Protein AF-A0A428Z2P0-F1 (afdb_monomer_lite)

Radius of gyration: 25.99 Å; chains: 1; bounding box: 55×76×74 Å

Structure (mmCIF, N/CA/C/O backbone):
data_AF-A0A428Z2P0-F1
#
_entry.id   AF-A0A428Z2P0-F1
#
loop_
_atom_site.group_PDB
_atom_site.id
_atom_site.type_symbol
_atom_site.label_atom_id
_atom_site.label_alt_id
_atom_site.label_comp_id
_atom_site.label_asym_id
_atom_site.label_entity_id
_atom_site.label_seq_id
_atom_site.pdbx_PDB_ins_code
_atom_site.Cartn_x
_atom_site.Cartn_y
_atom_site.Cartn_z
_atom_site.occupancy
_atom_site.B_iso_or_equiv
_atom_site.auth_seq_id
_atom_site.auth_comp_id
_atom_site.auth_asym_id
_atom_site.auth_atom_id
_atom_site.pdbx_PDB_model_num
ATOM 1 N N . MET A 1 1 ? 17.651 -48.686 -5.832 1.00 49.22 1 MET A N 1
ATOM 2 C CA . MET A 1 1 ? 16.267 -48.782 -6.351 1.00 49.22 1 MET A CA 1
ATOM 3 C C . MET A 1 1 ? 16.302 -49.566 -7.649 1.00 49.22 1 MET A C 1
ATOM 5 O O . MET A 1 1 ? 17.152 -49.262 -8.476 1.00 49.22 1 MET A O 1
ATOM 9 N N . SER A 1 2 ? 15.450 -50.579 -7.820 1.00 53.44 2 SER A N 1
ATOM 10 C CA . SER A 1 2 ? 15.320 -51.265 -9.113 1.00 53.44 2 SER A CA 1
ATOM 11 C C . SER A 1 2 ? 14.623 -50.343 -10.125 1.00 53.44 2 SER A C 1
ATOM 13 O O . SER A 1 2 ? 13.819 -49.496 -9.733 1.00 53.44 2 SER A O 1
ATOM 15 N N . ARG A 1 3 ? 14.908 -50.505 -11.425 1.00 46.19 3 ARG A N 1
ATOM 16 C CA . ARG A 1 3 ? 14.213 -49.772 -12.505 1.00 46.19 3 ARG A CA 1
ATOM 17 C C . ARG A 1 3 ? 12.692 -49.993 -12.492 1.00 46.19 3 ARG A C 1
ATOM 19 O O . ARG A 1 3 ? 11.964 -49.085 -12.868 1.00 46.19 3 ARG A O 1
ATOM 26 N N . ALA A 1 4 ? 12.226 -51.149 -12.007 1.00 54.62 4 ALA A N 1
ATOM 27 C CA . ALA A 1 4 ? 10.803 -51.474 -11.888 1.00 54.62 4 ALA A CA 1
ATOM 28 C C . ALA A 1 4 ? 10.053 -50.511 -10.943 1.00 54.62 4 ALA A C 1
ATOM 30 O O . ALA A 1 4 ? 9.013 -49.980 -11.308 1.00 54.62 4 ALA A O 1
ATOM 31 N N . ASN A 1 5 ? 10.645 -50.155 -9.795 1.00 65.00 5 ASN A N 1
ATOM 32 C CA . ASN A 1 5 ? 10.001 -49.257 -8.826 1.00 65.00 5 ASN A CA 1
ATOM 33 C C . ASN A 1 5 ? 9.861 -47.802 -9.312 1.00 65.00 5 ASN A C 1
ATOM 35 O O . ASN A 1 5 ? 9.101 -47.045 -8.716 1.00 65.00 5 ASN A O 1
ATOM 39 N N . ALA A 1 6 ? 10.615 -47.381 -10.333 1.00 71.25 6 ALA A N 1
ATOM 40 C CA . ALA A 1 6 ? 10.542 -46.018 -10.862 1.00 71.25 6 ALA A CA 1
ATOM 41 C C . ALA A 1 6 ? 9.361 -45.838 -11.829 1.00 71.25 6 ALA A C 1
ATOM 43 O O . ALA A 1 6 ? 8.670 -44.826 -11.756 1.00 71.25 6 ALA A O 1
ATOM 44 N N . ALA A 1 7 ? 9.097 -46.834 -12.680 1.00 76.25 7 ALA A N 1
ATOM 45 C CA . ALA A 1 7 ? 7.967 -46.812 -13.608 1.00 76.25 7 ALA A CA 1
ATOM 46 C C . ALA A 1 7 ? 6.622 -46.911 -12.866 1.00 76.25 7 ALA A C 1
ATOM 48 O O . ALA A 1 7 ? 5.712 -46.125 -13.124 1.00 76.25 7 ALA A O 1
ATOM 49 N N . ASP A 1 8 ? 6.530 -47.799 -11.870 1.00 83.25 8 ASP A N 1
ATOM 50 C CA . ASP A 1 8 ? 5.319 -47.949 -11.049 1.00 83.25 8 ASP A CA 1
ATOM 51 C C . ASP A 1 8 ? 5.017 -46.685 -10.222 1.00 83.25 8 ASP A C 1
ATOM 53 O O . ASP A 1 8 ? 3.861 -46.354 -9.944 1.00 83.25 8 ASP A O 1
ATOM 57 N N . TRP A 1 9 ? 6.063 -45.948 -9.836 1.00 85.00 9 TRP A N 1
ATOM 58 C CA . TRP A 1 9 ? 5.932 -44.666 -9.149 1.00 85.00 9 TRP A CA 1
ATOM 59 C C . TRP A 1 9 ? 5.406 -43.560 -10.059 1.00 85.00 9 TRP A C 1
ATOM 61 O O . TRP A 1 9 ? 4.548 -42.776 -9.652 1.00 85.00 9 TRP A O 1
ATOM 71 N N . GLU A 1 10 ? 5.911 -43.497 -11.288 1.00 84.25 10 GLU A N 1
ATOM 72 C CA . GLU A 1 10 ? 5.476 -42.516 -12.277 1.00 84.25 10 GLU A CA 1
ATOM 73 C C . GLU A 1 10 ? 3.997 -42.711 -12.640 1.00 84.25 10 GLU A C 1
ATOM 75 O O . GLU A 1 10 ? 3.241 -41.738 -12.703 1.00 84.25 10 GLU A O 1
ATOM 80 N N . GLU A 1 11 ? 3.560 -43.967 -12.778 1.00 87.06 11 GLU A N 1
ATOM 81 C CA . GLU A 1 11 ? 2.153 -44.307 -12.999 1.00 87.06 11 GLU A CA 1
ATOM 82 C C . GLU A 1 11 ? 1.275 -43.890 -11.813 1.00 87.06 11 GLU A C 1
ATOM 84 O O . GLU A 1 11 ? 0.255 -43.218 -11.992 1.00 87.06 11 GLU A O 1
ATOM 89 N N . PHE A 1 12 ? 1.705 -44.195 -10.582 1.00 91.75 12 PHE A N 1
ATOM 90 C CA . PHE A 1 12 ? 1.010 -43.723 -9.386 1.00 91.75 12 PHE A CA 1
ATOM 91 C C . PHE A 1 12 ? 0.873 -42.201 -9.369 1.00 91.75 12 PHE A C 1
ATOM 93 O O . PHE A 1 12 ? -0.216 -41.686 -9.106 1.00 91.75 12 PHE A O 1
ATOM 100 N N . PHE A 1 13 ? 1.960 -41.478 -9.645 1.00 89.19 13 PHE A N 1
ATOM 101 C CA . PHE A 1 13 ? 1.964 -40.023 -9.596 1.00 89.19 13 PHE A CA 1
ATOM 102 C C . PHE A 1 13 ? 0.996 -39.445 -10.634 1.00 89.19 13 PHE A C 1
ATOM 104 O O . PHE A 1 13 ? 0.150 -38.619 -10.291 1.00 89.19 13 PHE A O 1
ATOM 111 N N . ARG A 1 14 ? 1.036 -39.939 -11.876 1.00 89.81 14 ARG A N 1
ATOM 112 C CA . ARG A 1 14 ? 0.141 -39.495 -12.953 1.00 89.81 14 ARG A CA 1
ATOM 113 C C . ARG A 1 14 ? -1.330 -39.747 -12.625 1.00 89.81 14 ARG A C 1
ATOM 115 O O . ARG A 1 14 ? -2.168 -38.871 -12.836 1.00 89.81 14 ARG A O 1
ATOM 122 N N . GLN A 1 15 ? -1.640 -40.924 -12.084 1.00 89.81 15 GLN A N 1
ATOM 123 C CA . GLN A 1 15 ? -3.013 -41.334 -11.803 1.00 89.81 15 GLN A CA 1
ATOM 124 C C . GLN A 1 15 ? -3.588 -40.659 -10.545 1.00 89.81 15 GLN A C 1
ATOM 126 O O . GLN A 1 15 ? -4.734 -40.201 -10.550 1.00 89.81 15 GLN A O 1
ATOM 131 N N . TRP A 1 16 ? -2.819 -40.588 -9.456 1.00 91.25 16 TRP A N 1
ATOM 132 C CA . TRP A 1 16 ? -3.348 -40.264 -8.126 1.00 91.25 16 TRP A CA 1
ATOM 133 C C . TRP A 1 16 ? -2.996 -38.864 -7.625 1.00 91.25 16 TRP A C 1
ATOM 135 O O . TRP A 1 16 ? -3.734 -38.331 -6.793 1.00 91.25 16 TRP A O 1
ATOM 145 N N . TYR A 1 17 ? -1.945 -38.218 -8.139 1.00 90.69 17 TYR A N 1
ATOM 146 C CA . TYR A 1 17 ? -1.574 -36.868 -7.702 1.00 90.69 17 TYR A CA 1
ATOM 147 C C . TYR A 1 17 ? -2.676 -35.825 -7.977 1.00 90.69 17 TYR A C 1
ATOM 149 O O . TYR A 1 17 ? -3.096 -35.159 -7.026 1.00 90.69 17 TYR A O 1
ATOM 157 N N . PRO A 1 18 ? -3.279 -35.738 -9.186 1.00 86.56 18 PRO A N 1
ATOM 158 C CA . PRO A 1 18 ? -4.380 -34.798 -9.434 1.00 86.56 18 PRO A CA 1
ATOM 159 C C . PRO A 1 18 ? -5.627 -35.100 -8.589 1.00 86.56 18 PRO A C 1
ATOM 161 O O . PRO A 1 18 ? -6.387 -34.200 -8.230 1.00 86.56 18 PRO A O 1
ATOM 164 N N . VAL A 1 19 ? -5.850 -36.376 -8.250 1.00 85.94 19 VAL A N 1
ATOM 165 C CA . VAL A 1 19 ? -6.956 -36.805 -7.383 1.00 85.94 19 VAL A CA 1
ATOM 166 C C . VAL A 1 19 ? -6.745 -36.298 -5.955 1.00 85.94 19 VAL A C 1
ATOM 168 O O . VAL A 1 19 ? -7.687 -35.771 -5.365 1.00 85.94 19 VAL A O 1
ATOM 171 N N . MET A 1 20 ? -5.525 -36.396 -5.420 1.00 91.00 20 MET A N 1
ATOM 172 C CA . MET A 1 20 ? -5.178 -35.873 -4.093 1.00 91.00 20 MET A CA 1
ATOM 173 C C . MET A 1 20 ? -5.276 -34.344 -4.026 1.00 91.00 20 MET A C 1
ATOM 175 O O . MET A 1 20 ? -5.796 -33.823 -3.040 1.00 91.00 20 MET A O 1
ATOM 179 N N . VAL A 1 21 ? -4.873 -33.629 -5.085 1.00 77.44 21 VAL A N 1
ATOM 180 C CA . VAL A 1 21 ? -5.049 -32.166 -5.178 1.00 77.44 21 VAL A CA 1
ATOM 181 C C . VAL A 1 21 ? -6.535 -31.799 -5.113 1.00 77.44 21 VAL A C 1
ATOM 183 O O . VAL A 1 21 ? -6.931 -30.978 -4.287 1.00 77.44 21 VAL A O 1
ATOM 186 N N . ARG A 1 22 ? -7.394 -32.466 -5.900 1.00 75.44 22 ARG A N 1
ATOM 187 C CA . ARG A 1 22 ? -8.853 -32.243 -5.851 1.00 75.44 22 ARG A CA 1
ATOM 188 C C . ARG A 1 22 ? -9.459 -32.558 -4.482 1.00 75.44 22 ARG A C 1
ATOM 190 O O . ARG A 1 22 ? -10.349 -31.838 -4.043 1.00 75.44 22 ARG A O 1
ATOM 197 N N . MET A 1 23 ? -8.982 -33.600 -3.798 1.00 80.38 23 MET A N 1
ATOM 198 C CA . MET A 1 23 ? -9.403 -33.912 -2.425 1.00 80.38 23 MET A CA 1
ATOM 199 C C . MET A 1 23 ? -8.997 -32.809 -1.437 1.00 80.38 23 MET A C 1
ATOM 201 O O . MET A 1 23 ? -9.789 -32.461 -0.565 1.00 80.38 23 MET A O 1
ATOM 205 N N . GLY A 1 24 ? -7.797 -32.239 -1.584 1.00 66.38 24 GLY A N 1
ATOM 206 C CA . GLY A 1 24 ? -7.337 -31.096 -0.792 1.00 66.38 24 GLY A CA 1
ATOM 207 C C . GLY A 1 24 ? -8.217 -29.859 -0.988 1.00 66.38 24 GLY A C 1
ATOM 208 O O . GLY A 1 24 ? -8.687 -29.281 -0.007 1.00 66.38 24 GLY A O 1
ATOM 209 N N . LEU A 1 25 ? -8.504 -29.511 -2.247 1.00 62.31 25 LEU A N 1
ATOM 210 C CA . LEU A 1 25 ? -9.388 -28.397 -2.613 1.00 62.31 25 LEU A CA 1
ATOM 211 C C . LEU A 1 25 ? -10.810 -28.591 -2.066 1.00 62.31 25 LEU A C 1
ATOM 213 O O . LEU A 1 25 ? -11.340 -27.709 -1.397 1.00 62.31 25 LEU A O 1
ATOM 217 N N . ALA A 1 26 ? -11.403 -29.773 -2.268 1.00 60.19 26 ALA A N 1
ATOM 218 C CA . ALA A 1 26 ? -12.729 -30.106 -1.739 1.00 60.19 26 ALA A CA 1
ATOM 219 C C . ALA A 1 26 ? -12.772 -30.108 -0.199 1.00 60.19 26 ALA A C 1
ATOM 221 O O . ALA A 1 26 ? -13.807 -29.827 0.398 1.00 60.19 26 ALA A O 1
ATOM 222 N N . GLY A 1 27 ? -11.638 -30.385 0.453 1.00 57.06 27 GLY A N 1
ATOM 223 C CA . GLY A 1 27 ? -11.457 -30.272 1.900 1.00 57.06 27 GLY A CA 1
ATOM 224 C C . GLY A 1 27 ? -11.301 -28.835 2.414 1.00 57.06 27 GLY A C 1
ATOM 225 O O . GLY A 1 27 ? -11.096 -28.653 3.620 1.00 57.06 27 GLY A O 1
ATOM 226 N N . GLY A 1 28 ? -11.380 -27.829 1.535 1.00 57.69 28 GLY A N 1
ATOM 227 C CA . GLY A 1 28 ? -11.294 -26.404 1.857 1.00 57.69 28 GLY A CA 1
ATOM 228 C C . GLY A 1 28 ? -9.869 -25.850 1.936 1.00 57.69 28 GLY A C 1
ATOM 229 O O . GLY A 1 28 ? -9.643 -24.875 2.650 1.00 57.69 28 GLY A O 1
ATOM 230 N N . ALA A 1 29 ? -8.886 -26.486 1.291 1.00 61.44 29 ALA A N 1
ATOM 231 C CA . ALA A 1 29 ? -7.551 -25.907 1.126 1.00 61.44 29 ALA A CA 1
ATOM 232 C C . ALA A 1 29 ? -7.513 -24.929 -0.059 1.00 61.44 29 ALA A C 1
ATOM 234 O O . ALA A 1 29 ? -8.195 -25.139 -1.061 1.00 61.44 29 ALA A O 1
ATOM 235 N N . GLY A 1 30 ? -6.677 -23.890 0.032 1.00 62.56 30 GLY A N 1
ATOM 236 C CA . GLY A 1 30 ? -6.348 -23.051 -1.123 1.00 62.56 30 GLY A CA 1
ATOM 237 C C . GLY A 1 30 ? -5.535 -23.819 -2.173 1.00 62.56 30 GLY A C 1
ATOM 238 O O . GLY A 1 30 ? -5.010 -24.898 -1.899 1.00 62.56 30 GLY A O 1
ATOM 239 N N . HIS A 1 31 ? -5.389 -23.249 -3.372 1.00 56.50 31 HIS A N 1
ATOM 240 C CA . HIS A 1 31 ? -4.709 -23.911 -4.494 1.00 56.50 31 HIS A CA 1
ATOM 241 C C . HIS A 1 31 ? -3.274 -24.337 -4.164 1.00 56.50 31 HIS A C 1
ATOM 243 O O . HIS A 1 31 ? -2.952 -25.513 -4.317 1.00 56.50 31 HIS A O 1
ATOM 249 N N . SER A 1 32 ? -2.441 -23.431 -3.641 1.00 62.88 32 SER A N 1
ATOM 250 C CA . SER A 1 32 ? -1.058 -23.758 -3.249 1.00 62.88 32 SER A CA 1
ATOM 251 C C . SER A 1 32 ? -1.008 -24.866 -2.190 1.00 62.88 32 SER A C 1
ATOM 253 O O . SER A 1 32 ? -0.250 -25.824 -2.317 1.00 62.88 32 SER A O 1
ATOM 255 N N . ASP A 1 33 ? -1.878 -24.782 -1.183 1.00 68.31 33 ASP A N 1
ATOM 256 C CA . ASP A 1 33 ? -1.917 -25.746 -0.082 1.00 68.31 33 ASP A CA 1
ATOM 257 C C . ASP A 1 33 ? -2.318 -27.144 -0.558 1.00 68.31 33 ASP A C 1
ATOM 259 O O . ASP A 1 33 ? -1.799 -28.146 -0.068 1.00 68.31 33 ASP A O 1
ATOM 263 N N . ALA A 1 34 ? -3.234 -27.232 -1.523 1.00 69.06 34 ALA A N 1
ATOM 264 C CA . ALA A 1 34 ? -3.666 -28.504 -2.081 1.00 69.06 34 ALA A CA 1
ATOM 265 C C . ALA A 1 34 ? -2.524 -29.233 -2.815 1.00 69.06 34 ALA A C 1
ATOM 267 O O . ALA A 1 34 ? -2.410 -30.456 -2.691 1.00 69.06 34 ALA A O 1
ATOM 268 N N . TYR A 1 35 ? -1.651 -28.500 -3.517 1.00 79.75 35 TYR A N 1
ATOM 269 C CA . TYR A 1 35 ? -0.446 -29.059 -4.144 1.00 79.75 35 TYR A CA 1
ATOM 270 C C . TYR A 1 35 ? 0.597 -29.499 -3.110 1.00 79.75 35 TYR A C 1
ATOM 272 O O . TYR A 1 35 ? 1.152 -30.598 -3.225 1.00 79.75 35 TYR A O 1
ATOM 280 N N . ASP A 1 36 ? 0.822 -28.708 -2.062 1.00 76.19 36 ASP A N 1
ATOM 281 C CA . ASP A 1 36 ? 1.761 -29.059 -0.989 1.00 76.19 36 ASP A CA 1
ATOM 282 C C . ASP A 1 36 ? 1.309 -30.307 -0.223 1.00 76.19 36 ASP A C 1
ATOM 284 O O . ASP A 1 36 ? 2.103 -31.215 0.044 1.00 76.19 36 ASP A O 1
ATOM 288 N N . ILE A 1 37 ? 0.012 -30.402 0.076 1.00 80.31 37 ILE A N 1
ATOM 289 C CA . ILE A 1 37 ? -0.589 -31.561 0.742 1.00 80.31 37 ILE A CA 1
ATOM 290 C C . ILE A 1 37 ? -0.483 -32.809 -0.137 1.00 80.31 37 ILE A C 1
ATOM 292 O O . ILE A 1 37 ? -0.068 -33.861 0.351 1.00 80.31 37 ILE A O 1
ATOM 296 N N . ALA A 1 38 ? -0.812 -32.709 -1.428 1.00 85.75 38 ALA A N 1
ATOM 297 C CA . ALA A 1 38 ? -0.682 -33.831 -2.357 1.00 85.75 38 ALA A CA 1
ATOM 298 C C . ALA A 1 38 ? 0.775 -34.313 -2.466 1.00 85.75 38 ALA A C 1
ATOM 300 O O . ALA A 1 38 ? 1.030 -35.518 -2.449 1.00 85.75 38 ALA A O 1
ATOM 301 N N . SER A 1 39 ? 1.734 -33.383 -2.488 1.00 84.75 39 SER A N 1
ATOM 302 C CA . SER A 1 39 ? 3.172 -33.683 -2.500 1.00 84.75 39 SER A CA 1
ATOM 303 C C . SER A 1 39 ? 3.628 -34.373 -1.215 1.00 84.75 39 SER A C 1
ATOM 305 O O . SER A 1 39 ? 4.323 -35.389 -1.267 1.00 84.75 39 SER A O 1
ATOM 307 N N . ALA A 1 40 ? 3.191 -33.887 -0.052 1.00 81.38 40 ALA A N 1
ATOM 308 C CA . ALA A 1 40 ? 3.508 -34.494 1.238 1.00 81.38 40 ALA A CA 1
ATOM 309 C C . ALA A 1 40 ? 2.926 -35.912 1.369 1.00 81.38 40 ALA A C 1
ATOM 311 O O . ALA A 1 40 ? 3.617 -36.831 1.819 1.00 81.38 40 ALA A O 1
ATOM 312 N N . VAL A 1 41 ? 1.678 -36.114 0.935 1.00 87.81 41 VAL A N 1
ATOM 313 C CA . VAL A 1 41 ? 1.043 -37.438 0.926 1.00 87.81 41 VAL A CA 1
ATOM 314 C C . VAL A 1 41 ? 1.755 -38.376 -0.047 1.00 87.81 41 VAL A C 1
ATOM 316 O O . VAL A 1 41 ? 2.037 -39.512 0.331 1.00 87.81 41 VAL A O 1
ATOM 319 N N . ALA A 1 42 ? 2.125 -37.911 -1.244 1.00 88.00 42 ALA A N 1
ATOM 320 C CA . ALA A 1 42 ? 2.908 -38.702 -2.192 1.00 88.00 42 ALA A CA 1
ATOM 321 C C . ALA A 1 42 ? 4.236 -39.164 -1.566 1.00 88.00 42 ALA A C 1
ATOM 323 O O . ALA A 1 42 ? 4.545 -40.352 -1.586 1.00 88.00 42 ALA A O 1
ATOM 324 N N . ILE A 1 43 ? 4.978 -38.278 -0.896 1.00 80.69 43 ILE A N 1
ATOM 325 C CA . ILE A 1 43 ? 6.221 -38.649 -0.196 1.00 80.69 43 ILE A CA 1
ATOM 326 C C . ILE A 1 43 ? 5.968 -39.712 0.892 1.00 80.69 43 ILE A C 1
ATOM 328 O O . ILE A 1 43 ? 6.774 -40.629 1.066 1.00 80.69 43 ILE A O 1
ATOM 332 N N . CYS A 1 44 ? 4.856 -39.629 1.625 1.00 82.62 44 CYS A N 1
ATOM 333 C CA . CYS A 1 44 ? 4.484 -40.642 2.619 1.00 82.62 44 CYS A CA 1
ATOM 334 C C . CYS A 1 44 ? 4.156 -41.999 1.979 1.00 82.62 44 CYS A C 1
ATOM 336 O O . CYS A 1 44 ? 4.590 -43.034 2.491 1.00 82.62 44 CYS A O 1
ATOM 338 N N . VAL A 1 45 ? 3.432 -41.997 0.858 1.00 87.00 45 VAL A N 1
ATOM 339 C CA . VAL A 1 45 ? 3.136 -43.205 0.074 1.00 87.00 45 VAL A CA 1
ATOM 340 C C . VAL A 1 45 ? 4.427 -43.828 -0.445 1.00 87.00 45 VAL A C 1
ATOM 342 O O . VAL A 1 45 ? 4.631 -45.024 -0.264 1.00 87.00 45 VAL A O 1
ATOM 345 N N . TRP A 1 46 ? 5.336 -43.018 -0.986 1.00 85.62 46 TRP A N 1
ATOM 346 C CA . TRP A 1 46 ? 6.647 -43.462 -1.452 1.00 85.62 46 TRP A CA 1
ATOM 347 C C . TRP A 1 46 ? 7.466 -44.142 -0.352 1.00 85.62 46 TRP A C 1
ATOM 349 O O . TRP A 1 46 ? 8.005 -45.231 -0.533 1.00 85.62 46 TRP A O 1
ATOM 359 N N . ARG A 1 47 ? 7.514 -43.539 0.840 1.00 80.94 47 ARG A N 1
ATOM 360 C CA . ARG A 1 47 ? 8.220 -44.111 1.999 1.00 80.94 47 ARG A CA 1
ATOM 361 C C . ARG A 1 47 ? 7.608 -45.420 2.495 1.00 80.94 47 ARG A C 1
ATOM 363 O O . ARG A 1 47 ? 8.288 -46.185 3.167 1.00 80.94 47 ARG A O 1
ATOM 370 N N . SER A 1 48 ? 6.338 -45.668 2.187 1.00 84.06 48 SER A N 1
ATOM 371 C CA . SER A 1 48 ? 5.598 -46.878 2.557 1.00 84.06 48 SER A CA 1
ATOM 372 C C . SER A 1 48 ? 5.123 -47.645 1.318 1.00 84.06 48 SER A C 1
ATOM 374 O O . SER A 1 48 ? 4.016 -48.183 1.308 1.00 84.06 48 SER A O 1
ATOM 376 N N . TRP A 1 49 ? 5.950 -47.692 0.268 1.00 88.12 49 TRP A N 1
ATOM 377 C CA . TRP A 1 49 ? 5.556 -48.192 -1.053 1.00 88.12 49 TRP A CA 1
ATOM 378 C C . TRP A 1 49 ? 5.029 -49.632 -1.038 1.00 88.12 49 TRP A C 1
ATOM 380 O O . TRP A 1 49 ? 3.988 -49.924 -1.621 1.00 88.12 49 TRP A O 1
ATOM 390 N N . THR A 1 50 ? 5.667 -50.522 -0.277 1.00 85.62 50 THR A N 1
ATOM 391 C CA . THR A 1 50 ? 5.231 -51.919 -0.104 1.00 85.62 50 THR A CA 1
ATOM 392 C C . THR A 1 50 ? 3.830 -52.022 0.495 1.00 85.62 50 THR A C 1
ATOM 394 O O . THR A 1 50 ? 3.059 -52.903 0.130 1.00 85.62 50 THR A O 1
ATOM 397 N N . ARG A 1 51 ? 3.474 -51.094 1.392 1.00 84.31 51 ARG A N 1
ATOM 398 C CA . ARG A 1 51 ? 2.138 -51.029 1.990 1.00 84.31 51 ARG A CA 1
ATOM 399 C C . ARG A 1 51 ? 1.108 -50.527 0.989 1.00 84.31 51 ARG A C 1
ATOM 401 O O . ARG A 1 51 ? -0.007 -51.021 1.012 1.00 84.31 51 ARG A O 1
ATOM 408 N N . TRP A 1 52 ? 1.475 -49.570 0.136 1.00 88.00 52 TRP A N 1
ATOM 409 C CA . TRP A 1 52 ? 0.609 -49.054 -0.924 1.00 88.00 52 TRP A CA 1
ATOM 410 C C . TRP A 1 52 ? 0.273 -50.117 -1.971 1.00 88.00 52 TRP A C 1
ATOM 412 O O . TRP A 1 52 ? -0.895 -50.274 -2.316 1.00 88.00 52 TRP A O 1
ATOM 422 N N . ILE A 1 53 ? 1.273 -50.879 -2.426 1.00 88.44 53 ILE A N 1
ATOM 423 C CA . ILE A 1 53 ? 1.067 -51.968 -3.394 1.00 88.44 53 ILE A CA 1
ATOM 424 C C . ILE A 1 53 ? 0.126 -53.041 -2.825 1.00 88.44 53 ILE A C 1
ATOM 426 O O . ILE A 1 53 ? -0.675 -53.602 -3.563 1.00 88.44 53 ILE A O 1
ATOM 430 N N . ALA A 1 54 ? 0.186 -53.295 -1.515 1.00 88.50 54 ALA A N 1
ATOM 431 C CA . ALA A 1 54 ? -0.674 -54.265 -0.841 1.00 88.50 54 ALA A CA 1
ATOM 432 C C . ALA A 1 54 ? -2.125 -53.784 -0.609 1.00 88.50 54 ALA A C 1
ATOM 434 O O . ALA A 1 54 ? -2.946 -54.569 -0.137 1.00 88.50 54 ALA A O 1
ATOM 435 N N . VAL A 1 55 ? -2.460 -52.517 -0.892 1.00 88.19 55 VAL A N 1
ATOM 436 C CA . VAL A 1 55 ? -3.844 -52.019 -0.791 1.00 88.19 55 VAL A CA 1
ATOM 437 C C . VAL A 1 55 ? -4.639 -52.472 -2.014 1.00 88.19 55 VAL A C 1
ATOM 439 O O . VAL A 1 55 ? -4.248 -52.188 -3.145 1.00 88.19 55 VAL A O 1
ATOM 442 N N . GLU A 1 56 ? -5.788 -53.111 -1.793 1.00 87.06 56 GLU A N 1
ATOM 443 C CA . GLU A 1 56 ? -6.716 -53.470 -2.870 1.00 87.06 56 GLU A CA 1
ATOM 444 C C . GLU A 1 56 ? -7.197 -52.226 -3.636 1.00 87.06 56 GLU A C 1
ATOM 446 O O . GLU A 1 56 ? -7.477 -51.181 -3.043 1.00 87.06 56 GLU A O 1
ATOM 451 N N . ASP A 1 57 ? -7.349 -52.332 -4.960 1.00 80.94 57 ASP A N 1
ATOM 452 C CA . ASP A 1 57 ? -7.670 -51.182 -5.820 1.00 80.94 57 ASP A CA 1
ATOM 453 C C . ASP A 1 57 ? -8.939 -50.429 -5.398 1.00 80.94 57 ASP A C 1
ATOM 455 O O . ASP A 1 57 ? -8.966 -49.195 -5.419 1.00 80.94 57 ASP A O 1
ATOM 459 N N . LYS A 1 58 ? -9.965 -51.154 -4.934 1.00 77.56 58 LYS A N 1
ATOM 460 C CA . LYS A 1 58 ? -11.222 -50.567 -4.440 1.00 77.56 58 LYS A CA 1
ATOM 461 C C . LYS A 1 58 ? -11.028 -49.665 -3.210 1.00 77.56 58 LYS A C 1
ATOM 463 O O . LYS A 1 58 ? -11.798 -48.727 -3.012 1.00 77.56 58 LYS A O 1
ATOM 468 N N . ASP A 1 59 ? -9.977 -49.898 -2.420 1.00 81.25 59 ASP A N 1
ATOM 469 C CA . ASP A 1 59 ? -9.703 -49.201 -1.159 1.00 81.25 59 ASP A CA 1
ATOM 470 C C . ASP A 1 59 ? -8.631 -48.105 -1.285 1.00 81.25 59 ASP A C 1
ATOM 472 O O . ASP A 1 59 ? -8.508 -47.248 -0.400 1.00 81.25 59 ASP A O 1
ATOM 476 N N . LYS A 1 60 ? -7.902 -48.046 -2.408 1.00 86.19 60 LYS A N 1
ATOM 477 C CA . LYS A 1 60 ? -6.843 -47.050 -2.665 1.00 86.19 60 LYS A CA 1
ATOM 478 C C . LYS A 1 60 ? -7.326 -45.607 -2.531 1.00 86.19 60 LYS A C 1
ATOM 480 O O . LYS A 1 60 ? -6.664 -44.777 -1.903 1.00 86.19 60 LYS A O 1
ATOM 485 N N . ARG A 1 61 ? -8.522 -45.298 -3.044 1.00 82.31 61 ARG A N 1
ATOM 486 C CA . ARG A 1 61 ? -9.103 -43.947 -2.944 1.00 82.31 61 ARG A CA 1
ATOM 487 C C . ARG A 1 61 ? -9.409 -43.561 -1.496 1.00 82.31 61 ARG A C 1
ATOM 489 O O . ARG A 1 61 ? -9.159 -42.422 -1.103 1.00 82.31 61 ARG A O 1
ATOM 496 N N . ARG A 1 62 ? -9.918 -44.503 -0.696 1.00 70.75 62 ARG A N 1
ATOM 497 C CA . ARG A 1 62 ? -10.198 -44.299 0.733 1.00 70.75 62 ARG A CA 1
ATOM 498 C C . ARG A 1 62 ? -8.903 -44.123 1.522 1.00 70.75 62 ARG A C 1
ATOM 500 O O . ARG A 1 62 ? -8.821 -43.214 2.345 1.00 70.75 62 ARG A O 1
ATOM 507 N N . TYR A 1 63 ? -7.890 -44.935 1.225 1.00 85.06 63 TYR A N 1
ATOM 508 C CA . TYR A 1 63 ? -6.556 -44.827 1.810 1.00 85.06 63 TYR A CA 1
ATOM 509 C C . TYR A 1 63 ? -5.957 -43.426 1.600 1.00 85.06 63 TYR A C 1
ATOM 511 O O . TYR A 1 63 ? -5.558 -42.771 2.567 1.00 85.06 63 TYR A O 1
ATOM 519 N N . LEU A 1 64 ? -5.969 -42.927 0.358 1.00 84.62 64 LEU A N 1
ATOM 520 C CA . LEU A 1 64 ? -5.466 -41.589 0.032 1.00 84.62 64 LEU A CA 1
ATOM 521 C C . LEU A 1 64 ? -6.318 -40.478 0.643 1.00 84.62 64 LEU A C 1
ATOM 523 O O . LEU A 1 64 ? -5.761 -39.526 1.177 1.00 84.62 64 LEU A O 1
ATOM 527 N N . HIS A 1 65 ? -7.646 -40.613 0.647 1.00 77.56 65 HIS A N 1
ATOM 528 C CA . HIS A 1 65 ? -8.526 -39.647 1.305 1.00 77.56 65 HIS A CA 1
ATOM 529 C C . HIS A 1 65 ? -8.193 -39.510 2.797 1.00 77.56 65 HIS A C 1
ATOM 531 O O . HIS A 1 65 ? -8.044 -38.400 3.302 1.00 77.56 65 HIS A O 1
ATOM 537 N N . THR A 1 66 ? -8.001 -40.623 3.512 1.00 75.31 66 THR A N 1
ATOM 538 C CA . THR A 1 66 ? -7.583 -40.587 4.921 1.00 75.31 66 THR A CA 1
ATOM 539 C C . THR A 1 66 ? -6.210 -39.935 5.097 1.00 75.31 66 THR A C 1
ATOM 541 O O . THR A 1 66 ? -6.025 -39.174 6.046 1.00 75.31 66 THR A O 1
ATOM 544 N N . ALA A 1 67 ? -5.255 -40.196 4.202 1.00 80.56 67 ALA A N 1
ATOM 545 C CA . ALA A 1 67 ? -3.934 -39.570 4.249 1.00 80.56 67 ALA A CA 1
ATOM 546 C C . ALA A 1 67 ? -4.000 -38.051 3.996 1.00 80.56 67 ALA A C 1
ATOM 548 O O . ALA A 1 67 ? -3.419 -37.284 4.762 1.00 80.56 67 ALA A O 1
ATOM 549 N N . VAL A 1 68 ? -4.772 -37.616 2.995 1.00 79.06 68 VAL A N 1
ATOM 550 C CA . VAL A 1 68 ? -5.009 -36.201 2.671 1.00 79.06 68 VAL A CA 1
ATOM 551 C C . VAL A 1 68 ? -5.724 -35.487 3.813 1.00 79.06 68 VAL A C 1
ATOM 553 O O . VAL A 1 68 ? -5.278 -34.424 4.225 1.00 79.06 68 VAL A O 1
ATOM 556 N N . VAL A 1 69 ? -6.775 -36.071 4.397 1.00 72.44 69 VAL A N 1
ATOM 557 C CA . VAL A 1 69 ? -7.486 -35.481 5.548 1.00 72.44 69 VAL A CA 1
ATOM 558 C C . VAL A 1 69 ? -6.577 -35.360 6.773 1.00 72.44 69 VAL A C 1
ATOM 560 O O . VAL A 1 69 ? -6.620 -34.352 7.480 1.00 72.44 69 VAL A O 1
ATOM 563 N N . ARG A 1 70 ? -5.719 -36.355 7.026 1.00 75.75 70 ARG A N 1
ATOM 564 C CA . ARG A 1 70 ? -4.736 -36.291 8.116 1.00 75.75 70 ARG A CA 1
ATOM 565 C C . ARG A 1 70 ? -3.691 -35.210 7.875 1.00 75.75 70 ARG A C 1
ATOM 567 O O . ARG A 1 70 ? -3.378 -34.482 8.813 1.00 75.75 70 ARG A O 1
ATOM 574 N N . GLU A 1 71 ? -3.187 -35.072 6.651 1.00 78.06 71 GLU A N 1
ATOM 575 C CA . GLU A 1 71 ? -2.218 -34.022 6.333 1.00 78.06 71 GLU A CA 1
ATOM 576 C C . GLU A 1 71 ? -2.875 -32.636 6.316 1.00 78.06 71 GLU A C 1
ATOM 578 O O . GLU A 1 71 ? -2.292 -31.699 6.841 1.00 78.06 71 GLU A O 1
ATOM 583 N N . LEU A 1 72 ? -4.129 -32.505 5.869 1.00 66.56 72 LEU A N 1
ATOM 584 C CA . LEU A 1 72 ? -4.945 -31.294 6.032 1.00 66.56 72 LEU A CA 1
ATOM 585 C C . LEU A 1 72 ? -5.061 -30.897 7.507 1.00 66.56 72 LEU A C 1
ATOM 587 O O . LEU A 1 72 ? -4.795 -29.751 7.868 1.00 66.56 72 LEU A O 1
ATOM 591 N N . ALA A 1 73 ? -5.427 -31.840 8.379 1.00 70.25 73 ALA A N 1
ATOM 592 C CA . ALA A 1 73 ? -5.513 -31.603 9.817 1.00 70.25 73 ALA A CA 1
ATOM 593 C C . ALA A 1 73 ? -4.142 -31.256 10.420 1.00 70.25 73 ALA A C 1
ATOM 595 O O . ALA A 1 73 ? -4.055 -30.386 11.287 1.00 70.25 73 ALA A O 1
ATOM 596 N N . ARG A 1 74 ? -3.059 -31.881 9.937 1.00 70.50 74 ARG A N 1
ATOM 597 C CA . ARG A 1 74 ? -1.685 -31.592 10.365 1.00 70.50 74 ARG A CA 1
ATOM 598 C C . ARG A 1 74 ? -1.228 -30.208 9.919 1.00 70.50 74 ARG A C 1
ATOM 600 O O . ARG A 1 74 ? -0.666 -29.493 10.737 1.00 70.50 74 ARG A O 1
ATOM 607 N N . THR A 1 75 ? -1.512 -29.803 8.687 1.00 65.19 75 THR A N 1
ATOM 608 C CA . THR A 1 75 ? -1.232 -28.465 8.148 1.00 65.19 75 THR A CA 1
ATOM 609 C C . THR A 1 75 ? -2.042 -27.405 8.885 1.00 65.19 75 THR A C 1
ATOM 611 O O . THR A 1 75 ? -1.483 -26.391 9.293 1.00 65.19 75 THR A O 1
ATOM 614 N N . ARG A 1 76 ? -3.324 -27.667 9.177 1.00 65.06 76 ARG A N 1
ATOM 615 C CA . ARG A 1 76 ? -4.166 -26.796 10.016 1.00 65.06 76 ARG A CA 1
ATOM 616 C C . ARG A 1 76 ? -3.639 -26.682 11.444 1.00 65.06 76 ARG A C 1
ATOM 618 O O . ARG A 1 76 ? -3.531 -25.575 11.950 1.00 65.06 76 ARG A O 1
ATOM 625 N N . LYS A 1 77 ? -3.243 -27.790 12.078 1.00 57.00 77 LYS A N 1
ATOM 626 C CA . LYS A 1 77 ? -2.655 -27.797 13.429 1.00 57.00 77 LYS A CA 1
ATOM 627 C C . LYS A 1 77 ? -1.259 -27.170 13.460 1.00 57.00 77 LYS A C 1
ATOM 629 O O . LYS A 1 77 ? -0.922 -26.505 14.429 1.00 57.00 77 LYS A O 1
ATOM 634 N N . LYS A 1 78 ? -0.460 -27.337 12.402 1.00 54.88 78 LYS A N 1
ATOM 635 C CA . LYS A 1 78 ? 0.830 -26.663 12.219 1.00 54.88 78 LYS A CA 1
ATOM 636 C C . LYS A 1 78 ? 0.630 -25.164 12.051 1.00 54.88 78 LYS A C 1
ATOM 638 O O . LYS A 1 78 ? 1.399 -24.433 12.643 1.00 54.88 78 LYS A O 1
ATOM 643 N N . ARG A 1 79 ? -0.407 -24.717 11.334 1.00 52.44 79 ARG A N 1
ATOM 644 C CA . ARG A 1 79 ? -0.790 -23.299 11.231 1.00 52.44 79 ARG A CA 1
ATOM 645 C C . ARG A 1 79 ? -1.357 -22.742 12.527 1.00 52.44 79 ARG A C 1
ATOM 647 O O . ARG A 1 79 ? -0.956 -21.659 12.910 1.00 52.44 79 ARG A O 1
ATOM 654 N N . ALA A 1 80 ? -2.209 -23.483 13.231 1.00 44.31 80 ALA A N 1
ATOM 655 C CA . ALA A 1 80 ? -2.705 -23.095 14.550 1.00 44.31 80 ALA A CA 1
ATOM 656 C C . ALA A 1 80 ? -1.552 -22.996 15.566 1.00 44.31 80 ALA A C 1
ATOM 658 O O . ALA A 1 80 ? -1.440 -22.011 16.282 1.00 44.31 80 ALA A O 1
ATOM 659 N N . GLY A 1 81 ? -0.631 -23.964 15.549 1.00 37.56 81 GLY A N 1
ATOM 660 C CA . GLY A 1 81 ? 0.585 -23.961 16.364 1.00 37.56 81 GLY A CA 1
ATOM 661 C C . GLY A 1 81 ? 1.685 -23.016 15.865 1.00 37.56 81 GLY A C 1
ATOM 662 O O . GLY A 1 81 ? 2.550 -22.650 16.651 1.00 37.56 81 GLY A O 1
ATOM 663 N N . GLN A 1 82 ? 1.676 -22.604 14.592 1.00 36.38 82 GLN A N 1
ATOM 664 C CA . GLN A 1 82 ? 2.486 -21.498 14.071 1.00 36.38 82 GLN A CA 1
ATOM 665 C C . GLN A 1 82 ? 1.901 -20.182 14.544 1.00 36.38 82 GLN A C 1
ATOM 667 O O . GLN A 1 82 ? 2.653 -19.414 15.100 1.00 36.38 82 GLN A O 1
ATOM 672 N N . HIS A 1 83 ? 0.588 -19.975 14.487 1.00 34.75 83 HIS A N 1
ATOM 673 C CA . HIS A 1 83 ? -0.084 -18.824 15.094 1.00 34.75 83 HIS A CA 1
ATOM 674 C C . HIS A 1 83 ? 0.240 -18.689 16.595 1.00 34.75 83 HIS A C 1
ATOM 676 O O . HIS A 1 83 ? 0.500 -17.593 17.084 1.00 34.75 83 HIS A O 1
ATOM 682 N N . GLU A 1 84 ? 0.279 -19.811 17.319 1.00 31.67 84 GLU A N 1
ATOM 683 C CA . GLU A 1 84 ? 0.586 -19.870 18.757 1.00 31.67 84 GLU A CA 1
ATOM 684 C C . GLU A 1 84 ? 2.099 -19.793 19.079 1.00 31.67 84 GLU A C 1
ATOM 686 O O . GLU A 1 84 ? 2.486 -19.504 20.210 1.00 31.67 84 GLU A O 1
ATOM 691 N N . ARG A 1 85 ? 2.984 -20.041 18.099 1.00 30.36 85 ARG A N 1
ATOM 692 C CA . ARG A 1 85 ? 4.454 -19.896 18.224 1.00 30.36 85 ARG A CA 1
ATOM 693 C C . ARG A 1 85 ? 4.984 -18.585 17.641 1.00 30.36 85 ARG A C 1
ATOM 695 O O . ARG A 1 85 ? 5.982 -18.075 18.138 1.00 30.36 85 ARG A O 1
ATOM 702 N N . GLU A 1 86 ? 4.322 -18.024 16.639 1.00 33.81 86 GLU A N 1
ATOM 703 C CA . GLU A 1 86 ? 4.574 -16.712 16.030 1.00 33.81 86 GLU A CA 1
ATOM 704 C C . GLU A 1 86 ? 4.205 -15.593 17.010 1.00 33.81 86 GLU A C 1
ATOM 706 O O . GLU A 1 86 ? 4.888 -14.572 17.038 1.00 33.81 86 GLU A O 1
ATOM 711 N N . SER A 1 87 ? 3.256 -15.841 17.925 1.00 38.62 87 SER A N 1
ATOM 712 C CA . SER A 1 87 ? 3.022 -14.997 19.107 1.00 38.62 87 SER A CA 1
ATOM 713 C C . SER A 1 87 ? 4.157 -15.058 20.144 1.00 38.62 87 SER A C 1
ATOM 715 O O . SER A 1 87 ? 4.276 -14.154 20.969 1.00 38.62 87 SER A O 1
ATOM 717 N N . ARG A 1 88 ? 5.017 -16.092 20.104 1.00 31.94 88 ARG A N 1
ATOM 718 C CA . ARG A 1 88 ? 6.115 -16.309 21.065 1.00 31.94 88 ARG A CA 1
ATOM 719 C C . ARG A 1 88 ? 7.515 -16.004 20.505 1.00 31.94 88 ARG A C 1
ATOM 721 O O . ARG A 1 88 ? 8.414 -15.775 21.306 1.00 31.94 88 ARG A O 1
ATOM 728 N N . TRP A 1 89 ? 7.711 -15.957 19.177 1.00 31.55 89 TRP A N 1
ATOM 729 C CA . TRP A 1 89 ? 9.019 -15.706 18.536 1.00 31.55 89 TRP A CA 1
ATOM 730 C C . TRP A 1 89 ? 8.973 -14.906 17.208 1.00 31.55 89 TRP A C 1
ATOM 732 O O . TRP A 1 89 ? 9.449 -15.368 16.173 1.00 31.55 89 TRP A O 1
ATOM 742 N N . GLY A 1 90 ? 8.528 -13.644 17.250 1.00 35.88 90 GLY A N 1
ATOM 743 C CA . GLY A 1 90 ? 9.216 -12.573 16.501 1.00 35.88 90 GLY A CA 1
ATOM 744 C C . GLY A 1 90 ? 8.798 -12.233 15.060 1.00 35.88 90 GLY A C 1
ATOM 745 O O . GLY A 1 90 ? 9.587 -11.573 14.370 1.00 35.88 90 GLY A O 1
ATOM 746 N N . LEU A 1 91 ? 7.586 -12.577 14.612 1.00 39.59 91 LEU A N 1
ATOM 747 C CA . LEU A 1 91 ? 6.910 -11.784 13.573 1.00 39.59 91 LEU A CA 1
ATOM 748 C C . LEU A 1 91 ? 6.034 -10.757 14.273 1.00 39.59 91 LEU A C 1
ATOM 750 O O . LEU A 1 91 ? 4.842 -10.936 14.496 1.00 39.59 91 LEU A O 1
ATOM 754 N N . ASP A 1 92 ? 6.689 -9.688 14.688 1.00 45.12 92 ASP A N 1
ATOM 755 C CA . ASP A 1 92 ? 6.006 -8.490 15.114 1.00 45.12 92 ASP A CA 1
ATOM 756 C C . ASP A 1 92 ? 5.150 -7.967 13.929 1.00 45.12 92 ASP A C 1
ATOM 758 O O . ASP A 1 92 ? 5.698 -7.755 12.845 1.00 45.12 92 ASP A O 1
ATOM 762 N N . PRO A 1 93 ? 3.818 -7.796 14.082 1.00 43.16 93 PRO A N 1
ATOM 763 C CA . PRO A 1 93 ? 2.933 -7.254 13.039 1.00 43.16 93 PRO A CA 1
ATOM 764 C C . PRO A 1 93 ? 3.343 -5.852 12.566 1.00 43.16 93 PRO A C 1
ATOM 766 O O . PRO A 1 93 ? 2.868 -5.375 11.540 1.00 43.16 93 PRO A O 1
ATOM 769 N N . LEU A 1 94 ? 4.215 -5.202 13.335 1.00 45.31 94 LEU A N 1
ATOM 770 C CA . LEU A 1 94 ? 4.807 -3.892 13.117 1.00 45.31 94 LEU A CA 1
ATOM 771 C C . LEU A 1 94 ? 6.306 -4.016 12.791 1.00 45.31 94 LEU A C 1
ATOM 773 O O . LEU A 1 94 ? 7.054 -3.045 12.846 1.00 45.31 94 LEU A O 1
ATOM 777 N N . ARG A 1 95 ? 6.783 -5.206 12.423 1.00 40.94 95 ARG A N 1
ATOM 778 C CA . ARG A 1 95 ? 8.120 -5.359 11.870 1.00 40.94 95 ARG A CA 1
ATOM 779 C C . ARG A 1 95 ? 8.012 -5.098 10.374 1.00 40.94 95 ARG A C 1
ATOM 781 O O . ARG A 1 95 ? 7.291 -5.835 9.697 1.00 40.94 95 ARG A O 1
ATOM 788 N N . PRO A 1 96 ? 8.722 -4.100 9.823 1.00 42.47 96 PRO A N 1
ATOM 789 C CA . PRO A 1 96 ? 8.772 -3.941 8.380 1.00 42.47 96 PRO A CA 1
ATOM 790 C C . PRO A 1 96 ? 9.314 -5.243 7.790 1.00 42.47 96 PRO A C 1
ATOM 792 O O . PRO A 1 96 ? 10.392 -5.702 8.185 1.00 42.47 96 PRO A O 1
ATOM 795 N N . THR A 1 97 ? 8.571 -5.867 6.873 1.00 44.12 97 THR A N 1
ATOM 796 C CA . THR A 1 97 ? 9.160 -6.970 6.118 1.00 44.12 97 THR A CA 1
ATOM 797 C C . THR A 1 97 ? 10.311 -6.389 5.285 1.00 44.12 97 THR A C 1
ATOM 799 O O . THR A 1 97 ? 10.209 -5.247 4.820 1.00 44.12 97 THR A O 1
ATOM 802 N N . PRO A 1 98 ? 11.407 -7.135 5.054 1.00 41.56 98 PRO A N 1
ATOM 803 C CA . PRO A 1 98 ? 12.497 -6.685 4.182 1.00 41.56 98 PRO A CA 1
ATOM 804 C C . PRO A 1 98 ? 12.043 -6.296 2.763 1.00 41.56 98 PRO A C 1
ATOM 806 O O . PRO A 1 98 ? 12.815 -5.694 2.027 1.00 41.56 98 PRO A O 1
ATOM 809 N N . TYR A 1 99 ? 10.808 -6.653 2.390 1.00 40.22 99 TYR A N 1
ATOM 810 C CA . TYR A 1 99 ? 10.194 -6.458 1.081 1.00 40.22 99 TYR A CA 1
ATOM 811 C C . TYR A 1 99 ? 9.268 -5.226 0.986 1.00 40.22 99 TYR A C 1
ATOM 813 O O . TYR A 1 99 ? 8.794 -4.930 -0.107 1.00 40.22 99 TYR A O 1
ATOM 821 N N . ASP A 1 100 ? 8.989 -4.506 2.086 1.00 44.94 100 ASP A N 1
ATOM 822 C CA . ASP A 1 100 ? 8.042 -3.366 2.074 1.00 44.94 100 ASP A CA 1
ATOM 823 C C . ASP A 1 100 ? 8.674 -1.997 2.308 1.00 44.94 100 ASP A C 1
ATOM 825 O O . ASP A 1 100 ? 8.012 -0.963 2.147 1.00 44.94 100 ASP A O 1
ATOM 829 N N . SER A 1 101 ? 9.950 -1.949 2.694 1.00 43.75 101 SER A N 1
ATOM 830 C CA . SER A 1 101 ? 10.650 -0.685 2.897 1.00 43.75 101 SER A CA 1
ATOM 831 C C . SER A 1 101 ? 11.237 -0.165 1.589 1.00 43.75 101 SER A C 1
ATOM 833 O O . SER A 1 101 ? 12.435 0.101 1.503 1.00 43.75 101 SER A O 1
ATOM 835 N N . ALA A 1 102 ? 10.378 0.088 0.598 1.00 41.91 102 ALA A N 1
ATOM 836 C CA . ALA A 1 102 ? 10.757 0.898 -0.558 1.00 41.91 102 ALA A CA 1
ATOM 837 C C . ALA A 1 102 ? 11.379 2.236 -0.100 1.00 41.91 102 ALA A C 1
ATOM 839 O O . ALA A 1 102 ? 12.225 2.804 -0.781 1.00 41.91 102 ALA A O 1
ATOM 840 N N . ALA A 1 103 ? 11.023 2.734 1.088 1.00 40.81 103 ALA A N 1
ATOM 841 C CA . ALA A 1 103 ? 11.545 3.967 1.669 1.00 40.81 103 ALA A CA 1
ATOM 842 C C . ALA A 1 103 ? 13.080 4.110 1.668 1.00 40.81 103 ALA A C 1
ATOM 844 O O . ALA A 1 103 ? 13.557 5.241 1.680 1.00 40.81 103 ALA A O 1
ATOM 845 N N . GLY A 1 104 ? 13.847 3.009 1.646 1.00 39.50 104 GLY A N 1
ATOM 846 C CA . GLY A 1 104 ? 15.318 3.027 1.653 1.00 39.50 104 GLY A CA 1
ATOM 847 C C . GLY A 1 104 ? 16.011 2.556 0.368 1.00 39.50 104 GLY A C 1
ATOM 848 O O . GLY A 1 104 ? 17.238 2.548 0.337 1.00 39.50 104 GLY A O 1
ATOM 849 N N . SER A 1 105 ? 15.271 2.145 -0.667 1.00 45.38 105 SER A N 1
ATOM 850 C CA . SER A 1 105 ? 15.833 1.427 -1.825 1.00 45.38 105 SER A CA 1
ATOM 851 C C . SER A 1 105 ? 16.318 2.315 -2.976 1.00 45.38 105 SER A C 1
ATOM 853 O O . SER A 1 105 ? 17.118 1.864 -3.795 1.00 45.38 105 SER A O 1
ATOM 855 N N . HIS A 1 106 ? 15.892 3.583 -3.041 1.00 42.28 106 HIS A N 1
ATOM 856 C CA . HIS A 1 106 ? 16.370 4.502 -4.080 1.00 42.28 106 HIS A CA 1
ATOM 857 C C . HIS A 1 106 ? 17.867 4.768 -3.872 1.00 42.28 106 HIS A C 1
ATOM 859 O O . HIS A 1 106 ? 18.264 5.320 -2.848 1.00 42.28 106 HIS A O 1
ATOM 865 N N . GLY A 1 107 ? 18.692 4.344 -4.831 1.00 44.28 107 GLY A N 1
ATOM 866 C CA . GLY A 1 107 ? 20.153 4.428 -4.744 1.00 44.28 107 GLY A CA 1
ATOM 867 C C . GLY A 1 107 ? 20.820 3.339 -3.889 1.00 44.28 107 GLY A C 1
ATOM 868 O O . GLY A 1 107 ? 22.045 3.273 -3.866 1.00 44.28 107 GLY A O 1
ATOM 869 N N . ASN A 1 108 ? 20.055 2.452 -3.239 1.00 51.53 108 ASN A N 1
ATOM 870 C CA . ASN A 1 108 ? 20.580 1.330 -2.455 1.00 51.53 108 ASN A CA 1
ATOM 871 C C . ASN A 1 108 ? 20.364 0.004 -3.202 1.00 51.53 108 ASN A C 1
ATOM 873 O O . ASN A 1 108 ? 19.412 -0.736 -2.952 1.00 51.53 108 ASN A O 1
ATOM 877 N N . VAL A 1 109 ? 21.256 -0.272 -4.157 1.00 51.56 109 VAL A N 1
ATOM 878 C CA . VAL A 1 109 ? 21.230 -1.480 -5.004 1.00 51.56 109 VAL A CA 1
ATOM 879 C C . VAL A 1 109 ? 21.590 -2.771 -4.258 1.00 51.56 109 VAL A C 1
ATOM 881 O O . VAL A 1 109 ? 21.464 -3.848 -4.834 1.00 51.56 109 VAL A O 1
ATOM 884 N N . ASP A 1 110 ? 21.974 -2.682 -2.981 1.00 43.91 110 ASP A N 1
ATOM 885 C CA . ASP A 1 110 ? 22.197 -3.850 -2.120 1.00 43.91 110 ASP A CA 1
ATOM 886 C C . ASP A 1 110 ? 20.872 -4.464 -1.631 1.00 43.91 110 ASP A C 1
ATOM 888 O O . ASP A 1 110 ? 20.844 -5.576 -1.101 1.00 43.91 110 ASP A O 1
ATOM 892 N N . GLN A 1 111 ? 19.750 -3.758 -1.822 1.00 55.28 111 GLN A N 1
ATOM 893 C CA . GLN A 1 111 ? 18.404 -4.252 -1.542 1.00 55.28 111 GLN A CA 1
ATOM 894 C C . GLN A 1 111 ? 17.657 -4.588 -2.837 1.00 55.28 111 GLN A C 1
ATOM 896 O O . GLN A 1 111 ? 17.737 -3.871 -3.835 1.00 55.28 111 GLN A O 1
ATOM 901 N N . LEU A 1 112 ? 16.867 -5.665 -2.804 1.00 56.44 112 LEU A N 1
ATOM 902 C CA . LEU A 1 112 ? 16.141 -6.192 -3.966 1.00 56.44 112 LEU A CA 1
ATOM 903 C C . LEU A 1 112 ? 15.233 -5.148 -4.639 1.00 56.44 112 LEU A C 1
ATOM 905 O O . LEU A 1 112 ? 15.131 -5.116 -5.864 1.00 56.44 112 LEU A O 1
ATOM 909 N N . ASP A 1 113 ? 14.603 -4.269 -3.861 1.00 56.78 113 ASP A N 1
ATOM 910 C CA . ASP A 1 113 ? 13.755 -3.208 -4.410 1.00 56.78 113 ASP A CA 1
ATOM 911 C C . ASP A 1 113 ? 14.569 -2.120 -5.123 1.00 56.78 113 ASP A C 1
ATOM 913 O O . ASP A 1 113 ? 14.111 -1.575 -6.124 1.00 56.78 113 ASP A O 1
ATOM 917 N N . GLY A 1 114 ? 15.807 -1.863 -4.687 1.00 61.91 114 GLY A N 1
ATOM 918 C CA . GLY A 1 114 ? 16.709 -0.927 -5.360 1.00 61.91 114 GLY A CA 1
ATOM 919 C C . GLY A 1 114 ? 17.152 -1.470 -6.715 1.00 61.91 114 GLY A C 1
ATOM 920 O O . GLY A 1 114 ? 17.189 -0.737 -7.703 1.00 61.91 114 GLY A O 1
ATOM 921 N N . VAL A 1 115 ? 17.379 -2.786 -6.793 1.00 65.12 115 VAL A N 1
ATOM 922 C CA . VAL A 1 115 ? 17.613 -3.487 -8.064 1.00 65.12 115 VAL A CA 1
ATOM 923 C C . VAL A 1 115 ? 16.384 -3.392 -8.969 1.00 65.12 115 VAL A C 1
ATOM 925 O O . VAL A 1 115 ? 16.528 -3.036 -10.134 1.00 65.12 115 VAL A O 1
ATOM 928 N N . ARG A 1 116 ? 15.170 -3.647 -8.466 1.00 67.00 116 ARG A N 1
ATOM 929 C CA . ARG A 1 116 ? 13.932 -3.550 -9.270 1.00 67.00 116 ARG A CA 1
ATOM 930 C C . ARG A 1 116 ? 13.695 -2.148 -9.822 1.00 67.00 116 ARG A C 1
ATOM 932 O O . ARG A 1 116 ? 13.353 -1.993 -10.991 1.00 67.00 116 ARG A O 1
ATOM 939 N N . GLU A 1 117 ? 13.925 -1.120 -9.017 1.00 65.62 117 GLU A N 1
ATOM 940 C CA . GLU A 1 117 ? 13.806 0.277 -9.450 1.00 65.62 117 GLU A CA 1
ATOM 941 C C . GLU A 1 117 ? 14.825 0.623 -10.537 1.00 65.62 117 GLU A C 1
ATOM 943 O O . GLU A 1 117 ? 14.486 1.268 -11.534 1.00 65.62 117 GLU A O 1
ATOM 948 N N . ALA A 1 118 ? 16.052 0.125 -10.390 1.00 70.12 118 ALA A N 1
ATOM 949 C CA . ALA A 1 118 ? 17.092 0.240 -11.399 1.00 70.12 118 ALA A CA 1
ATOM 950 C C . ALA A 1 118 ? 16.751 -0.550 -12.681 1.00 70.12 118 ALA A C 1
ATOM 952 O O . ALA A 1 118 ? 17.080 -0.120 -13.785 1.00 70.12 118 ALA A O 1
ATOM 953 N N . MET A 1 119 ? 16.043 -1.675 -12.571 1.00 75.88 119 MET A N 1
ATOM 954 C CA . MET A 1 119 ? 15.552 -2.444 -13.720 1.00 75.88 119 MET A CA 1
ATOM 955 C C . MET A 1 119 ? 14.393 -1.744 -14.436 1.00 75.88 119 MET A C 1
ATOM 957 O O . MET A 1 119 ? 14.308 -1.816 -15.664 1.00 75.88 119 MET A O 1
ATOM 961 N N . ALA A 1 120 ? 13.528 -1.033 -13.706 1.00 72.06 120 ALA A N 1
ATOM 962 C CA . ALA A 1 120 ? 12.390 -0.310 -14.271 1.00 72.06 120 ALA A CA 1
ATOM 963 C C . ALA A 1 120 ? 12.823 0.795 -15.251 1.00 72.06 120 ALA A C 1
ATOM 965 O O . ALA A 1 120 ? 12.167 1.009 -16.270 1.00 72.06 120 ALA A O 1
ATOM 966 N N . ILE A 1 121 ? 13.959 1.463 -15.003 1.00 73.94 121 ILE A N 1
ATOM 967 C CA . ILE A 1 121 ? 14.481 2.507 -15.905 1.00 73.94 121 ILE A CA 1
ATOM 968 C C . ILE A 1 121 ? 15.098 1.956 -17.202 1.00 73.94 121 ILE A C 1
ATOM 970 O O . ILE A 1 121 ? 15.371 2.736 -18.119 1.00 73.94 121 ILE A O 1
ATOM 974 N N . LEU A 1 122 ? 15.326 0.641 -17.291 1.00 77.19 122 LEU A N 1
ATOM 975 C CA . LEU A 1 122 ? 15.899 -0.018 -18.463 1.00 77.19 122 LEU A CA 1
ATOM 976 C C . LEU A 1 122 ? 14.808 -0.465 -19.446 1.00 77.19 122 LEU A C 1
ATOM 978 O O . LEU A 1 122 ? 13.717 -0.909 -19.069 1.00 77.19 122 LEU A O 1
ATOM 982 N N . THR A 1 123 ? 15.118 -0.415 -20.743 1.00 79.62 123 THR A N 1
ATOM 983 C CA . THR A 1 123 ? 14.228 -0.974 -21.773 1.00 79.62 123 THR A CA 1
ATOM 984 C C . THR A 1 123 ? 14.122 -2.501 -21.636 1.00 79.62 123 THR A C 1
ATOM 986 O O . THR A 1 123 ? 15.039 -3.115 -21.086 1.00 79.62 123 THR A O 1
ATOM 989 N N . PRO A 1 124 ? 13.057 -3.152 -22.149 1.00 76.00 124 PRO A N 1
ATOM 990 C CA . PRO A 1 124 ? 12.929 -4.614 -22.097 1.00 76.00 124 PRO A CA 1
ATOM 991 C C . PRO A 1 124 ? 14.177 -5.336 -22.623 1.00 76.00 124 PRO A C 1
ATOM 993 O O . PRO A 1 124 ? 14.765 -6.158 -21.925 1.00 76.00 124 PRO A O 1
ATOM 996 N N . ARG A 1 125 ? 14.690 -4.901 -23.783 1.00 81.88 125 ARG A N 1
ATOM 997 C CA . ARG A 1 125 ? 15.919 -5.449 -24.373 1.00 81.88 125 ARG A CA 1
ATOM 998 C C . ARG A 1 125 ? 17.158 -5.235 -23.498 1.00 81.88 125 ARG A C 1
ATOM 1000 O O . ARG A 1 125 ? 18.027 -6.095 -23.436 1.00 81.88 125 ARG A O 1
ATOM 1007 N N . GLN A 1 126 ? 17.270 -4.093 -22.821 1.00 82.56 126 GLN A N 1
ATOM 1008 C CA . GLN A 1 126 ? 18.369 -3.860 -21.880 1.00 82.56 126 GLN A CA 1
ATOM 1009 C C . GLN A 1 126 ? 18.278 -4.801 -20.671 1.00 82.56 126 GLN A C 1
ATOM 1011 O O . GLN A 1 126 ? 19.294 -5.359 -20.269 1.00 82.56 126 GLN A O 1
ATOM 1016 N N . ARG A 1 127 ? 17.076 -5.036 -20.131 1.00 81.25 127 ARG A N 1
ATOM 1017 C CA . ARG A 1 127 ? 16.864 -5.981 -19.023 1.00 81.25 127 ARG A CA 1
ATOM 1018 C C . ARG A 1 127 ? 17.253 -7.408 -19.406 1.00 81.25 127 ARG A C 1
ATOM 1020 O O . ARG A 1 127 ? 17.975 -8.042 -18.647 1.00 81.25 127 ARG A O 1
ATOM 1027 N N . GLU A 1 128 ? 16.844 -7.874 -20.587 1.00 78.94 128 GLU A N 1
ATOM 1028 C CA . GLU A 1 128 ? 17.236 -9.187 -21.129 1.00 78.94 128 GLU A CA 1
ATOM 1029 C C . GLU A 1 128 ? 18.759 -9.337 -21.203 1.00 78.94 128 GLU A C 1
ATOM 1031 O O . GLU A 1 128 ? 19.321 -10.293 -20.671 1.00 78.94 128 GLU A O 1
ATOM 1036 N N . VAL A 1 129 ? 19.440 -8.352 -21.802 1.00 82.56 129 VAL A N 1
ATOM 1037 C CA . VAL A 1 129 ? 20.904 -8.353 -21.911 1.00 82.56 129 VAL A CA 1
ATOM 1038 C C . VAL A 1 129 ? 21.559 -8.349 -20.528 1.00 82.56 129 VAL A C 1
ATOM 1040 O O . VAL A 1 129 ? 22.535 -9.060 -20.320 1.00 82.56 129 VAL A O 1
ATOM 1043 N N . LEU A 1 130 ? 21.044 -7.579 -19.566 1.00 81.50 130 LEU A N 1
ATOM 1044 C CA . LEU A 1 130 ? 21.594 -7.529 -18.208 1.00 81.50 130 LEU A CA 1
ATOM 1045 C C . LEU A 1 130 ? 21.443 -8.862 -17.464 1.00 81.50 130 LEU A C 1
ATOM 1047 O O . LEU A 1 130 ? 22.399 -9.316 -16.838 1.00 81.50 130 LEU A O 1
ATOM 1051 N N . VAL A 1 131 ? 20.273 -9.499 -17.561 1.00 77.81 131 VAL A N 1
ATOM 1052 C CA . VAL A 1 131 ? 20.015 -10.812 -16.953 1.00 77.81 131 VAL A CA 1
ATOM 1053 C C . VAL A 1 131 ? 20.929 -11.871 -17.560 1.00 77.81 131 VAL A C 1
ATOM 1055 O O . VAL A 1 131 ? 21.548 -12.629 -16.819 1.00 77.81 131 VAL A O 1
ATOM 1058 N N . LEU A 1 132 ? 21.080 -11.895 -18.886 1.00 78.50 132 LEU A N 1
ATOM 1059 C CA . LEU A 1 132 ? 21.958 -12.857 -19.554 1.00 78.50 132 LEU A CA 1
ATOM 1060 C C . LEU A 1 132 ? 23.440 -12.599 -19.276 1.00 78.50 132 LEU A C 1
ATOM 1062 O O . LEU A 1 132 ? 24.197 -13.554 -19.155 1.00 78.50 132 LEU A O 1
ATOM 1066 N N . LEU A 1 133 ? 23.861 -11.344 -19.099 1.00 79.25 133 LEU A N 1
ATOM 1067 C CA . LEU A 1 133 ? 25.217 -11.033 -18.635 1.00 79.25 133 LEU A CA 1
ATOM 1068 C C . LEU A 1 133 ? 25.467 -11.558 -17.213 1.00 79.25 133 LEU A C 1
ATOM 1070 O O . LEU A 1 133 ? 26.566 -12.029 -16.934 1.00 79.25 133 LEU A O 1
ATOM 1074 N N . TYR A 1 134 ? 24.470 -11.492 -16.326 1.00 74.88 134 TYR A N 1
ATOM 1075 C CA . TYR A 1 134 ? 24.575 -12.032 -14.968 1.00 74.88 134 TYR A CA 1
ATOM 1076 C C . TYR A 1 134 ? 24.578 -13.565 -14.960 1.00 74.88 134 TYR A C 1
ATOM 1078 O O . TYR A 1 134 ? 25.479 -14.178 -14.394 1.00 74.88 134 TYR A O 1
ATOM 1086 N N . ILE A 1 135 ? 23.609 -14.191 -15.635 1.00 67.50 135 ILE A N 1
ATOM 1087 C CA . ILE A 1 135 ? 23.533 -15.652 -15.754 1.00 67.50 135 ILE A CA 1
ATOM 1088 C C . ILE A 1 135 ? 24.791 -16.181 -16.438 1.00 67.50 135 ILE A C 1
ATOM 1090 O O . ILE A 1 135 ? 25.377 -17.143 -15.954 1.00 67.50 135 ILE A O 1
ATOM 1094 N N . GLY A 1 136 ? 25.254 -15.519 -17.499 1.00 69.44 136 GLY A N 1
ATOM 1095 C CA . GLY A 1 136 ? 26.454 -15.904 -18.229 1.00 69.44 136 GLY A CA 1
ATOM 1096 C C . GLY A 1 136 ? 27.703 -15.949 -17.354 1.00 69.44 136 GLY A C 1
ATOM 1097 O O . GLY A 1 136 ? 28.484 -16.883 -17.475 1.00 69.44 136 GLY A O 1
ATOM 1098 N N . GLN A 1 137 ? 27.846 -15.044 -16.381 1.00 68.81 137 GLN A N 1
ATOM 1099 C CA . GLN A 1 137 ? 28.929 -15.137 -15.393 1.00 68.81 137 GLN A CA 1
ATOM 1100 C C . GLN A 1 137 ? 28.832 -16.384 -14.503 1.00 68.81 137 GLN A C 1
ATOM 1102 O O . GLN A 1 137 ? 29.862 -16.925 -14.110 1.00 68.81 137 GLN A O 1
ATOM 1107 N N . LEU A 1 138 ? 27.619 -16.843 -14.188 1.00 60.06 138 LEU A N 1
ATOM 1108 C CA . LEU A 1 138 ? 27.390 -18.027 -13.354 1.00 60.06 138 LEU A CA 1
ATOM 1109 C C . LEU A 1 138 ? 27.595 -19.336 -14.123 1.00 60.06 138 LEU A C 1
ATOM 1111 O O . LEU A 1 138 ? 28.058 -20.314 -13.541 1.00 60.06 138 LEU A O 1
ATOM 1115 N N . VAL A 1 139 ? 27.243 -19.362 -15.411 1.00 70.62 139 VAL A N 1
ATOM 1116 C CA . VAL A 1 139 ? 27.307 -20.570 -16.256 1.00 70.62 139 VAL A CA 1
ATOM 1117 C C . VAL A 1 139 ? 28.508 -20.600 -17.207 1.00 70.62 139 VAL A C 1
ATOM 1119 O O . VAL A 1 139 ? 28.682 -21.572 -17.936 1.00 70.62 139 VAL A O 1
ATOM 1122 N N . GLY A 1 140 ? 29.342 -19.557 -17.201 1.00 76.25 140 GLY A N 1
ATOM 1123 C CA . GLY A 1 140 ? 30.543 -19.444 -18.032 1.00 76.25 140 GLY A CA 1
ATOM 1124 C C . GLY A 1 140 ? 30.304 -19.002 -19.480 1.00 76.25 140 GLY A C 1
ATOM 1125 O O . GLY A 1 140 ? 31.172 -19.240 -20.313 1.00 76.25 140 GLY A O 1
ATOM 1126 N N . TRP A 1 141 ? 29.164 -18.379 -19.794 1.00 80.88 141 TRP A N 1
ATOM 1127 C CA . TRP A 1 141 ? 28.906 -17.814 -21.125 1.00 80.88 141 TRP A CA 1
ATOM 1128 C C . TRP A 1 141 ? 29.649 -16.496 -21.330 1.00 80.88 141 TRP A C 1
ATOM 1130 O O . TRP A 1 141 ? 29.696 -15.640 -20.438 1.00 80.88 141 TRP A O 1
ATOM 1140 N N . ASP A 1 142 ? 30.166 -16.303 -22.539 1.00 80.81 142 ASP A N 1
ATOM 1141 C CA . ASP A 1 142 ? 30.796 -15.061 -22.959 1.00 80.81 142 ASP A CA 1
ATOM 1142 C C . ASP A 1 142 ? 29.830 -14.133 -23.732 1.00 80.81 142 ASP A C 1
ATOM 1144 O O . ASP A 1 142 ? 28.630 -14.375 -23.878 1.00 80.81 142 ASP A O 1
ATOM 1148 N N . VAL A 1 143 ? 30.338 -12.987 -24.200 1.00 82.38 143 VAL A N 1
ATOM 1149 C CA . VAL A 1 143 ? 29.523 -12.002 -24.937 1.00 82.38 143 VAL A CA 1
ATOM 1150 C C . VAL A 1 143 ? 29.006 -12.561 -26.262 1.00 82.38 143 VAL A C 1
ATOM 1152 O O . VAL A 1 143 ? 27.947 -12.129 -26.710 1.00 82.38 143 VAL A O 1
ATOM 1155 N N . LYS A 1 144 ? 29.747 -13.467 -26.898 1.00 84.19 144 LYS A N 1
ATOM 1156 C CA . LYS A 1 144 ? 29.370 -14.084 -28.166 1.00 84.19 144 LYS A CA 1
ATOM 1157 C C . LYS A 1 144 ? 28.237 -15.081 -27.943 1.00 84.19 144 LYS A C 1
ATOM 1159 O O . LYS A 1 144 ? 27.237 -14.973 -28.640 1.00 84.19 144 LYS A O 1
ATOM 1164 N N . ASP A 1 145 ? 28.327 -15.910 -26.906 1.00 81.00 145 ASP A N 1
ATOM 1165 C CA . ASP A 1 145 ? 27.263 -16.849 -26.527 1.00 81.00 145 ASP A CA 1
ATOM 1166 C C . ASP A 1 145 ? 25.936 -16.123 -26.251 1.00 81.00 145 ASP A C 1
ATOM 1168 O O . ASP A 1 145 ? 24.869 -16.529 -26.712 1.00 81.00 145 ASP A O 1
ATOM 1172 N N . ILE A 1 146 ? 25.995 -14.986 -25.548 1.00 79.12 146 ILE A N 1
ATOM 1173 C CA . ILE A 1 146 ? 24.815 -14.149 -25.284 1.00 79.12 146 ILE A CA 1
ATOM 1174 C C . ILE A 1 146 ? 24.287 -13.507 -26.580 1.00 79.12 146 ILE A C 1
ATOM 1176 O O . ILE A 1 146 ? 23.076 -13.336 -26.731 1.00 79.12 146 ILE A O 1
ATOM 1180 N N . ALA A 1 147 ? 25.168 -13.128 -27.512 1.00 85.69 147 ALA A N 1
ATOM 1181 C CA . ALA A 1 147 ? 24.777 -12.543 -28.800 1.00 85.69 147 ALA A CA 1
ATOM 1182 C C . ALA A 1 147 ? 24.057 -13.565 -29.668 1.00 85.69 147 ALA A C 1
ATOM 1184 O O . ALA A 1 147 ? 22.996 -13.260 -30.215 1.00 85.69 147 ALA A O 1
ATOM 1185 N N . ASP A 1 148 ? 24.602 -14.775 -29.712 1.00 82.56 148 ASP A N 1
ATOM 1186 C CA . ASP A 1 148 ? 24.045 -15.907 -30.433 1.00 82.56 148 ASP A CA 1
ATOM 1187 C C . ASP A 1 148 ? 22.684 -16.297 -29.828 1.00 82.56 148 ASP A C 1
ATOM 1189 O O . ASP A 1 148 ? 21.706 -16.435 -30.562 1.00 82.56 148 ASP A O 1
ATOM 1193 N N . ALA A 1 149 ? 22.566 -16.340 -28.494 1.00 79.19 149 ALA A N 1
ATOM 1194 C CA . ALA A 1 149 ? 21.304 -16.615 -27.796 1.00 79.19 149 ALA A CA 1
ATOM 1195 C C . ALA A 1 149 ? 20.212 -15.558 -28.051 1.00 79.19 149 ALA A C 1
ATOM 1197 O O . ALA A 1 149 ? 19.024 -15.879 -28.072 1.00 79.19 149 ALA A O 1
ATOM 1198 N N . LEU A 1 150 ? 20.598 -14.293 -28.235 1.00 81.00 150 LEU A N 1
ATOM 1199 C CA . LEU A 1 150 ? 19.674 -13.188 -28.507 1.00 81.00 150 LEU A CA 1
ATOM 1200 C C . LEU A 1 150 ? 19.457 -12.917 -30.004 1.00 81.00 150 LEU A C 1
ATOM 1202 O O . LEU A 1 150 ? 18.627 -12.070 -30.344 1.00 81.00 150 LEU A O 1
ATOM 1206 N N . GLY A 1 151 ? 20.198 -13.589 -30.891 1.00 87.31 151 GLY A N 1
ATOM 1207 C CA . GLY A 1 151 ? 20.167 -13.346 -32.334 1.00 87.31 151 GLY A CA 1
ATOM 1208 C C . GLY A 1 151 ? 20.624 -11.936 -32.729 1.00 87.31 151 GLY A C 1
ATOM 1209 O O . GLY A 1 151 ? 20.055 -11.336 -33.641 1.00 87.31 151 GLY A O 1
ATOM 1210 N N . ILE A 1 152 ? 21.608 -11.365 -32.025 1.00 87.75 152 ILE A N 1
ATOM 1211 C CA . ILE A 1 152 ? 22.113 -10.002 -32.266 1.00 87.75 152 ILE A CA 1
ATOM 1212 C C . ILE A 1 152 ? 23.634 -9.968 -32.411 1.00 87.75 152 ILE A C 1
ATOM 1214 O O . ILE A 1 152 ? 24.348 -10.842 -31.940 1.00 87.75 152 ILE A O 1
ATOM 1218 N N . HIS A 1 153 ? 24.157 -8.899 -33.014 1.00 93.00 153 HIS A N 1
ATOM 1219 C CA . HIS A 1 153 ? 25.603 -8.716 -33.139 1.00 93.00 153 HIS A CA 1
ATOM 1220 C C . HIS A 1 153 ? 26.282 -8.501 -31.762 1.00 93.00 153 HIS A C 1
ATOM 1222 O O . HIS A 1 153 ? 25.768 -7.712 -30.960 1.00 93.00 153 HIS A O 1
ATOM 1228 N N . PRO A 1 154 ? 27.470 -9.081 -31.485 1.00 88.81 154 PRO A N 1
ATOM 1229 C CA . PRO A 1 154 ? 28.187 -8.903 -30.212 1.00 88.81 154 PRO A CA 1
ATOM 1230 C C . PRO A 1 154 ? 28.471 -7.439 -29.827 1.00 88.81 154 PRO A C 1
ATOM 1232 O O . PRO A 1 154 ? 28.452 -7.075 -28.647 1.00 88.81 154 PRO A O 1
ATOM 1235 N N . ASP A 1 155 ? 28.685 -6.556 -30.809 1.00 89.94 155 ASP A N 1
ATOM 1236 C CA . ASP A 1 155 ? 28.851 -5.114 -30.546 1.00 89.94 155 ASP A CA 1
ATOM 1237 C C . ASP A 1 155 ? 27.587 -4.459 -29.993 1.00 89.94 155 ASP A C 1
ATOM 1239 O O . ASP A 1 155 ? 27.665 -3.521 -29.194 1.00 89.94 155 ASP A O 1
ATOM 1243 N N . THR A 1 156 ? 26.416 -4.978 -30.355 1.00 88.19 156 THR A N 1
ATOM 1244 C CA . THR A 1 156 ? 25.138 -4.515 -29.817 1.00 88.19 156 THR A CA 1
ATOM 1245 C C . THR A 1 156 ? 25.056 -4.804 -28.319 1.00 88.19 156 THR A C 1
ATOM 1247 O O . THR A 1 156 ? 24.608 -3.942 -27.562 1.00 88.19 156 THR A O 1
ATOM 1250 N N . ILE A 1 157 ? 25.584 -5.942 -27.851 1.00 85.25 157 ILE A N 1
ATOM 1251 C CA . ILE A 1 157 ? 25.686 -6.247 -26.412 1.00 85.25 157 ILE A CA 1
ATOM 1252 C C . ILE A 1 157 ? 26.632 -5.274 -25.716 1.00 85.25 157 ILE A C 1
ATOM 1254 O O . ILE A 1 157 ? 26.279 -4.717 -2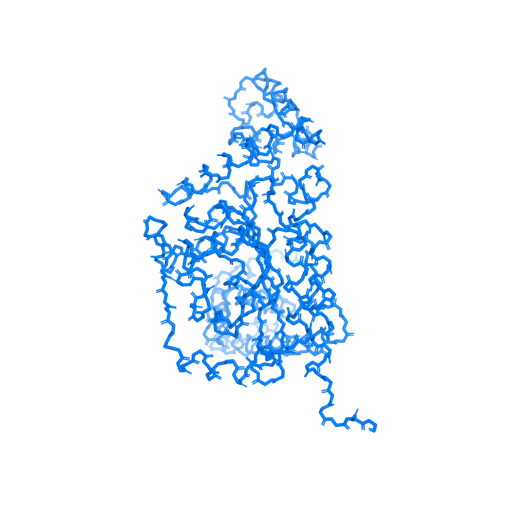4.674 1.00 85.25 157 ILE A O 1
ATOM 1258 N N . ARG A 1 158 ? 27.813 -5.011 -26.294 1.00 85.19 158 ARG A N 1
ATOM 1259 C CA . ARG A 1 158 ? 28.768 -4.031 -25.746 1.00 85.19 158 ARG A CA 1
ATOM 1260 C C . ARG A 1 158 ? 28.137 -2.642 -25.624 1.00 85.19 158 ARG A C 1
ATOM 1262 O O . ARG A 1 158 ? 28.263 -1.996 -24.579 1.00 85.19 158 ARG A O 1
ATOM 1269 N N . ARG A 1 159 ? 27.384 -2.219 -26.642 1.00 87.94 159 ARG A N 1
ATOM 1270 C CA . ARG A 1 159 ? 26.639 -0.953 -26.650 1.00 87.94 159 ARG A CA 1
ATOM 1271 C C . ARG A 1 159 ? 25.532 -0.929 -25.595 1.00 87.94 159 ARG A C 1
ATOM 1273 O O . ARG A 1 159 ? 25.414 0.057 -24.867 1.00 87.94 159 ARG A O 1
ATOM 1280 N N . HIS A 1 160 ? 24.750 -2.003 -25.460 1.00 88.12 160 HIS A N 1
ATOM 1281 C CA . HIS A 1 160 ? 23.755 -2.126 -24.391 1.00 88.12 160 HIS A CA 1
ATOM 1282 C C . HIS A 1 160 ? 24.412 -2.042 -23.014 1.00 88.12 160 HIS A C 1
ATOM 1284 O O . HIS A 1 160 ? 23.970 -1.240 -22.196 1.00 88.12 160 HIS A O 1
ATOM 1290 N N . ARG A 1 161 ? 25.509 -2.769 -22.777 1.00 85.38 161 ARG A N 1
ATOM 1291 C CA . ARG A 1 161 ? 26.271 -2.725 -21.520 1.00 85.38 161 ARG A CA 1
ATOM 1292 C C . ARG A 1 161 ? 26.746 -1.310 -21.185 1.00 85.38 161 ARG A C 1
ATOM 1294 O O . ARG A 1 161 ? 26.580 -0.870 -20.049 1.00 85.38 161 ARG A O 1
ATOM 1301 N N . GLN A 1 162 ? 27.286 -0.573 -22.156 1.00 84.06 162 GLN A N 1
ATOM 1302 C CA . GLN A 1 162 ? 27.727 0.811 -21.953 1.00 84.06 162 GLN A CA 1
ATOM 1303 C C . GLN A 1 162 ? 26.557 1.755 -21.630 1.00 84.06 162 GLN A C 1
ATOM 1305 O O . GLN A 1 162 ? 26.649 2.562 -20.704 1.00 84.06 162 GLN A O 1
ATOM 1310 N N . ASN A 1 163 ? 25.444 1.636 -22.355 1.00 84.81 163 ASN A N 1
ATOM 1311 C CA . ASN A 1 163 ? 24.254 2.464 -22.147 1.00 84.81 163 ASN A CA 1
ATOM 1312 C C . ASN A 1 163 ? 23.559 2.171 -20.808 1.00 84.81 163 ASN A C 1
ATOM 1314 O O . ASN A 1 163 ? 23.134 3.102 -20.118 1.00 84.81 163 ASN A O 1
ATOM 1318 N N . MET A 1 164 ? 23.483 0.895 -20.419 1.00 85.75 164 MET A N 1
ATOM 1319 C CA . MET A 1 164 ? 22.991 0.477 -19.107 1.00 85.75 164 MET A CA 1
ATOM 1320 C C . MET A 1 164 ? 23.894 1.010 -18.006 1.00 85.75 164 MET A C 1
ATOM 1322 O O . MET A 1 164 ? 23.396 1.647 -17.089 1.00 85.75 164 MET A O 1
ATOM 1326 N N . ARG A 1 165 ? 25.221 0.864 -18.132 1.00 79.88 165 ARG A N 1
ATOM 1327 C CA . ARG A 1 165 ? 26.169 1.413 -17.154 1.00 79.88 165 ARG A CA 1
ATOM 1328 C C . ARG A 1 165 ? 25.985 2.918 -16.976 1.00 79.88 165 ARG A C 1
ATOM 1330 O O . ARG A 1 165 ? 25.948 3.368 -15.845 1.00 79.88 165 ARG A O 1
ATOM 1337 N N . ARG A 1 166 ? 25.806 3.695 -18.050 1.00 76.50 166 ARG A N 1
ATOM 1338 C CA . ARG A 1 166 ? 25.513 5.139 -17.937 1.00 76.50 166 ARG A CA 1
ATOM 1339 C C . ARG A 1 166 ? 24.202 5.422 -17.200 1.00 76.50 166 ARG A C 1
ATOM 1341 O O . ARG A 1 166 ? 24.162 6.346 -16.403 1.00 76.50 166 ARG A O 1
ATOM 1348 N N . SER A 1 167 ? 23.164 4.631 -17.465 1.00 73.25 167 SER A N 1
ATOM 1349 C CA . SER A 1 167 ? 21.837 4.800 -16.855 1.00 73.25 167 SER A CA 1
ATOM 1350 C C . SER A 1 167 ? 21.777 4.334 -15.395 1.00 73.25 167 SER A C 1
ATOM 1352 O O . SER A 1 167 ? 20.990 4.867 -14.627 1.00 73.25 167 SER A O 1
ATOM 1354 N N . LEU A 1 168 ? 22.597 3.349 -15.018 1.00 71.00 168 LEU A N 1
ATOM 1355 C CA . LEU A 1 168 ? 22.660 2.772 -13.672 1.00 71.00 168 LEU A CA 1
ATOM 1356 C C . LEU A 1 168 ? 23.690 3.476 -12.775 1.00 71.00 168 LEU A C 1
ATOM 1358 O O . LEU A 1 168 ? 23.455 3.635 -11.586 1.00 71.00 168 LEU A O 1
ATOM 1362 N N . VAL A 1 169 ? 24.828 3.923 -13.324 1.00 65.81 169 VAL A N 1
ATOM 1363 C CA . VAL A 1 169 ? 25.825 4.716 -12.574 1.00 65.81 169 VAL A CA 1
ATOM 1364 C C . VAL A 1 169 ? 25.240 6.051 -12.167 1.00 65.81 169 VAL A C 1
ATOM 1366 O O . VAL A 1 169 ? 25.508 6.516 -11.064 1.00 65.81 169 VAL A O 1
ATOM 1369 N N . SER A 1 170 ? 24.427 6.655 -13.036 1.00 57.97 170 SER A N 1
ATOM 1370 C CA . SER A 1 170 ? 23.672 7.814 -12.614 1.00 57.97 170 SER A CA 1
ATOM 1371 C C . SER A 1 170 ? 22.767 7.419 -11.436 1.00 57.97 170 SER A C 1
ATOM 1373 O O . SER A 1 170 ? 22.822 8.145 -10.451 1.00 57.97 170 SER A O 1
ATOM 1375 N N . PHE A 1 171 ? 22.052 6.268 -11.503 1.00 59.38 171 PHE A N 1
ATOM 1376 C CA . PHE A 1 171 ? 20.999 5.838 -10.546 1.00 59.38 171 PHE A CA 1
ATOM 1377 C C . PHE A 1 171 ? 21.513 5.711 -9.110 1.00 59.38 171 PHE A C 1
ATOM 1379 O O . PHE A 1 171 ? 20.818 6.010 -8.142 1.00 59.38 171 PHE A O 1
ATOM 1386 N N . VAL A 1 172 ? 22.763 5.275 -8.979 1.00 56.16 172 VAL A N 1
ATOM 1387 C CA . VAL A 1 172 ? 23.473 5.150 -7.700 1.00 56.16 172 VAL A CA 1
ATOM 1388 C C . VAL A 1 172 ? 24.035 6.507 -7.225 1.00 56.16 172 VAL A C 1
ATOM 1390 O O . VAL A 1 172 ? 24.315 6.683 -6.045 1.00 56.16 172 VAL A O 1
ATOM 1393 N N . GLY A 1 173 ? 24.185 7.484 -8.126 1.00 50.97 173 GLY A N 1
ATOM 1394 C CA . GLY A 1 173 ? 24.806 8.793 -7.884 1.00 50.97 173 GLY A CA 1
ATOM 1395 C C . GLY A 1 173 ? 23.856 9.946 -7.516 1.00 50.97 173 GLY A C 1
ATOM 1396 O O . GLY A 1 173 ? 24.341 10.998 -7.106 1.00 50.97 173 GLY A O 1
ATOM 1397 N N . GLY A 1 174 ? 22.529 9.789 -7.636 1.00 49.78 174 GLY A N 1
ATOM 1398 C CA . GLY A 1 174 ? 21.549 10.635 -6.929 1.00 49.78 174 GLY A CA 1
ATOM 1399 C C . GLY A 1 174 ? 21.326 12.067 -7.448 1.00 49.78 174 GLY A C 1
ATOM 1400 O O . GLY A 1 174 ? 20.923 12.941 -6.685 1.00 49.78 174 GLY A O 1
ATOM 1401 N N . ASN A 1 175 ? 21.532 12.353 -8.738 1.00 48.56 175 ASN A N 1
ATOM 1402 C CA . ASN A 1 175 ? 21.446 13.722 -9.291 1.00 48.56 175 ASN A CA 1
ATOM 1403 C C . ASN A 1 175 ? 20.017 14.233 -9.628 1.00 48.56 175 ASN A C 1
ATOM 1405 O O . ASN A 1 175 ? 19.859 15.235 -10.328 1.00 48.56 175 ASN A O 1
ATOM 1409 N N . GLY A 1 176 ? 18.957 13.539 -9.194 1.00 49.97 176 GLY A N 1
ATOM 1410 C CA . GLY A 1 176 ? 17.554 13.963 -9.345 1.00 49.97 176 GLY A CA 1
ATOM 1411 C C . GLY A 1 176 ? 16.938 13.857 -10.755 1.00 49.97 176 GLY A C 1
ATOM 1412 O O . GLY A 1 176 ? 15.713 13.840 -10.887 1.00 49.97 176 GLY A O 1
ATOM 1413 N N . HIS A 1 177 ? 17.724 13.708 -11.830 1.00 53.69 177 HIS A N 1
ATOM 1414 C CA . HIS A 1 177 ? 17.195 13.426 -13.184 1.00 53.69 177 HIS A CA 1
ATOM 1415 C C . HIS A 1 177 ? 16.541 12.041 -13.306 1.00 53.69 177 HIS A C 1
ATOM 1417 O O . HIS A 1 177 ? 15.776 11.757 -14.232 1.00 53.69 177 HIS A O 1
ATOM 1423 N N . GLU A 1 178 ? 16.842 11.197 -12.341 1.00 60.56 178 GLU A N 1
ATOM 1424 C CA . GLU A 1 178 ? 16.596 9.761 -12.315 1.00 60.56 178 GLU A CA 1
ATOM 1425 C C . GLU A 1 178 ? 15.278 9.458 -11.659 1.00 60.56 178 GLU A C 1
ATOM 1427 O O . GLU A 1 178 ? 14.531 8.648 -12.184 1.00 60.56 178 GLU A O 1
ATOM 1432 N N . HIS A 1 179 ? 14.956 10.236 -10.623 1.00 62.28 179 HIS A N 1
ATOM 1433 C CA . HIS A 1 179 ? 13.613 10.387 -10.084 1.00 62.28 179 HIS A CA 1
ATOM 1434 C C . HIS A 1 179 ? 12.610 10.551 -11.227 1.00 62.28 179 HIS A C 1
ATOM 1436 O O . HIS A 1 179 ? 11.759 9.700 -11.453 1.00 62.28 179 HIS A O 1
ATOM 1442 N N . ARG A 1 180 ? 12.801 11.564 -12.081 1.00 69.19 180 ARG A N 1
ATOM 1443 C CA . ARG A 1 180 ? 11.910 11.802 -13.228 1.00 69.19 180 ARG A CA 1
ATOM 1444 C C . ARG A 1 180 ? 11.907 10.663 -14.253 1.00 69.19 180 ARG A C 1
ATOM 1446 O O . ARG A 1 180 ? 10.908 10.470 -14.940 1.00 69.19 180 ARG A O 1
ATOM 1453 N N . ARG A 1 181 ? 13.022 9.944 -14.427 1.00 69.38 181 ARG A N 1
ATOM 1454 C CA . ARG A 1 181 ? 13.103 8.814 -15.369 1.00 69.38 181 ARG A CA 1
ATOM 1455 C C . ARG A 1 181 ? 12.400 7.574 -14.816 1.00 69.38 181 ARG A C 1
ATOM 1457 O O . ARG A 1 181 ? 11.709 6.922 -15.591 1.00 69.38 181 ARG A O 1
ATOM 1464 N N . TRP A 1 182 ? 12.552 7.297 -13.525 1.00 73.06 182 TRP A N 1
ATOM 1465 C CA . TRP A 1 182 ? 11.858 6.245 -12.795 1.00 73.06 182 TRP A CA 1
ATOM 1466 C C . TRP A 1 182 ? 10.358 6.504 -12.773 1.00 73.06 182 TRP A C 1
ATOM 1468 O O . TRP A 1 182 ? 9.617 5.629 -13.198 1.00 73.06 182 TRP A O 1
ATOM 1478 N N . LEU A 1 183 ? 9.927 7.728 -12.440 1.00 74.75 183 LEU A N 1
ATOM 1479 C CA . LEU A 1 183 ? 8.523 8.135 -12.529 1.00 74.75 183 LEU A CA 1
ATOM 1480 C C . LEU A 1 183 ? 7.951 7.825 -13.908 1.00 74.75 183 LEU A C 1
ATOM 1482 O O . LEU A 1 183 ? 7.051 7.012 -14.026 1.00 74.75 183 LEU A O 1
ATOM 1486 N N . ARG A 1 184 ? 8.552 8.367 -14.975 1.00 79.81 184 ARG A N 1
ATOM 1487 C CA . ARG A 1 184 ? 8.082 8.101 -16.343 1.00 79.81 184 ARG A CA 1
ATOM 1488 C C . ARG A 1 184 ? 8.120 6.622 -16.725 1.00 79.81 184 ARG A C 1
ATOM 1490 O O . ARG A 1 184 ? 7.388 6.223 -17.619 1.00 79.81 184 ARG A O 1
ATOM 1497 N N . ALA A 1 185 ? 9.052 5.842 -16.183 1.00 77.19 185 ALA A N 1
ATOM 1498 C CA . ALA A 1 185 ? 9.112 4.411 -16.451 1.00 77.19 185 ALA A CA 1
ATOM 1499 C C . ALA A 1 185 ? 7.988 3.660 -15.741 1.00 77.19 185 ALA A C 1
ATOM 1501 O O . ALA A 1 185 ? 7.375 2.801 -16.361 1.00 77.19 185 ALA 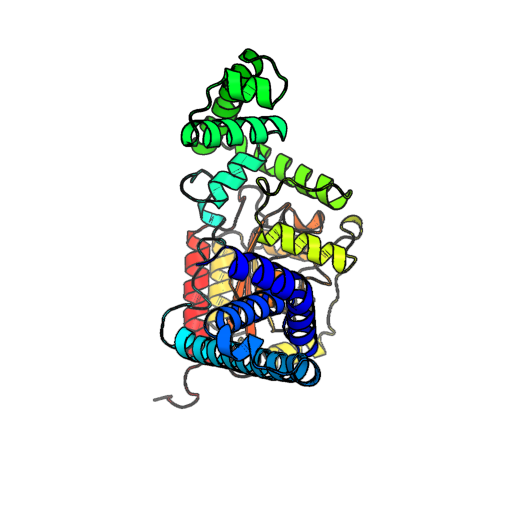A O 1
ATOM 1502 N N . GLY A 1 186 ? 7.697 4.028 -14.498 1.00 80.69 186 GLY A N 1
ATOM 1503 C CA . GLY A 1 186 ? 6.561 3.528 -13.744 1.00 80.69 186 GLY A CA 1
ATOM 1504 C C . GLY A 1 186 ? 5.221 3.888 -14.372 1.00 80.69 186 GLY A C 1
ATOM 1505 O O . GLY A 1 186 ? 4.403 2.998 -14.548 1.00 80.69 186 GLY A O 1
ATOM 1506 N N . GLU A 1 187 ? 5.044 5.137 -14.815 1.00 85.00 187 GLU A N 1
ATOM 1507 C CA . GLU A 1 187 ? 3.842 5.564 -15.552 1.00 85.00 187 GLU A CA 1
ATOM 1508 C C . GLU A 1 187 ? 3.620 4.709 -16.804 1.00 85.00 187 GLU A C 1
ATOM 1510 O O . GLU A 1 187 ? 2.533 4.196 -17.027 1.00 85.00 187 GLU A O 1
ATOM 1515 N N . ARG A 1 188 ? 4.679 4.446 -17.586 1.00 84.31 188 ARG A N 1
ATOM 1516 C CA . ARG A 1 188 ? 4.575 3.535 -18.737 1.00 84.31 188 ARG A CA 1
ATOM 1517 C C . ARG A 1 188 ? 4.220 2.108 -18.329 1.00 84.31 188 ARG A C 1
ATOM 1519 O O . ARG A 1 188 ? 3.454 1.468 -19.028 1.00 84.31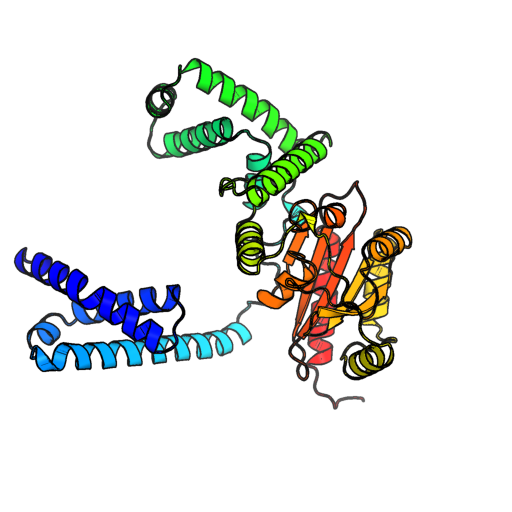 188 ARG A O 1
ATOM 1526 N N . LEU A 1 189 ? 4.781 1.599 -17.229 1.00 83.75 189 LEU A N 1
ATOM 1527 C CA . LEU A 1 189 ? 4.448 0.258 -16.733 1.00 83.75 189 LEU A CA 1
ATOM 1528 C C . LEU A 1 189 ? 2.980 0.162 -16.303 1.00 83.75 189 LEU A C 1
ATOM 1530 O O . LEU A 1 189 ? 2.355 -0.864 -16.557 1.00 83.75 189 LEU A O 1
ATOM 1534 N N . HIS A 1 190 ? 2.458 1.209 -15.664 1.00 88.75 190 HIS A N 1
ATOM 1535 C CA . HIS A 1 190 ? 1.050 1.327 -15.291 1.00 88.75 190 HIS A CA 1
ATOM 1536 C C . HIS A 1 190 ? 0.161 1.367 -16.540 1.00 88.75 190 HIS A C 1
ATOM 1538 O O . HIS A 1 190 ? -0.691 0.494 -16.699 1.00 88.75 190 HIS A O 1
ATOM 1544 N N . GLU A 1 191 ? 0.435 2.277 -17.481 1.00 87.81 191 GLU A N 1
ATOM 1545 C CA . GLU A 1 191 ? -0.296 2.380 -18.752 1.00 87.81 191 GLU A CA 1
ATOM 1546 C C . GLU A 1 191 ? -0.280 1.060 -19.539 1.00 87.81 191 GLU A C 1
ATOM 1548 O O . GLU A 1 191 ? -1.325 0.601 -20.003 1.00 87.81 191 GLU A O 1
ATOM 1553 N N . ASP A 1 192 ? 0.891 0.432 -19.683 1.00 86.06 192 ASP A N 1
ATOM 1554 C CA . ASP A 1 192 ? 1.053 -0.826 -20.415 1.00 86.06 192 ASP A CA 1
ATOM 1555 C C . ASP A 1 192 ? 0.232 -1.947 -19.764 1.00 86.06 192 ASP A C 1
ATOM 1557 O O . ASP A 1 192 ? -0.480 -2.664 -20.466 1.00 86.06 192 ASP A O 1
ATOM 1561 N N . PHE A 1 193 ? 0.296 -2.091 -18.433 1.00 86.62 193 PHE A N 1
ATOM 1562 C CA . PHE A 1 193 ? -0.466 -3.106 -17.699 1.00 86.62 193 PHE A CA 1
ATOM 1563 C C . PHE A 1 193 ? -1.976 -2.913 -17.867 1.00 86.62 193 PHE A C 1
ATOM 1565 O O . PHE A 1 193 ? -2.705 -3.853 -18.191 1.00 86.62 193 PHE A O 1
ATOM 1572 N N . HIS A 1 194 ? -2.451 -1.682 -17.692 1.00 83.94 194 HIS A N 1
ATOM 1573 C CA . HIS A 1 194 ? -3.874 -1.372 -17.750 1.00 83.94 194 HIS A CA 1
ATOM 1574 C C . HIS A 1 194 ? -4.458 -1.407 -19.170 1.00 83.94 194 HIS A C 1
ATOM 1576 O O . HIS A 1 194 ? -5.659 -1.605 -19.327 1.00 83.94 194 HIS A O 1
ATOM 1582 N N . ARG A 1 195 ? -3.619 -1.335 -20.212 1.00 85.69 195 ARG A N 1
ATOM 1583 C CA . ARG A 1 195 ? -4.008 -1.612 -21.609 1.00 85.69 195 ARG A CA 1
ATOM 1584 C C . ARG A 1 195 ? -4.002 -3.104 -21.972 1.00 85.69 195 ARG A C 1
ATOM 1586 O O . ARG A 1 195 ? -4.150 -3.445 -23.145 1.00 85.69 195 ARG A O 1
ATOM 1593 N N . GLY A 1 196 ? -3.818 -3.996 -20.997 1.00 80.75 196 GLY A N 1
ATOM 1594 C CA . GLY A 1 196 ? -3.770 -5.449 -21.198 1.00 80.75 196 GLY A CA 1
ATOM 1595 C C . GLY A 1 196 ? -2.379 -5.992 -21.538 1.00 80.75 196 GLY A C 1
ATOM 1596 O O . GLY A 1 196 ? -2.238 -7.163 -21.897 1.00 80.75 196 GLY A O 1
ATOM 1597 N N . GLY A 1 197 ? -1.339 -5.164 -21.437 1.00 77.31 197 GLY A N 1
ATOM 1598 C CA . GLY A 1 197 ? 0.046 -5.605 -21.518 1.00 77.31 197 GLY A CA 1
ATOM 1599 C C . GLY A 1 197 ? 0.461 -6.403 -20.280 1.00 77.31 197 GLY A C 1
ATOM 1600 O O . GLY A 1 197 ? -0.082 -6.249 -19.192 1.00 77.31 197 GLY A O 1
ATOM 1601 N N . GLN A 1 198 ? 1.466 -7.262 -20.439 1.00 69.00 198 GLN A N 1
ATOM 1602 C CA . GLN A 1 198 ? 2.068 -7.998 -19.327 1.00 69.00 198 GLN A CA 1
ATOM 1603 C C . GLN A 1 198 ? 3.379 -7.307 -18.924 1.00 69.00 198 GLN A C 1
ATOM 1605 O O . GLN A 1 198 ? 4.377 -7.416 -19.649 1.00 69.00 198 GLN A O 1
ATOM 1610 N N . PRO A 1 199 ? 3.415 -6.557 -17.808 1.00 65.25 199 PRO A N 1
ATOM 1611 C CA . PRO A 1 199 ? 4.620 -5.902 -17.346 1.00 65.25 199 PRO A CA 1
ATOM 1612 C C . PRO A 1 199 ? 5.642 -6.970 -16.976 1.00 65.25 199 PRO A C 1
ATOM 1614 O O . PRO A 1 199 ? 5.348 -7.974 -16.330 1.00 65.25 199 PRO A O 1
ATOM 1617 N N . SER A 1 200 ? 6.886 -6.748 -17.389 1.00 59.78 200 SER A N 1
ATOM 1618 C CA . SER A 1 200 ? 7.983 -7.636 -17.016 1.00 59.78 200 SER A CA 1
ATOM 1619 C C . SER A 1 200 ? 8.078 -7.743 -15.481 1.00 59.78 200 SER A C 1
ATOM 1621 O O . SER A 1 200 ? 8.179 -6.702 -14.819 1.00 59.78 200 SER A O 1
ATOM 1623 N N . PRO A 1 201 ? 8.171 -8.966 -14.917 1.00 53.78 201 PRO A N 1
ATOM 1624 C CA . PRO A 1 201 ? 8.258 -9.201 -13.468 1.00 53.78 201 PRO A CA 1
ATOM 1625 C C . PRO A 1 201 ? 9.443 -8.512 -12.774 1.00 53.78 201 PRO A C 1
ATOM 1627 O O . PRO A 1 201 ? 9.495 -8.419 -11.551 1.00 53.78 201 PRO A O 1
ATOM 1630 N N . LEU A 1 202 ? 10.427 -8.051 -13.550 1.00 53.09 202 LEU A N 1
ATOM 1631 C CA . LEU A 1 202 ? 11.640 -7.403 -13.054 1.00 53.09 202 LEU A CA 1
ATOM 1632 C C . LEU A 1 202 ? 11.473 -5.893 -12.828 1.00 53.09 202 LEU A C 1
ATOM 1634 O O . LEU A 1 202 ? 12.336 -5.292 -12.195 1.00 53.09 202 LEU A O 1
ATOM 1638 N N . GLY A 1 203 ? 10.418 -5.272 -13.371 1.00 62.12 203 GLY A N 1
ATOM 1639 C CA . GLY A 1 203 ? 10.221 -3.815 -13.338 1.00 62.12 203 GLY A CA 1
ATOM 1640 C C . GLY A 1 203 ? 9.279 -3.303 -12.246 1.00 62.12 203 GLY A C 1
ATOM 1641 O O . GLY A 1 203 ? 9.247 -2.100 -12.009 1.00 62.12 203 GLY A O 1
ATOM 1642 N N . LEU A 1 204 ? 8.525 -4.187 -11.588 1.00 70.38 204 LEU A N 1
ATOM 1643 C CA . LEU A 1 204 ? 7.518 -3.836 -10.585 1.00 70.38 204 LEU A CA 1
ATOM 1644 C C . LEU A 1 204 ? 7.685 -4.710 -9.338 1.00 70.38 204 LEU A C 1
ATOM 1646 O O . LEU A 1 204 ? 8.145 -5.851 -9.420 1.00 70.38 204 LEU A O 1
ATOM 1650 N N . ARG A 1 205 ? 7.328 -4.185 -8.162 1.00 74.75 205 ARG A N 1
ATOM 1651 C CA . ARG A 1 205 ? 7.320 -4.991 -6.935 1.00 74.75 205 ARG A CA 1
ATOM 1652 C C . ARG A 1 205 ? 6.229 -6.070 -7.055 1.00 74.75 205 ARG A C 1
ATOM 1654 O O . ARG A 1 205 ? 5.107 -5.714 -7.404 1.00 74.75 205 ARG A O 1
ATOM 1661 N N . PRO A 1 206 ? 6.500 -7.348 -6.721 1.00 72.62 206 PRO A N 1
ATOM 1662 C CA . PRO A 1 206 ? 5.519 -8.428 -6.848 1.00 72.62 206 PRO A CA 1
ATOM 1663 C C . PRO A 1 206 ? 4.200 -8.138 -6.134 1.00 72.62 206 PRO A C 1
ATOM 1665 O O . PRO A 1 206 ? 3.148 -8.315 -6.722 1.00 72.62 206 PRO A O 1
ATOM 1668 N N . ILE A 1 207 ? 4.260 -7.564 -4.927 1.00 76.25 207 ILE A N 1
ATOM 1669 C CA . ILE A 1 207 ? 3.070 -7.142 -4.173 1.00 76.25 207 ILE A CA 1
ATOM 1670 C C . ILE A 1 207 ? 2.175 -6.170 -4.958 1.00 76.25 207 ILE A C 1
ATOM 1672 O O . ILE A 1 207 ? 0.959 -6.244 -4.840 1.00 76.25 207 ILE A O 1
ATOM 1676 N N . ILE A 1 208 ? 2.760 -5.269 -5.757 1.00 83.75 208 ILE A N 1
ATOM 1677 C CA . ILE A 1 208 ? 2.002 -4.307 -6.565 1.00 83.75 208 ILE A CA 1
ATOM 1678 C C . ILE A 1 208 ? 1.456 -4.976 -7.820 1.00 83.75 208 ILE A C 1
ATOM 1680 O O . ILE A 1 208 ? 0.313 -4.724 -8.174 1.00 83.75 208 ILE A O 1
ATOM 1684 N N . LEU A 1 209 ? 2.223 -5.870 -8.450 1.00 81.88 209 LEU A N 1
ATOM 1685 C CA . LEU A 1 209 ? 1.723 -6.661 -9.574 1.00 81.88 209 LEU A CA 1
ATOM 1686 C C . LEU A 1 209 ? 0.524 -7.529 -9.160 1.00 81.88 209 LEU A C 1
ATOM 1688 O O . LEU A 1 209 ? -0.504 -7.515 -9.830 1.00 81.88 209 LEU A O 1
ATOM 1692 N N . ASP A 1 210 ? 0.631 -8.233 -8.032 1.00 81.88 210 ASP A N 1
ATOM 1693 C CA . ASP A 1 210 ? -0.450 -9.050 -7.475 1.00 81.88 210 ASP A CA 1
ATOM 1694 C C . ASP A 1 210 ? -1.675 -8.189 -7.139 1.00 81.88 210 ASP A C 1
ATOM 1696 O O . ASP A 1 210 ? -2.807 -8.558 -7.445 1.00 81.88 210 ASP A O 1
ATOM 1700 N N . ALA A 1 211 ? -1.452 -7.011 -6.552 1.00 86.50 211 ALA A N 1
ATOM 1701 C CA . ALA A 1 211 ? -2.509 -6.059 -6.238 1.00 86.50 211 ALA A CA 1
ATOM 1702 C C . ALA A 1 211 ? -3.216 -5.524 -7.491 1.00 86.50 211 ALA A C 1
ATOM 1704 O O . ALA A 1 211 ? -4.438 -5.405 -7.508 1.00 86.50 211 ALA A O 1
ATOM 1705 N N . TRP A 1 212 ? -2.460 -5.199 -8.538 1.00 89.00 212 TRP A N 1
ATOM 1706 C CA . TRP A 1 212 ? -2.999 -4.734 -9.809 1.00 89.00 212 TRP A CA 1
ATOM 1707 C C . TRP A 1 212 ? -3.805 -5.822 -10.526 1.00 89.00 212 TRP A C 1
ATOM 1709 O O . TRP A 1 212 ? -4.885 -5.535 -11.039 1.00 89.00 212 TRP A O 1
ATOM 1719 N N . ASN A 1 213 ? -3.327 -7.070 -10.511 1.00 85.25 213 ASN A N 1
ATOM 1720 C CA . ASN A 1 213 ? -4.085 -8.218 -11.014 1.00 85.25 213 ASN A CA 1
ATOM 1721 C C . ASN A 1 213 ? -5.393 -8.388 -10.235 1.00 85.25 213 ASN A C 1
ATOM 1723 O O . ASN A 1 213 ? -6.451 -8.496 -10.844 1.00 85.25 213 ASN A O 1
ATOM 1727 N N . LEU A 1 214 ? -5.344 -8.316 -8.900 1.00 83.50 214 LEU A N 1
ATOM 1728 C CA . LEU A 1 214 ? -6.542 -8.371 -8.062 1.00 83.50 214 LEU A CA 1
ATOM 1729 C C . LEU A 1 214 ? -7.528 -7.241 -8.399 1.00 83.50 214 LEU A C 1
ATOM 1731 O O . LEU A 1 214 ? -8.725 -7.484 -8.492 1.00 83.50 214 LEU A O 1
ATOM 1735 N N . ALA A 1 215 ? -7.048 -6.014 -8.608 1.00 87.62 215 ALA A N 1
ATOM 1736 C CA . ALA A 1 215 ? -7.897 -4.897 -9.019 1.00 87.62 215 ALA A CA 1
ATOM 1737 C C . ALA A 1 215 ? -8.582 -5.157 -10.375 1.00 87.62 215 ALA A C 1
ATOM 1739 O O . ALA A 1 215 ? -9.780 -4.911 -10.505 1.00 87.62 215 ALA A O 1
ATOM 1740 N N . GLN A 1 216 ? -7.862 -5.716 -11.357 1.00 85.88 216 GLN A N 1
ATOM 1741 C CA . GLN A 1 216 ? -8.451 -6.125 -12.639 1.00 85.88 216 GLN A CA 1
ATOM 1742 C C . GLN A 1 216 ? -9.476 -7.255 -12.476 1.00 85.88 216 GLN A C 1
ATOM 1744 O O . GLN A 1 216 ? -10.555 -7.187 -13.061 1.00 85.88 216 GLN A O 1
ATOM 1749 N N . GLU A 1 217 ? -9.180 -8.268 -11.657 1.00 86.50 217 GLU A N 1
ATOM 1750 C CA . GLU A 1 217 ? -10.107 -9.368 -11.348 1.00 86.50 217 GLU A CA 1
ATOM 1751 C C . GLU A 1 217 ? -11.408 -8.864 -10.707 1.00 86.50 217 GLU A C 1
ATOM 1753 O O . GLU A 1 217 ? -12.474 -9.438 -10.931 1.00 86.50 217 GLU A O 1
ATOM 1758 N N . ARG A 1 218 ? -11.334 -7.769 -9.943 1.00 81.56 218 ARG A N 1
ATOM 1759 C CA . ARG A 1 218 ? -12.490 -7.090 -9.342 1.00 81.56 218 ARG A CA 1
ATOM 1760 C C . ARG A 1 218 ? -13.180 -6.091 -10.275 1.00 81.56 218 ARG A C 1
ATOM 1762 O O . ARG A 1 218 ? -14.166 -5.477 -9.881 1.00 81.56 218 ARG A O 1
ATOM 1769 N N . GLY A 1 219 ? -12.708 -5.955 -11.514 1.00 87.00 219 GLY A N 1
ATOM 1770 C CA . GLY A 1 219 ? -13.316 -5.098 -12.530 1.00 87.00 219 GLY A CA 1
ATOM 1771 C C . GLY A 1 219 ? -13.044 -3.606 -12.341 1.00 87.00 219 GLY A C 1
ATOM 1772 O O . GLY A 1 219 ? -13.813 -2.787 -12.845 1.00 87.00 219 GLY A O 1
ATOM 1773 N N . LEU A 1 220 ? -11.978 -3.241 -11.620 1.00 88.44 220 LEU A N 1
ATOM 1774 C CA . LEU A 1 220 ? -11.603 -1.842 -11.432 1.00 88.44 220 LEU A CA 1
ATOM 1775 C C . LEU A 1 220 ? -10.974 -1.287 -12.709 1.00 88.44 220 LEU A C 1
ATOM 1777 O O . LEU A 1 220 ? -9.914 -1.730 -13.154 1.00 88.44 220 LEU A O 1
ATOM 1781 N N . ASP A 1 221 ? -11.651 -0.295 -13.275 1.00 85.44 221 ASP A N 1
ATOM 1782 C CA . ASP A 1 221 ? -11.237 0.413 -14.478 1.00 85.44 221 ASP A CA 1
ATOM 1783 C C . ASP A 1 221 ? -10.475 1.693 -14.087 1.00 85.44 221 ASP A C 1
ATOM 1785 O O . ASP A 1 221 ? -11.072 2.585 -13.475 1.00 85.44 221 ASP A O 1
ATOM 1789 N N . PRO A 1 222 ? -9.172 1.810 -14.410 1.00 84.88 222 PRO A N 1
ATOM 1790 C CA . PRO A 1 222 ? -8.352 2.957 -14.027 1.00 84.88 222 PRO A CA 1
ATOM 1791 C C . PRO A 1 222 ? -8.861 4.292 -14.590 1.00 84.88 222 PRO A C 1
ATOM 1793 O O . PRO A 1 222 ? -8.595 5.332 -13.984 1.00 84.88 222 PRO A O 1
ATOM 1796 N N . ASP A 1 223 ? -9.612 4.275 -15.698 1.00 85.75 223 ASP A N 1
ATOM 1797 C CA . ASP A 1 223 ? -10.140 5.483 -16.340 1.00 85.75 223 ASP A CA 1
ATOM 1798 C C . ASP A 1 223 ? -11.362 6.060 -15.603 1.00 85.75 223 ASP A C 1
ATOM 1800 O O . ASP A 1 223 ? -11.714 7.225 -15.800 1.00 85.75 223 ASP A O 1
ATOM 1804 N N . ARG A 1 224 ? -12.001 5.280 -14.717 1.00 82.25 224 ARG A N 1
ATOM 1805 C CA . ARG A 1 224 ? -13.127 5.753 -13.889 1.00 82.25 224 ARG A CA 1
ATOM 1806 C C . ARG A 1 224 ? -12.693 6.667 -12.747 1.00 82.25 224 ARG A C 1
ATOM 1808 O O . ARG A 1 224 ? -13.494 7.485 -12.298 1.00 82.25 224 ARG A O 1
ATOM 1815 N N . GLY A 1 225 ? -11.441 6.547 -12.307 1.00 82.94 225 GLY A N 1
ATOM 1816 C CA . GLY A 1 225 ? -10.925 7.249 -11.136 1.00 82.94 225 GLY A CA 1
ATOM 1817 C C . GLY A 1 225 ? -11.484 6.719 -9.813 1.00 82.94 225 GLY A C 1
ATOM 1818 O O . GLY A 1 225 ? -12.203 5.721 -9.766 1.00 82.94 225 GLY A O 1
ATOM 1819 N N . THR A 1 226 ? -11.118 7.397 -8.727 1.00 83.31 226 THR A N 1
ATOM 1820 C CA . THR A 1 226 ? -11.484 7.001 -7.359 1.00 83.31 226 THR A CA 1
ATOM 1821 C C . THR A 1 226 ? -12.992 7.125 -7.111 1.00 83.31 226 THR A C 1
ATOM 1823 O O . THR A 1 226 ? -13.561 8.204 -7.290 1.00 83.31 226 THR A O 1
ATOM 1826 N N . GLU A 1 227 ? -13.639 6.059 -6.627 1.00 83.38 227 GLU A N 1
ATOM 1827 C CA . GLU A 1 227 ? -15.039 6.117 -6.199 1.00 83.38 227 GLU A CA 1
ATOM 1828 C C . GLU A 1 227 ? -15.145 6.642 -4.760 1.00 83.38 227 GLU A C 1
ATOM 1830 O O . GLU A 1 227 ? -14.545 6.106 -3.828 1.00 83.38 227 GLU A O 1
ATOM 1835 N N . VAL A 1 228 ? -15.927 7.707 -4.563 1.00 84.69 228 VAL A N 1
ATOM 1836 C CA . VAL A 1 228 ? -16.115 8.334 -3.247 1.00 84.69 228 VAL A CA 1
ATOM 1837 C C . VAL A 1 228 ? -17.411 7.830 -2.620 1.00 84.69 228 VAL A C 1
ATOM 1839 O O . VAL A 1 228 ? -18.487 8.379 -2.860 1.00 84.69 228 VAL A O 1
ATOM 1842 N N . VAL A 1 229 ? -17.302 6.808 -1.770 1.00 84.94 229 VAL A N 1
ATOM 1843 C CA . VAL A 1 229 ? -18.415 6.323 -0.939 1.00 84.94 229 VAL A CA 1
ATOM 1844 C C . VAL A 1 229 ? -18.323 6.960 0.442 1.00 84.94 229 VAL A C 1
ATOM 1846 O O . VAL A 1 229 ? -17.497 6.566 1.266 1.00 84.94 229 VAL A O 1
ATOM 1849 N N . LEU A 1 230 ? -19.154 7.977 0.680 1.00 89.81 230 LEU A N 1
ATOM 1850 C CA . LEU A 1 230 ? -19.173 8.759 1.915 1.00 89.81 230 LEU A CA 1
ATOM 1851 C C . LEU A 1 230 ? -20.318 8.311 2.830 1.00 89.81 230 LEU A C 1
ATOM 1853 O O . LEU A 1 230 ? -21.473 8.274 2.409 1.00 89.81 230 LEU A O 1
ATOM 1857 N N . LEU A 1 231 ? -19.998 8.011 4.088 1.00 87.88 231 LEU A N 1
ATOM 1858 C CA . LEU A 1 231 ? -20.997 7.693 5.106 1.00 87.88 231 LEU A CA 1
ATOM 1859 C C . LEU A 1 231 ? -21.844 8.906 5.507 1.00 87.88 231 LEU A C 1
ATOM 1861 O O . LEU A 1 231 ? -21.392 10.054 5.447 1.00 87.88 231 LEU A O 1
ATOM 1865 N N . ASP A 1 232 ? -23.043 8.632 6.028 1.00 90.62 232 ASP A N 1
ATOM 1866 C CA . ASP A 1 232 ? -23.821 9.646 6.734 1.00 90.62 232 ASP A CA 1
ATOM 1867 C C . ASP A 1 232 ? -23.054 10.132 7.986 1.00 90.62 232 ASP A C 1
ATOM 1869 O O . ASP A 1 232 ? -22.378 9.345 8.664 1.00 90.62 232 ASP A O 1
ATOM 1873 N N . PRO A 1 233 ? -23.148 11.424 8.355 1.00 94.75 233 PRO A N 1
ATOM 1874 C CA . PRO A 1 233 ? -22.491 11.940 9.552 1.00 94.75 233 PRO A CA 1
ATOM 1875 C C . PRO A 1 233 ? -22.839 11.198 10.853 1.00 94.75 233 PRO A C 1
ATOM 1877 O O . PRO A 1 233 ? -22.032 11.212 11.787 1.00 94.75 233 PRO A O 1
ATOM 1880 N N . SER A 1 234 ? -24.031 10.604 10.961 1.00 93.81 234 SER A N 1
ATOM 1881 C CA . SER A 1 234 ? -24.436 9.796 12.120 1.00 93.81 234 SER A CA 1
ATOM 1882 C C . SER A 1 234 ? -23.697 8.462 12.188 1.00 93.81 234 SER A C 1
ATOM 1884 O O . SER A 1 234 ? -23.159 8.141 13.250 1.00 93.81 234 SER A O 1
ATOM 1886 N N . ASP A 1 235 ? -23.546 7.771 11.059 1.00 90.81 235 ASP A N 1
ATOM 1887 C CA . ASP A 1 235 ? -22.771 6.533 10.962 1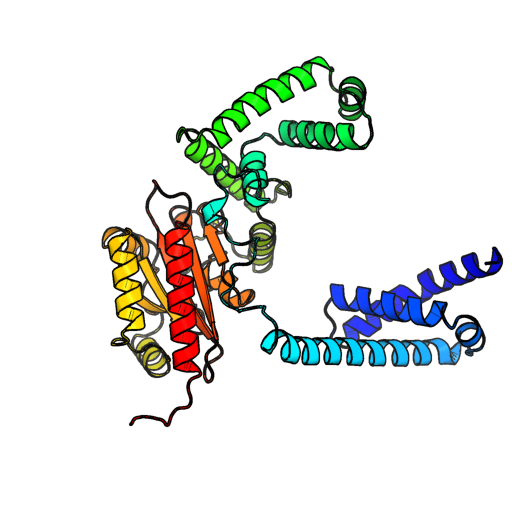.00 90.81 235 ASP A CA 1
ATOM 1888 C C . ASP A 1 235 ? -21.294 6.780 11.293 1.00 90.81 235 ASP A C 1
ATOM 1890 O O . ASP A 1 235 ? -20.692 6.043 12.077 1.00 90.81 235 ASP A O 1
ATOM 1894 N N . LEU A 1 236 ? -20.704 7.868 10.776 1.00 94.94 236 LEU A N 1
ATOM 1895 C CA . LEU A 1 236 ? -19.325 8.245 11.111 1.00 94.94 236 LEU A CA 1
ATOM 1896 C C . LEU A 1 236 ? -19.155 8.527 12.612 1.00 94.94 236 LEU A C 1
ATOM 1898 O O . LEU A 1 236 ? -18.140 8.143 13.201 1.00 94.94 236 LEU A O 1
ATOM 1902 N N . ARG A 1 237 ? -20.124 9.194 13.255 1.00 95.06 237 ARG A N 1
ATOM 1903 C CA . ARG A 1 237 ? -20.089 9.404 14.714 1.00 95.06 237 ARG A CA 1
ATOM 1904 C C . ARG A 1 237 ? -20.107 8.076 15.460 1.00 95.06 237 ARG A C 1
ATOM 1906 O O . ARG A 1 237 ? -19.243 7.868 16.307 1.00 95.06 237 ARG A O 1
ATOM 1913 N N . GLN A 1 238 ? -21.005 7.167 15.092 1.00 89.69 238 GLN A N 1
ATOM 1914 C CA . GLN A 1 238 ? -21.091 5.846 15.712 1.00 89.69 238 GLN A CA 1
ATOM 1915 C C . GLN A 1 238 ? -19.783 5.055 15.550 1.00 89.69 238 GLN A C 1
ATOM 1917 O O . GLN A 1 238 ? -19.269 4.487 16.513 1.00 89.69 238 GLN A O 1
ATOM 1922 N N . ARG A 1 239 ? -19.187 5.072 14.352 1.00 88.81 239 ARG A N 1
ATOM 1923 C CA . ARG A 1 239 ? -17.898 4.415 14.084 1.00 88.81 239 ARG A CA 1
ATOM 1924 C C . ARG A 1 239 ? -16.758 4.999 14.926 1.00 88.81 239 ARG A C 1
ATOM 1926 O O . ARG A 1 239 ? -15.914 4.258 15.424 1.00 88.81 239 ARG A O 1
ATOM 1933 N N . ARG A 1 240 ? -16.742 6.320 15.141 1.00 93.50 240 ARG A N 1
ATOM 1934 C CA . ARG A 1 240 ? -15.771 6.994 16.026 1.00 93.50 240 ARG A CA 1
ATOM 1935 C C . ARG A 1 240 ? -15.959 6.632 17.496 1.00 93.50 240 ARG A C 1
ATOM 1937 O O . ARG A 1 240 ? -14.968 6.504 18.203 1.00 93.50 240 ARG A O 1
ATOM 1944 N N . GLU A 1 241 ? -17.195 6.466 17.952 1.00 89.44 241 GLU A N 1
ATOM 1945 C CA . GLU A 1 241 ? -17.500 6.043 19.327 1.00 89.44 241 GLU A CA 1
ATOM 1946 C C . GLU A 1 241 ? -17.071 4.595 19.592 1.00 89.44 241 GLU A C 1
ATOM 1948 O O . GLU A 1 241 ? -16.618 4.273 20.688 1.00 89.44 241 GLU A O 1
ATOM 1953 N N . GLN A 1 242 ? -17.158 3.734 18.576 1.00 84.12 242 GLN A N 1
ATOM 1954 C CA . GLN A 1 242 ? -16.698 2.342 18.629 1.00 84.12 242 GLN A CA 1
ATOM 1955 C C . GLN A 1 242 ? -15.184 2.197 18.411 1.00 84.12 242 GLN A C 1
ATOM 1957 O O . GLN A 1 242 ? -14.611 1.131 18.653 1.00 84.12 242 GLN A O 1
ATOM 1962 N N . SER A 1 243 ? -14.521 3.254 17.939 1.00 87.56 243 SER A N 1
ATOM 1963 C CA . SER A 1 243 ? -13.091 3.245 17.665 1.00 87.56 243 SER A CA 1
ATOM 1964 C C . SER A 1 243 ? -12.275 3.232 18.959 1.00 87.56 243 SER A C 1
ATOM 1966 O O . SER A 1 243 ? -12.516 4.036 19.862 1.00 87.56 243 SER A O 1
ATOM 1968 N N . PRO A 1 244 ? -11.208 2.420 19.031 1.00 85.69 244 PRO A N 1
ATOM 1969 C CA . PRO A 1 244 ? -10.262 2.477 20.140 1.00 85.69 244 PRO A CA 1
ATOM 1970 C C . PRO A 1 244 ? -9.381 3.740 20.130 1.00 85.69 244 PRO A C 1
ATOM 1972 O O . PRO A 1 244 ? -8.641 3.986 21.083 1.00 85.69 244 PRO A O 1
ATOM 1975 N N . ILE A 1 245 ? -9.424 4.537 19.056 1.00 87.56 245 ILE A N 1
ATOM 1976 C CA . ILE A 1 245 ? -8.781 5.851 18.974 1.00 87.56 245 ILE A CA 1
ATOM 1977 C C . ILE A 1 245 ? -9.883 6.914 18.967 1.00 87.56 245 ILE A C 1
ATOM 1979 O O . ILE A 1 245 ? -10.411 7.218 17.896 1.00 87.56 245 ILE A O 1
ATOM 1983 N N . PRO A 1 246 ? -10.222 7.501 20.126 1.00 86.06 246 PRO A N 1
ATOM 1984 C CA . PRO A 1 246 ? -11.143 8.626 20.181 1.00 86.06 246 PRO A CA 1
ATOM 1985 C C . PRO A 1 246 ? -10.489 9.907 19.643 1.00 86.06 246 PRO A C 1
ATOM 1987 O O . PRO A 1 246 ? -9.264 10.054 19.642 1.00 86.06 246 PRO A O 1
ATOM 1990 N N . ALA A 1 247 ? -11.315 10.898 19.299 1.00 84.88 247 ALA A N 1
ATOM 1991 C CA . ALA A 1 247 ? -10.869 12.179 18.739 1.00 84.88 247 ALA A CA 1
ATOM 1992 C C . ALA A 1 247 ? -9.865 12.956 19.620 1.00 84.88 247 ALA A C 1
ATOM 1994 O O . ALA A 1 247 ? -9.095 13.762 19.110 1.00 84.88 247 ALA A O 1
ATOM 1995 N N . ARG A 1 248 ? -9.863 12.732 20.943 1.00 86.31 248 ARG A N 1
ATOM 1996 C CA . ARG A 1 248 ? -8.935 13.370 21.901 1.00 86.31 248 ARG A CA 1
ATOM 1997 C C . ARG A 1 248 ? -7.762 12.468 22.309 1.00 86.31 248 ARG A C 1
ATOM 1999 O O . ARG A 1 248 ? -7.117 12.721 23.322 1.00 86.31 248 ARG A O 1
ATOM 2006 N N . SER A 1 249 ? -7.497 11.398 21.560 1.00 87.25 249 SER A N 1
ATOM 2007 C CA . SER A 1 249 ? -6.404 10.471 21.854 1.00 87.25 249 SER A CA 1
ATOM 2008 C C . SER A 1 249 ? -5.031 11.148 21.712 1.00 87.25 249 SER A C 1
ATOM 2010 O O . SER A 1 249 ? -4.751 11.715 20.653 1.00 87.25 249 SER A O 1
ATOM 2012 N N . PRO A 1 250 ? -4.121 11.023 22.701 1.00 89.06 250 PRO A N 1
ATOM 2013 C CA . PRO A 1 250 ? -2.746 11.512 22.573 1.00 89.06 250 PRO A CA 1
ATOM 2014 C C . PRO A 1 250 ? -2.004 10.926 21.365 1.00 89.06 250 PRO A C 1
ATOM 2016 O O . PRO A 1 250 ? -1.195 11.607 20.743 1.00 89.06 250 PRO A O 1
ATOM 2019 N N . VAL A 1 251 ? -2.308 9.674 21.002 1.00 87.75 251 VAL A N 1
ATOM 2020 C CA . VAL A 1 251 ? -1.706 8.995 19.845 1.00 87.75 251 VAL A CA 1
ATOM 2021 C C . VAL A 1 251 ? -2.147 9.639 18.531 1.00 87.75 251 VAL A C 1
ATOM 2023 O O . VAL A 1 251 ? -1.330 9.778 17.622 1.00 87.75 251 VAL A O 1
ATOM 2026 N N . LEU A 1 252 ? -3.414 10.059 18.433 1.00 92.25 252 LEU A N 1
ATOM 2027 C CA . LEU A 1 252 ? -3.916 10.786 17.267 1.00 92.25 252 LEU A CA 1
ATOM 2028 C C . LEU A 1 252 ? -3.220 12.146 17.143 1.00 92.25 252 LEU A C 1
ATOM 2030 O O . LEU A 1 252 ? -2.730 12.472 16.064 1.00 92.25 252 LEU A O 1
ATOM 2034 N N . SER A 1 253 ? -3.116 12.898 18.243 1.00 94.19 253 SER A N 1
ATOM 2035 C CA . SER A 1 253 ? -2.407 14.183 18.258 1.00 94.19 253 SER A CA 1
ATOM 2036 C C . SER A 1 253 ? -0.948 14.029 17.827 1.00 94.19 253 SER A C 1
ATOM 2038 O O . SER A 1 253 ? -0.485 14.756 16.955 1.00 94.19 253 SER A O 1
ATOM 2040 N N . GLU A 1 254 ? -0.236 13.029 18.353 1.00 93.94 254 GLU A N 1
ATOM 2041 C CA . GLU A 1 254 ? 1.162 12.786 17.989 1.00 93.94 254 GLU A CA 1
ATOM 2042 C C . GLU A 1 254 ? 1.331 12.389 16.514 1.00 93.94 254 GLU A C 1
ATOM 2044 O O . GLU A 1 254 ? 2.272 12.844 15.859 1.00 93.94 254 GLU A O 1
ATOM 2049 N N . LEU A 1 255 ? 0.416 11.576 15.972 1.00 94.00 255 LEU A N 1
ATOM 2050 C CA . LEU A 1 255 ? 0.409 11.215 14.552 1.00 94.00 255 LEU A CA 1
ATOM 2051 C C . LEU A 1 255 ? 0.200 12.449 13.664 1.00 94.00 255 LEU A C 1
ATOM 2053 O O . LEU A 1 255 ? 0.907 12.625 12.670 1.00 94.00 255 LEU A O 1
ATOM 2057 N N . VAL A 1 256 ? -0.760 13.301 14.025 1.00 95.69 256 VAL A N 1
ATOM 2058 C CA . VAL A 1 256 ? -1.080 14.537 13.300 1.00 95.69 256 VAL A CA 1
ATOM 2059 C C . VAL A 1 256 ? 0.082 15.527 13.364 1.00 95.69 256 VAL A C 1
ATOM 2061 O O . VAL A 1 256 ? 0.456 16.085 12.332 1.00 95.69 256 VAL A O 1
ATOM 2064 N N . ASP A 1 257 ? 0.708 15.694 14.528 1.00 95.12 257 ASP A N 1
ATOM 2065 C CA . ASP A 1 257 ? 1.876 16.560 14.707 1.00 95.12 257 ASP A CA 1
ATOM 2066 C C . ASP A 1 257 ? 3.082 16.063 13.908 1.00 95.12 257 ASP A C 1
ATOM 2068 O O . ASP A 1 257 ? 3.793 16.848 13.272 1.00 95.12 257 ASP A O 1
ATOM 2072 N N . LEU A 1 258 ? 3.313 14.746 13.914 1.00 90.19 258 LEU A N 1
ATOM 2073 C CA . LEU A 1 258 ? 4.324 14.119 13.074 1.00 90.19 258 LEU A CA 1
ATOM 2074 C C . LEU A 1 258 ? 4.056 14.427 11.598 1.00 90.19 258 LEU A C 1
ATOM 2076 O O . LEU A 1 258 ? 4.960 14.865 10.888 1.00 90.19 258 LEU A O 1
ATOM 2080 N N . ALA A 1 259 ? 2.818 14.241 11.144 1.00 92.94 259 ALA A N 1
ATOM 2081 C CA . ALA A 1 259 ? 2.458 14.498 9.761 1.00 92.94 259 ALA A CA 1
ATOM 2082 C C . ALA A 1 259 ? 2.629 15.978 9.381 1.00 92.94 259 ALA A C 1
ATOM 2084 O O . ALA A 1 259 ? 3.223 16.288 8.347 1.00 92.94 259 ALA A O 1
ATOM 2085 N N . ALA A 1 260 ? 2.196 16.898 10.244 1.00 93.44 260 ALA A N 1
ATOM 2086 C CA . ALA A 1 260 ? 2.318 18.335 10.029 1.00 93.44 260 ALA A CA 1
ATOM 2087 C C . ALA A 1 260 ? 3.777 18.787 9.854 1.00 93.44 260 ALA A C 1
ATOM 2089 O O . ALA A 1 260 ? 4.068 19.550 8.930 1.00 93.44 260 ALA A O 1
ATOM 2090 N N . ARG A 1 261 ? 4.703 18.276 10.682 1.00 90.44 261 ARG A N 1
ATOM 2091 C CA . ARG A 1 261 ? 6.140 18.615 10.624 1.00 90.44 261 ARG A CA 1
ATOM 2092 C C . ARG A 1 261 ? 6.843 18.158 9.344 1.00 90.44 261 ARG A C 1
ATOM 2094 O O . ARG A 1 261 ? 7.895 18.698 9.015 1.00 90.44 261 ARG A O 1
ATOM 2101 N N . HIS A 1 262 ? 6.289 17.175 8.638 1.00 86.75 262 HIS A N 1
ATOM 2102 C CA . HIS A 1 262 ? 6.932 16.536 7.486 1.00 86.75 262 HIS A CA 1
ATOM 2103 C C . HIS A 1 262 ? 6.146 16.690 6.176 1.00 86.75 262 HIS A C 1
ATOM 2105 O O . HIS A 1 262 ? 6.355 15.922 5.241 1.00 86.75 262 HIS A O 1
ATOM 2111 N N . GLU A 1 263 ? 5.254 17.682 6.097 1.00 90.38 263 GLU A N 1
ATOM 2112 C CA . GLU A 1 263 ? 4.383 17.917 4.936 1.00 90.38 263 GLU A CA 1
ATOM 2113 C C . GLU A 1 263 ? 3.515 16.697 4.544 1.00 90.38 263 GLU A C 1
ATOM 2115 O O . GLU A 1 263 ? 3.228 16.473 3.367 1.00 90.38 263 GLU A O 1
ATOM 2120 N N . LEU A 1 264 ? 3.079 15.907 5.529 1.00 92.56 264 LEU A N 1
ATOM 2121 C CA . LEU A 1 264 ? 2.257 14.708 5.340 1.00 92.56 264 LEU A CA 1
ATOM 2122 C C . LEU A 1 264 ? 0.808 14.933 5.785 1.00 92.56 264 LEU A C 1
ATOM 2124 O O . LEU A 1 264 ? 0.489 15.849 6.547 1.00 92.56 264 LEU A O 1
ATOM 2128 N N . LEU A 1 265 ? -0.050 14.024 5.342 1.00 95.56 265 LEU A N 1
ATOM 2129 C CA . LEU A 1 265 ? -1.379 13.753 5.864 1.00 95.56 265 LEU A CA 1
ATOM 2130 C C . LEU A 1 265 ? -1.313 12.516 6.766 1.00 95.56 265 LEU A C 1
ATOM 2132 O O . LEU A 1 265 ? -0.824 11.471 6.344 1.00 95.56 265 LEU A O 1
ATOM 2136 N N . ALA A 1 266 ? -1.834 12.636 7.978 1.00 96.94 266 ALA A N 1
ATOM 2137 C CA . ALA A 1 266 ? -2.158 11.535 8.869 1.00 96.94 266 ALA A CA 1
ATOM 2138 C C . ALA A 1 266 ? -3.624 11.147 8.715 1.00 96.94 266 ALA A C 1
ATOM 2140 O O . ALA A 1 266 ? -4.493 12.021 8.714 1.00 96.94 266 ALA A O 1
ATOM 2141 N N . VAL A 1 267 ? -3.888 9.845 8.646 1.00 97.50 267 VAL A N 1
ATOM 2142 C CA . VAL A 1 267 ? -5.236 9.282 8.571 1.00 97.50 267 VAL A CA 1
ATOM 2143 C C . VAL A 1 267 ? -5.341 8.084 9.510 1.00 97.50 267 VAL A C 1
ATOM 2145 O O . VAL A 1 267 ? -4.436 7.253 9.574 1.00 97.50 267 VAL A O 1
ATOM 2148 N N . VAL A 1 268 ? -6.442 8.000 10.249 1.00 96.81 268 VAL A N 1
ATOM 2149 C CA . VAL A 1 268 ? -6.815 6.842 11.065 1.00 96.81 268 VAL A CA 1
ATOM 2150 C C . VAL A 1 268 ? -8.070 6.236 10.470 1.00 96.81 268 VAL A C 1
ATOM 2152 O O . VAL A 1 268 ? -9.061 6.945 10.287 1.00 96.81 268 VAL A O 1
ATOM 2155 N N . LEU A 1 269 ? -8.028 4.935 10.198 1.00 95.44 269 LEU A N 1
ATOM 2156 C CA . LEU A 1 269 ? -9.141 4.189 9.632 1.00 95.44 269 LEU A CA 1
ATOM 2157 C C . LEU A 1 269 ? -9.539 3.013 10.521 1.00 95.44 269 LEU A C 1
ATOM 2159 O O . LEU A 1 269 ? -8.705 2.462 11.250 1.00 95.44 269 LEU A O 1
ATOM 2163 N N . ASP A 1 270 ? -10.810 2.632 10.450 1.00 90.56 270 ASP A N 1
ATOM 2164 C CA . ASP A 1 270 ? -11.318 1.432 11.112 1.00 90.56 270 ASP A CA 1
ATOM 2165 C C . ASP A 1 270 ? -11.015 0.150 10.316 1.00 90.56 270 ASP A C 1
ATOM 2167 O O . ASP A 1 270 ? -10.340 0.166 9.279 1.00 90.56 270 ASP A O 1
ATOM 2171 N N . ALA A 1 271 ? -11.518 -0.980 10.820 1.00 84.94 271 ALA A N 1
ATOM 2172 C CA . ALA A 1 271 ? -11.371 -2.284 10.184 1.00 84.94 271 ALA A CA 1
ATOM 2173 C C . ALA A 1 271 ? -12.011 -2.350 8.793 1.00 84.94 271 ALA A C 1
ATOM 2175 O O . ALA A 1 271 ? -11.601 -3.190 7.997 1.00 84.94 271 ALA A O 1
ATOM 2176 N N . ASP A 1 272 ? -12.980 -1.475 8.505 1.00 85.44 272 ASP A N 1
ATOM 2177 C CA . ASP A 1 272 ? -13.666 -1.379 7.223 1.00 85.44 272 ASP A CA 1
ATOM 2178 C C . ASP A 1 272 ? -13.007 -0.387 6.255 1.00 85.44 272 ASP A C 1
ATOM 2180 O O . ASP A 1 272 ? -13.526 -0.142 5.169 1.00 85.44 272 ASP A O 1
ATOM 2184 N N . SER A 1 273 ? -11.826 0.135 6.609 1.00 91.38 273 SER A N 1
ATOM 2185 C CA . SER A 1 273 ? -11.132 1.184 5.852 1.00 91.38 273 SER A CA 1
ATOM 2186 C C . SER A 1 273 ? -11.951 2.472 5.729 1.00 91.38 273 SER A C 1
ATOM 2188 O O . SER A 1 273 ? -11.738 3.252 4.802 1.00 91.38 273 SER A O 1
ATOM 2190 N N . ILE A 1 274 ? -12.853 2.726 6.681 1.00 94.62 274 ILE A N 1
ATOM 2191 C CA . ILE A 1 274 ? -13.543 4.008 6.805 1.00 94.62 274 ILE A CA 1
ATOM 2192 C C . ILE A 1 274 ? -12.604 5.006 7.465 1.00 94.62 274 ILE A C 1
ATOM 2194 O O . ILE A 1 274 ? -12.052 4.744 8.536 1.00 94.62 274 ILE A O 1
ATOM 2198 N N . VAL A 1 275 ? -12.448 6.181 6.858 1.00 97.44 275 VAL A N 1
ATOM 2199 C CA . VAL A 1 275 ? -11.644 7.264 7.427 1.00 97.44 275 VAL A CA 1
ATOM 2200 C C . VAL A 1 275 ? -12.333 7.838 8.661 1.00 97.44 275 VAL A C 1
ATOM 2202 O O . VAL A 1 275 ? -13.311 8.576 8.563 1.00 97.44 275 VAL A O 1
ATOM 2205 N N . LEU A 1 276 ? -11.792 7.548 9.841 1.00 96.25 276 LEU A N 1
ATOM 2206 C CA . LEU A 1 276 ? -12.320 8.050 11.106 1.00 96.25 276 LEU A CA 1
ATOM 2207 C C . LEU A 1 276 ? -11.799 9.444 11.425 1.00 96.25 276 LEU A C 1
ATOM 2209 O O . LEU A 1 276 ? -12.571 10.317 11.814 1.00 96.25 276 LEU A O 1
ATOM 2213 N N . HIS A 1 277 ? -10.491 9.648 11.291 1.00 97.19 277 HIS A N 1
ATOM 2214 C CA . HIS A 1 277 ? -9.829 10.904 11.627 1.00 97.19 277 HIS A CA 1
ATOM 2215 C C . HIS A 1 277 ? -8.759 11.225 10.598 1.00 97.19 277 HIS A C 1
ATOM 2217 O O . HIS A 1 277 ? -8.049 10.325 10.146 1.00 97.19 277 HIS A O 1
ATOM 2223 N N . ARG A 1 278 ? -8.586 12.509 10.285 1.00 96.75 278 ARG A N 1
ATOM 2224 C CA . ARG A 1 278 ? -7.447 12.978 9.489 1.00 96.75 278 ARG A CA 1
ATOM 2225 C C . ARG A 1 278 ? -6.885 14.295 10.013 1.00 96.75 278 ARG A C 1
ATOM 2227 O O . ARG A 1 278 ? -7.597 15.102 10.599 1.00 96.75 278 ARG A O 1
ATOM 2234 N N . GLY A 1 279 ? -5.608 14.540 9.755 1.00 96.75 279 GLY A N 1
ATOM 2235 C CA . GLY A 1 279 ? -4.946 15.794 10.109 1.00 96.75 279 GLY A CA 1
ATOM 2236 C C . GLY A 1 279 ? -3.534 15.867 9.545 1.00 96.75 279 GLY A C 1
ATOM 2237 O O . GLY A 1 279 ? -3.046 14.913 8.952 1.00 96.75 279 GLY A O 1
ATOM 2238 N N . GLY A 1 280 ? -2.860 17.000 9.707 1.00 95.75 280 GLY A N 1
ATOM 2239 C CA . GLY A 1 280 ? -1.464 17.156 9.302 1.00 95.75 280 GLY A CA 1
ATOM 2240 C C . GLY A 1 280 ? -1.235 18.452 8.542 1.00 95.75 280 GLY A C 1
ATOM 2241 O O . GLY A 1 280 ? -1.819 19.491 8.849 1.00 95.75 280 GLY A O 1
ATOM 2242 N N . HIS A 1 281 ? -0.354 18.407 7.550 1.00 94.94 281 HIS A N 1
ATOM 2243 C CA . HIS A 1 281 ? 0.067 19.603 6.840 1.00 94.94 281 HIS A CA 1
ATOM 2244 C C . HIS A 1 281 ? -1.017 20.124 5.887 1.00 94.94 281 HIS A C 1
ATOM 2246 O O . HIS A 1 281 ? -1.598 19.374 5.102 1.00 94.94 281 HIS A O 1
ATOM 2252 N N . ARG A 1 282 ? -1.231 21.447 5.878 1.00 93.88 282 ARG A N 1
ATOM 2253 C CA . ARG A 1 282 ? -2.295 22.109 5.097 1.00 93.88 282 ARG A CA 1
ATOM 2254 C C . ARG A 1 282 ? -2.281 21.758 3.605 1.00 93.88 282 ARG A C 1
ATOM 2256 O O . ARG A 1 282 ? -3.340 21.579 3.015 1.00 93.88 282 ARG A O 1
ATOM 2263 N N . LYS A 1 283 ? -1.098 21.653 2.983 1.00 90.31 283 LYS A N 1
ATOM 2264 C CA . LYS A 1 283 ? -0.990 21.289 1.555 1.00 90.31 283 LYS A CA 1
ATOM 2265 C C . LYS A 1 283 ? -1.458 19.855 1.289 1.00 90.31 283 LYS A C 1
ATOM 2267 O O . LYS A 1 283 ? -2.123 19.626 0.284 1.00 90.31 283 LYS A O 1
ATOM 2272 N N . ALA A 1 284 ? -1.116 18.927 2.184 1.00 91.75 284 ALA A N 1
ATOM 2273 C CA . ALA A 1 284 ? -1.485 17.522 2.059 1.00 91.75 284 ALA A CA 1
ATOM 2274 C C . ALA A 1 284 ? -2.991 17.336 2.293 1.00 91.75 284 ALA A C 1
ATOM 2276 O O . ALA A 1 284 ? -3.642 16.649 1.515 1.00 91.75 284 ALA A O 1
ATOM 2277 N N . LEU A 1 285 ? -3.564 18.039 3.279 1.00 94.25 285 LEU A N 1
ATOM 2278 C CA . LEU A 1 285 ? -5.016 18.095 3.496 1.00 94.25 285 LEU A CA 1
ATOM 2279 C C . LEU A 1 285 ? -5.760 18.613 2.257 1.00 94.25 285 LEU A C 1
ATOM 2281 O O . LEU A 1 285 ? -6.656 17.939 1.767 1.00 94.25 285 LEU A O 1
ATOM 2285 N N . ALA A 1 286 ? -5.327 19.741 1.686 1.00 92.44 286 ALA A N 1
ATOM 2286 C CA . ALA A 1 286 ? -5.956 20.299 0.487 1.00 92.44 286 ALA A CA 1
ATOM 2287 C C . ALA A 1 286 ? -5.824 19.388 -0.750 1.00 92.44 286 ALA A C 1
ATOM 2289 O O . ALA A 1 286 ? -6.645 19.450 -1.662 1.00 92.44 286 ALA A O 1
ATOM 2290 N N . ALA A 1 287 ? -4.766 18.576 -0.826 1.00 89.88 287 ALA A N 1
ATOM 2291 C CA . ALA A 1 287 ? -4.621 17.568 -1.870 1.00 89.88 287 ALA A CA 1
ATOM 2292 C C . ALA A 1 287 ? -5.551 16.369 -1.643 1.00 89.88 287 ALA A C 1
ATOM 2294 O O . ALA A 1 287 ? -6.169 15.917 -2.600 1.00 89.88 287 ALA A O 1
ATOM 2295 N N . ALA A 1 288 ? -5.696 15.922 -0.394 1.00 92.06 288 ALA A N 1
ATOM 2296 C CA . ALA A 1 288 ? -6.644 14.884 0.003 1.00 92.06 288 ALA A CA 1
ATOM 2297 C C . ALA A 1 288 ? -8.093 15.292 -0.301 1.00 92.06 288 ALA A C 1
ATOM 2299 O O . ALA A 1 288 ? -8.839 14.511 -0.883 1.00 92.06 288 ALA A O 1
ATOM 2300 N N . ASP A 1 289 ? -8.458 16.543 0.001 1.00 93.31 289 ASP A N 1
ATOM 2301 C CA . ASP A 1 289 ? -9.798 17.085 -0.255 1.00 93.31 289 ASP A CA 1
ATOM 2302 C C . ASP A 1 289 ? -10.164 17.021 -1.745 1.00 93.31 289 ASP A C 1
ATOM 2304 O O . ASP A 1 289 ? -11.281 16.652 -2.095 1.00 93.31 289 ASP A O 1
ATOM 2308 N N . ARG A 1 290 ? -9.210 17.319 -2.640 1.00 91.00 290 ARG A N 1
ATOM 2309 C CA . ARG A 1 290 ? -9.423 17.237 -4.097 1.00 91.00 290 ARG A CA 1
ATOM 2310 C C . ARG A 1 290 ? -9.653 15.814 -4.606 1.00 91.00 290 ARG A C 1
ATOM 2312 O O . ARG A 1 290 ? -10.232 15.668 -5.673 1.00 91.00 290 ARG A O 1
ATOM 2319 N N . LEU A 1 291 ? -9.184 14.805 -3.874 1.00 90.00 291 LEU A N 1
ATOM 2320 C CA . LEU A 1 291 ? -9.359 13.387 -4.203 1.00 90.00 291 LEU A CA 1
ATOM 2321 C C . LEU A 1 291 ? -10.571 12.761 -3.500 1.00 90.00 291 LEU A C 1
ATOM 2323 O O . LEU A 1 291 ? -10.816 11.574 -3.663 1.00 90.00 291 LEU A O 1
ATOM 2327 N N . GLY A 1 292 ? -11.294 13.520 -2.670 1.00 93.19 292 GLY A N 1
ATOM 2328 C CA . GLY A 1 292 ? -12.355 12.961 -1.832 1.00 93.19 292 GLY A CA 1
ATOM 2329 C C . GLY A 1 292 ? -11.840 12.105 -0.669 1.00 93.19 292 GLY A C 1
ATOM 2330 O O . GLY A 1 292 ? -12.629 11.408 -0.038 1.00 93.19 292 GLY A O 1
ATOM 2331 N N . TYR A 1 293 ? -10.543 12.178 -0.334 1.00 94.44 293 TYR A N 1
ATOM 2332 C CA . TYR A 1 293 ? -9.965 11.462 0.807 1.00 94.44 293 TYR A CA 1
ATOM 2333 C C . TYR A 1 293 ? -10.240 12.220 2.117 1.00 94.44 293 TYR A C 1
ATOM 2335 O O . TYR A 1 293 ? -9.370 12.874 2.707 1.00 94.44 293 TYR A O 1
ATOM 2343 N N . VAL A 1 294 ? -11.508 12.192 2.526 1.00 95.94 294 VAL A N 1
ATOM 2344 C CA . VAL A 1 294 ? -12.074 12.956 3.646 1.00 95.94 294 VAL A CA 1
ATOM 2345 C C . VAL A 1 294 ? -12.590 12.034 4.750 1.00 95.94 294 VAL A C 1
ATOM 2347 O O . VAL A 1 294 ? -12.647 10.823 4.595 1.00 95.94 294 VAL A O 1
ATOM 2350 N N . GLU A 1 295 ? -12.954 12.592 5.902 1.00 97.81 295 GLU A N 1
ATOM 2351 C CA . GLU A 1 295 ? -13.521 11.792 6.994 1.00 97.81 295 GLU A CA 1
ATOM 2352 C C . GLU A 1 295 ? -14.887 11.216 6.602 1.00 97.81 295 GLU A C 1
ATOM 2354 O O . GLU A 1 295 ? -15.714 11.926 6.037 1.00 97.81 295 GLU A O 1
ATOM 2359 N N . GLY A 1 296 ? -15.116 9.939 6.913 1.00 95.31 296 GLY A N 1
ATOM 2360 C CA . GLY A 1 296 ? -16.323 9.191 6.557 1.00 95.31 296 GLY A CA 1
ATOM 2361 C C . GLY A 1 296 ? -16.258 8.451 5.225 1.00 95.31 296 GLY A C 1
ATOM 2362 O O . GLY A 1 296 ? -17.180 7.695 4.939 1.00 95.31 296 GLY A O 1
ATOM 2363 N N . VAL A 1 297 ? -15.213 8.638 4.414 1.00 96.12 297 VAL A N 1
ATOM 2364 C CA . VAL A 1 297 ? -15.085 7.916 3.140 1.00 96.12 297 VAL A CA 1
ATOM 2365 C C . VAL A 1 297 ? -14.566 6.493 3.363 1.00 96.12 297 VAL A C 1
ATOM 2367 O O . VAL A 1 297 ? -13.724 6.273 4.240 1.00 96.12 297 VAL A O 1
ATOM 2370 N N . CYS A 1 298 ? -15.032 5.535 2.560 1.00 93.44 298 CYS A N 1
ATOM 2371 C CA . CYS A 1 298 ? -14.392 4.226 2.436 1.00 93.44 298 CYS A CA 1
ATOM 2372 C C . CYS A 1 298 ? -13.163 4.318 1.521 1.00 93.44 298 CYS A C 1
ATOM 2374 O O . CYS A 1 298 ? -13.249 4.833 0.410 1.00 93.44 298 CYS A O 1
ATOM 2376 N N . TRP A 1 299 ? -12.016 3.826 1.994 1.00 94.69 299 TRP A N 1
ATOM 2377 C CA . TRP A 1 299 ? -10.741 3.864 1.269 1.00 94.69 299 TRP A CA 1
ATOM 2378 C C . TRP A 1 299 ? -10.112 2.471 1.112 1.00 94.69 299 TRP A C 1
ATOM 2380 O O . TRP A 1 299 ? -8.896 2.290 1.233 1.00 94.69 299 TRP A O 1
ATOM 2390 N N . ASP A 1 300 ? -10.950 1.455 0.908 1.00 89.44 300 ASP A N 1
ATOM 2391 C CA . ASP A 1 300 ? -10.498 0.091 0.631 1.00 89.44 300 ASP A CA 1
ATOM 2392 C C . ASP A 1 300 ? -10.033 -0.085 -0.829 1.00 89.44 300 ASP A C 1
ATOM 2394 O O . ASP A 1 300 ? -9.929 0.873 -1.597 1.00 89.44 300 ASP A O 1
ATOM 2398 N N . LEU A 1 301 ? -9.695 -1.324 -1.200 1.00 88.12 301 LEU A N 1
ATOM 2399 C CA . LEU A 1 301 ? -9.260 -1.637 -2.560 1.00 88.12 301 LEU A CA 1
ATOM 2400 C C . LEU A 1 301 ? -10.404 -1.543 -3.578 1.00 88.12 301 LEU A C 1
ATOM 2402 O O . LEU A 1 301 ? -10.146 -1.182 -4.719 1.00 88.12 301 LEU A O 1
ATOM 2406 N N . ASP A 1 302 ? -11.635 -1.862 -3.178 1.00 85.44 302 ASP A N 1
ATOM 2407 C CA . ASP A 1 302 ? -12.787 -1.955 -4.081 1.00 85.44 302 ASP A CA 1
ATOM 2408 C C . ASP A 1 302 ? -13.273 -0.586 -4.549 1.00 85.44 302 ASP A C 1
ATOM 2410 O O . ASP A 1 302 ? -13.704 -0.448 -5.688 1.00 85.44 302 ASP A O 1
ATOM 2414 N N . HIS A 1 303 ? -13.139 0.435 -3.704 1.00 87.25 303 HIS A N 1
ATOM 2415 C CA . HIS A 1 303 ? -13.598 1.788 -4.017 1.00 87.25 303 HIS A CA 1
ATOM 2416 C C . HIS A 1 303 ? -12.445 2.713 -4.429 1.00 87.25 303 HIS A C 1
ATOM 2418 O O . HIS A 1 303 ? -12.569 3.505 -5.363 1.00 87.25 303 HIS A O 1
ATOM 2424 N N . ALA A 1 304 ? -11.290 2.598 -3.762 1.00 92.38 304 ALA A N 1
ATOM 2425 C CA . ALA A 1 304 ? -10.146 3.481 -3.988 1.00 92.38 304 ALA A CA 1
ATOM 2426 C C . ALA A 1 304 ? -8.991 2.821 -4.760 1.00 92.38 304 ALA A C 1
ATOM 2428 O O . ALA A 1 304 ? -7.919 3.418 -4.887 1.00 92.38 304 ALA A O 1
ATOM 2429 N N . GLY A 1 305 ? -9.193 1.615 -5.298 1.00 92.38 305 GLY A N 1
ATOM 2430 C CA . GLY A 1 305 ? -8.188 0.898 -6.078 1.00 92.38 305 GLY A CA 1
ATOM 2431 C C . GLY A 1 305 ? -6.990 0.459 -5.240 1.00 92.38 305 GLY A C 1
ATOM 2432 O O . GLY A 1 305 ? -6.997 0.518 -4.008 1.00 92.38 305 GLY A O 1
ATOM 2433 N N . VAL A 1 306 ? -5.918 0.013 -5.896 1.00 93.00 306 VAL A N 1
ATOM 2434 C CA . VAL A 1 306 ? -4.678 -0.337 -5.196 1.00 93.00 306 VAL A CA 1
ATOM 2435 C C . VAL A 1 306 ? -4.135 0.888 -4.478 1.00 93.00 306 VAL A C 1
ATOM 2437 O O . VAL A 1 306 ? -3.669 1.842 -5.090 1.00 93.00 306 VAL A O 1
ATOM 2440 N N . ASN A 1 307 ? -4.179 0.834 -3.154 1.00 93.75 307 ASN A N 1
ATOM 2441 C CA . ASN A 1 307 ? -3.674 1.864 -2.267 1.00 93.75 307 ASN A CA 1
ATOM 2442 C C . ASN A 1 307 ? -3.113 1.211 -0.993 1.00 93.75 307 ASN A C 1
ATOM 2444 O O . ASN A 1 307 ? -3.349 0.030 -0.713 1.00 93.75 307 ASN A O 1
ATOM 2448 N N . ALA A 1 308 ? -2.335 1.965 -0.212 1.00 92.94 308 ALA A N 1
ATOM 2449 C CA . ALA A 1 308 ? -1.668 1.394 0.957 1.00 92.94 308 ALA A CA 1
ATOM 2450 C C . ALA A 1 308 ? -2.655 0.891 2.022 1.00 92.94 308 ALA A C 1
ATOM 2452 O O . ALA A 1 308 ? -2.384 -0.136 2.636 1.00 92.94 308 ALA A O 1
ATOM 2453 N N . VAL A 1 309 ? -3.787 1.574 2.229 1.00 94.44 309 VAL A N 1
ATOM 2454 C CA . VAL A 1 309 ? -4.815 1.193 3.213 1.00 94.44 309 VAL A CA 1
ATOM 2455 C C . VAL A 1 309 ? -5.448 -0.144 2.832 1.00 94.44 309 VAL A C 1
ATOM 2457 O O . VAL A 1 309 ? -5.406 -1.081 3.631 1.00 94.44 309 VAL A O 1
ATOM 2460 N N . GLY A 1 310 ? -5.963 -0.260 1.605 1.00 90.00 310 GLY A N 1
ATOM 2461 C CA . GLY A 1 310 ? -6.592 -1.481 1.103 1.00 90.00 310 GLY A CA 1
ATOM 2462 C C . GLY A 1 310 ? -5.644 -2.682 1.145 1.00 90.00 310 GLY A C 1
ATOM 2463 O O . GLY A 1 310 ? -6.012 -3.757 1.621 1.00 90.00 310 GLY A O 1
ATOM 2464 N N . LEU A 1 311 ? -4.382 -2.495 0.744 1.00 86.44 311 LEU A N 1
ATOM 2465 C CA . LEU A 1 311 ? -3.384 -3.565 0.815 1.00 86.44 311 LEU A CA 1
ATOM 2466 C C . LEU A 1 311 ? -2.986 -3.927 2.245 1.00 86.44 311 LEU A C 1
ATOM 2468 O O . LEU A 1 311 ? -2.879 -5.112 2.558 1.00 86.44 311 LEU A O 1
ATOM 2472 N N . ALA A 1 312 ? -2.788 -2.944 3.124 1.00 85.94 312 ALA A N 1
ATOM 2473 C CA . ALA A 1 312 ? -2.495 -3.200 4.532 1.00 85.94 312 ALA A CA 1
ATOM 2474 C C . ALA A 1 312 ? -3.628 -3.978 5.212 1.00 85.94 312 ALA A C 1
ATOM 2476 O O . ALA A 1 312 ? -3.356 -4.875 6.012 1.00 85.94 312 ALA A O 1
ATOM 2477 N N . ARG A 1 313 ? -4.885 -3.686 4.854 1.00 82.69 313 ARG A N 1
ATOM 2478 C CA . ARG A 1 313 ? -6.053 -4.444 5.313 1.00 82.69 313 ARG A CA 1
ATOM 2479 C C . ARG A 1 313 ? -6.007 -5.899 4.851 1.00 82.69 313 ARG A C 1
ATOM 2481 O O . ARG A 1 313 ? -6.142 -6.798 5.677 1.00 82.69 313 ARG A O 1
ATOM 2488 N N . ILE A 1 314 ? -5.811 -6.135 3.552 1.00 81.38 314 ILE A N 1
ATOM 2489 C CA . ILE A 1 314 ? -5.804 -7.487 2.964 1.00 81.38 314 ILE A CA 1
ATOM 2490 C C . ILE A 1 314 ? -4.645 -8.322 3.520 1.00 81.38 314 ILE A C 1
ATOM 2492 O O . ILE A 1 314 ? -4.811 -9.496 3.846 1.00 81.38 314 ILE A O 1
ATOM 2496 N N . LEU A 1 315 ? -3.462 -7.718 3.632 1.00 79.81 315 LEU A N 1
ATOM 2497 C CA . LEU A 1 315 ? -2.230 -8.421 3.983 1.00 79.81 315 LEU A CA 1
ATOM 2498 C C . LEU A 1 315 ? -1.979 -8.488 5.494 1.00 79.81 315 LEU A C 1
ATOM 2500 O O . LEU A 1 315 ? -1.148 -9.281 5.935 1.00 79.81 315 LEU A O 1
ATOM 2504 N N . GLY A 1 316 ? -2.651 -7.650 6.289 1.00 77.38 316 GLY A N 1
ATOM 2505 C CA . GLY A 1 316 ? -2.494 -7.593 7.743 1.00 77.38 316 GLY A CA 1
ATOM 2506 C C . GLY A 1 316 ? -1.093 -7.183 8.210 1.00 77.38 316 GLY A C 1
ATOM 2507 O O . GLY A 1 316 ? -0.700 -7.535 9.322 1.00 77.38 316 GLY A O 1
ATOM 2508 N N . ARG A 1 317 ? -0.338 -6.475 7.361 1.00 78.12 317 ARG A N 1
ATOM 2509 C CA . ARG A 1 317 ? 1.034 -6.003 7.611 1.00 78.12 317 ARG A CA 1
ATOM 2510 C C . ARG A 1 317 ? 1.240 -4.589 7.056 1.00 78.12 317 ARG A C 1
ATOM 2512 O O . ARG A 1 317 ? 0.415 -4.136 6.261 1.00 78.12 317 ARG A O 1
ATOM 2519 N N . PRO A 1 318 ? 2.319 -3.887 7.438 1.00 82.00 318 PRO A N 1
ATOM 2520 C CA . PRO A 1 318 ? 2.584 -2.542 6.951 1.00 82.00 318 PRO A CA 1
ATOM 2521 C C . PRO A 1 318 ? 2.895 -2.560 5.454 1.00 82.00 318 PRO A C 1
ATOM 2523 O O . PRO A 1 318 ? 3.660 -3.406 4.996 1.00 82.00 318 PRO A O 1
ATOM 2526 N N . VAL A 1 319 ? 2.326 -1.627 4.690 1.00 81.81 319 VAL A N 1
ATOM 2527 C CA . VAL A 1 319 ? 2.480 -1.578 3.227 1.00 81.81 319 VAL A CA 1
ATOM 2528 C C . VAL A 1 319 ? 2.741 -0.152 2.768 1.00 81.81 319 VAL A C 1
ATOM 2530 O O . VAL A 1 319 ? 2.167 0.805 3.291 1.00 81.81 319 VAL A O 1
ATOM 2533 N N . THR A 1 320 ? 3.599 -0.019 1.757 1.00 86.38 320 THR A N 1
ATOM 2534 C CA . THR A 1 320 ? 3.753 1.218 0.989 1.00 86.38 320 THR A CA 1
ATOM 2535 C C . THR A 1 320 ? 3.174 1.085 -0.402 1.00 86.38 320 THR A C 1
ATOM 2537 O O . THR A 1 320 ? 3.357 0.051 -1.041 1.00 86.38 320 THR A O 1
ATOM 2540 N N . VAL A 1 321 ? 2.551 2.154 -0.888 1.00 88.56 321 VAL A N 1
ATOM 2541 C CA . VAL A 1 321 ? 2.141 2.308 -2.290 1.00 88.56 321 VAL A CA 1
ATOM 2542 C C . VAL A 1 321 ? 2.554 3.701 -2.742 1.00 88.56 321 VAL A C 1
ATOM 2544 O O . VAL A 1 321 ? 2.255 4.693 -2.077 1.00 88.56 321 VAL A O 1
ATOM 2547 N N . ASN A 1 322 ? 3.300 3.776 -3.836 1.00 86.00 322 ASN A N 1
ATOM 2548 C CA . ASN A 1 322 ? 3.940 4.994 -4.306 1.00 86.00 322 ASN A CA 1
ATOM 2549 C C . ASN A 1 322 ? 3.471 5.326 -5.718 1.00 86.00 322 ASN A C 1
ATOM 2551 O O . ASN A 1 322 ? 3.727 4.576 -6.655 1.00 86.00 322 ASN A O 1
ATOM 2555 N N . ARG A 1 323 ? 2.891 6.511 -5.890 1.00 88.50 323 ARG A N 1
ATOM 2556 C CA . ARG A 1 323 ? 2.649 7.143 -7.190 1.00 88.50 323 ARG A CA 1
ATOM 2557 C C . ARG A 1 323 ? 1.952 6.224 -8.184 1.00 88.50 323 ARG A C 1
ATOM 2559 O O . ARG A 1 323 ? 0.847 5.792 -7.880 1.00 88.50 323 ARG A O 1
ATOM 2566 N N . PHE A 1 324 ? 2.610 5.914 -9.302 1.00 88.12 324 PHE A N 1
ATOM 2567 C CA . PHE A 1 324 ? 2.114 5.048 -10.365 1.00 88.12 324 PHE A CA 1
ATOM 2568 C C . PHE A 1 324 ? 1.701 3.660 -9.873 1.00 88.12 324 PHE A C 1
ATOM 2570 O O . PHE A 1 324 ? 0.965 2.990 -10.571 1.00 88.12 324 PHE A O 1
ATOM 2577 N N . GLU A 1 325 ? 2.147 3.213 -8.691 1.00 89.50 325 GLU A N 1
ATOM 2578 C CA . GLU A 1 325 ? 1.697 1.957 -8.080 1.00 89.50 325 GLU A CA 1
ATOM 2579 C C . GLU A 1 325 ? 0.209 1.978 -7.687 1.00 89.50 325 GLU A C 1
ATOM 2581 O O . GLU A 1 325 ? -0.366 0.909 -7.484 1.00 89.50 325 GLU A O 1
ATOM 2586 N N . HIS A 1 326 ? -0.423 3.153 -7.587 1.00 93.75 326 HIS A N 1
ATOM 2587 C CA . HIS A 1 326 ? -1.870 3.237 -7.402 1.00 93.75 326 HIS A CA 1
ATOM 2588 C C . HIS A 1 326 ? -2.611 2.881 -8.694 1.00 93.75 326 HIS A C 1
ATOM 2590 O O . HIS A 1 326 ? -2.161 3.215 -9.790 1.00 93.75 326 HIS A O 1
ATOM 2596 N N . THR A 1 327 ? -3.776 2.242 -8.566 1.00 92.25 327 THR A N 1
ATOM 2597 C CA . THR A 1 327 ? -4.616 1.901 -9.729 1.00 92.25 327 THR A CA 1
ATOM 2598 C C . THR A 1 327 ? -5.079 3.148 -10.471 1.00 92.25 327 THR A C 1
ATOM 2600 O O . THR A 1 327 ? -4.988 3.187 -11.694 1.00 92.25 327 THR A O 1
ATOM 2603 N N . PHE A 1 328 ? -5.542 4.167 -9.747 1.00 93.25 328 PHE A N 1
ATOM 2604 C CA . PHE A 1 328 ? -6.131 5.355 -10.354 1.00 93.25 328 PHE A CA 1
ATOM 2605 C C . PHE A 1 328 ? -5.083 6.464 -10.576 1.00 93.25 328 PHE A C 1
ATOM 2607 O O . PHE A 1 328 ? -4.371 6.825 -9.631 1.00 93.25 328 PHE A O 1
ATOM 2614 N N . PRO A 1 329 ? -4.970 7.026 -11.799 1.00 91.62 329 PRO A N 1
ATOM 2615 C CA . PRO A 1 329 ? -3.987 8.069 -12.114 1.00 91.62 329 PRO A CA 1
ATOM 2616 C C . PRO A 1 329 ? -4.110 9.367 -11.301 1.00 91.62 329 PRO A C 1
ATOM 2618 O O . PRO A 1 329 ? -3.120 10.061 -11.060 1.00 91.62 329 PRO A O 1
ATOM 2621 N N . ASP A 1 330 ? -5.310 9.704 -10.829 1.00 90.25 330 ASP A N 1
ATOM 2622 C CA . ASP A 1 330 ? -5.550 10.838 -9.925 1.00 90.25 330 ASP A CA 1
ATOM 2623 C C . ASP A 1 330 ? -4.769 10.704 -8.597 1.00 90.25 330 ASP A C 1
ATOM 2625 O O . ASP A 1 330 ? -4.303 11.705 -8.038 1.00 90.25 330 ASP A O 1
ATOM 2629 N N . GLN A 1 331 ? -4.518 9.472 -8.147 1.00 92.00 331 GLN A N 1
ATOM 2630 C CA . GLN A 1 331 ? -3.737 9.147 -6.954 1.00 92.00 331 GLN A CA 1
ATOM 2631 C C . GLN A 1 331 ? -2.220 9.081 -7.200 1.00 92.00 331 GLN A C 1
ATOM 2633 O O . GLN A 1 331 ? -1.454 8.970 -6.241 1.00 92.00 331 GLN A O 1
ATOM 2638 N N . HIS A 1 332 ? -1.719 9.222 -8.434 1.00 89.94 332 HIS A N 1
ATOM 2639 C CA . HIS A 1 332 ? -0.276 9.098 -8.733 1.00 89.94 332 HIS A CA 1
ATOM 2640 C C . HIS A 1 332 ? 0.600 10.205 -8.123 1.00 89.94 332 HIS A C 1
ATOM 2642 O O . HIS A 1 332 ? 1.833 10.131 -8.115 1.00 89.94 332 HIS A O 1
ATOM 2648 N N . ARG A 1 333 ? 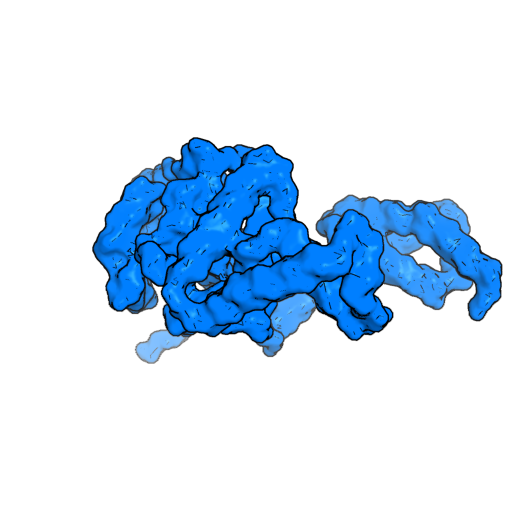-0.025 11.233 -7.545 1.00 86.19 333 ARG A N 1
ATOM 2649 C CA . ARG A 1 333 ? 0.651 12.257 -6.732 1.00 86.19 333 ARG A CA 1
ATOM 2650 C C . ARG A 1 333 ? 0.907 11.815 -5.292 1.00 86.19 333 ARG A C 1
ATOM 2652 O O . ARG A 1 333 ? 1.654 12.487 -4.582 1.00 86.19 333 ARG A O 1
ATOM 2659 N N . LEU A 1 334 ? 0.287 10.725 -4.853 1.00 89.62 334 LEU A N 1
ATOM 2660 C CA . LEU A 1 334 ? 0.355 10.236 -3.485 1.00 89.62 334 LEU A CA 1
ATOM 2661 C C . LEU A 1 334 ? 1.502 9.240 -3.314 1.00 89.62 334 LEU A C 1
ATOM 2663 O O . LEU A 1 334 ? 1.753 8.395 -4.171 1.00 89.62 334 LEU A O 1
ATOM 2667 N N . CYS A 1 335 ? 2.173 9.295 -2.168 1.00 89.44 335 CYS A N 1
ATOM 2668 C CA . CYS A 1 335 ? 2.931 8.154 -1.655 1.00 89.44 335 CYS A CA 1
ATOM 2669 C C . CYS A 1 335 ? 2.444 7.857 -0.243 1.00 89.44 335 CYS A C 1
ATOM 2671 O O . CYS A 1 335 ? 2.485 8.728 0.630 1.00 89.44 335 CYS A O 1
ATOM 2673 N N . CYS A 1 336 ? 1.997 6.628 -0.036 1.00 92.12 336 CYS A N 1
ATOM 2674 C CA . CYS A 1 336 ? 1.234 6.214 1.125 1.00 92.12 336 CYS A CA 1
ATOM 2675 C C . CYS A 1 336 ? 2.001 5.134 1.888 1.00 92.12 336 CYS A C 1
ATOM 2677 O O . CYS A 1 336 ? 2.531 4.196 1.292 1.00 92.12 336 CYS A O 1
ATOM 2679 N N . LEU A 1 337 ? 2.012 5.239 3.213 1.00 91.69 337 LEU A N 1
ATOM 2680 C CA . LEU A 1 337 ? 2.425 4.194 4.143 1.00 91.69 337 LEU A CA 1
ATOM 2681 C C . LEU A 1 337 ? 1.230 3.872 5.035 1.00 91.69 337 LEU A C 1
ATOM 2683 O O . LEU A 1 337 ? 0.710 4.769 5.693 1.00 91.69 337 LEU A O 1
ATOM 2687 N N . ALA A 1 338 ? 0.800 2.618 5.074 1.00 92.25 338 ALA A N 1
ATOM 2688 C CA . ALA A 1 338 ? -0.274 2.160 5.946 1.00 92.25 338 ALA A CA 1
ATOM 2689 C C . ALA A 1 338 ? 0.235 1.106 6.932 1.00 92.25 338 ALA A C 1
ATOM 2691 O O . ALA A 1 338 ? 1.084 0.280 6.599 1.00 92.25 338 ALA A O 1
ATOM 2692 N N . MET A 1 339 ? -0.290 1.165 8.150 1.00 89.94 339 MET A N 1
ATOM 2693 C CA . MET A 1 339 ? 0.132 0.398 9.314 1.00 89.94 339 MET A CA 1
ATOM 2694 C C . MET A 1 339 ? -1.105 -0.197 9.993 1.00 89.94 339 MET A C 1
ATOM 2696 O O . MET A 1 339 ? -1.784 0.516 10.739 1.00 89.94 339 MET A O 1
ATOM 2700 N N . PRO A 1 340 ? -1.433 -1.472 9.742 1.00 88.12 340 PRO A N 1
ATOM 2701 C CA . PRO A 1 340 ? -2.540 -2.118 10.422 1.00 88.12 340 PRO A CA 1
ATOM 2702 C C . PRO A 1 340 ? -2.134 -2.465 11.860 1.00 88.12 340 PRO A C 1
ATOM 2704 O O . PRO A 1 340 ? -1.052 -2.992 12.113 1.00 88.12 340 PRO A O 1
ATOM 2707 N N . ILE A 1 341 ? -3.012 -2.183 12.818 1.00 85.69 341 ILE A N 1
ATOM 2708 C CA . ILE A 1 341 ? -2.826 -2.470 14.240 1.00 85.69 341 ILE A CA 1
ATOM 2709 C C . ILE A 1 341 ? -4.020 -3.279 14.717 1.00 85.69 341 ILE A C 1
ATOM 2711 O O . ILE A 1 341 ? -5.158 -2.824 14.655 1.00 85.69 341 ILE A O 1
ATOM 2715 N N . ARG A 1 342 ? -3.762 -4.480 15.233 1.00 79.44 342 ARG A N 1
ATOM 2716 C CA . ARG A 1 342 ? -4.812 -5.346 15.776 1.00 79.44 342 ARG A CA 1
ATOM 2717 C C . ARG A 1 342 ? -5.343 -4.802 17.095 1.00 79.44 342 ARG A C 1
ATOM 2719 O O . ARG A 1 342 ? -4.567 -4.445 17.988 1.00 79.44 342 ARG A O 1
ATOM 2726 N N . THR A 1 343 ? -6.659 -4.816 17.222 1.00 71.69 343 THR A N 1
ATOM 2727 C CA . THR A 1 343 ? -7.404 -4.398 18.410 1.00 71.69 343 THR A CA 1
ATOM 2728 C C . THR A 1 343 ? -8.033 -5.642 19.056 1.00 71.69 343 THR A C 1
ATOM 2730 O O . THR A 1 343 ? -8.304 -6.609 18.338 1.00 71.69 343 THR A O 1
ATOM 2733 N N . PRO A 1 344 ? -8.262 -5.664 20.381 1.00 68.88 344 PRO A N 1
ATOM 2734 C CA . PRO A 1 344 ? -8.906 -6.815 21.020 1.00 68.88 344 PRO A CA 1
ATOM 2735 C C . PRO A 1 344 ? -10.380 -6.996 20.614 1.00 68.88 344 PRO A C 1
ATOM 2737 O O . PRO A 1 344 ? -10.841 -8.127 20.489 1.00 68.88 344 PRO A O 1
ATOM 2740 N N . ASP A 1 345 ? -11.087 -5.889 20.350 1.00 59.31 345 ASP A N 1
ATOM 2741 C CA . ASP A 1 345 ? -12.555 -5.874 20.240 1.00 59.31 345 ASP A CA 1
ATOM 2742 C C . ASP A 1 345 ? -13.062 -5.716 18.789 1.00 59.31 345 ASP A C 1
ATOM 2744 O O . ASP A 1 345 ? -14.176 -6.124 18.475 1.00 59.31 345 ASP A O 1
ATOM 2748 N N . SER A 1 346 ? -12.265 -5.109 17.895 1.00 54.75 346 SER A N 1
ATOM 2749 C CA . SER A 1 346 ? -12.718 -4.616 16.576 1.00 54.75 346 SER A CA 1
ATOM 2750 C C . SER A 1 346 ? -11.945 -5.173 15.370 1.00 54.75 346 SER A C 1
ATOM 2752 O O . SER A 1 346 ? -12.116 -4.716 14.244 1.00 54.75 346 SER A O 1
ATOM 2754 N N . GLY A 1 347 ? -11.089 -6.178 15.573 1.00 64.94 347 GLY A N 1
ATOM 2755 C CA . GLY A 1 347 ? -10.304 -6.818 14.514 1.00 64.94 347 GLY A CA 1
ATOM 2756 C C . GLY A 1 347 ? -8.998 -6.080 14.198 1.00 64.94 347 GLY A C 1
ATOM 2757 O O . GLY A 1 347 ? -7.924 -6.664 14.362 1.00 64.94 347 GLY A O 1
ATOM 2758 N N . HIS A 1 348 ? -9.064 -4.819 13.754 1.00 79.50 348 HIS A N 1
ATOM 2759 C CA . HIS A 1 348 ? -7.907 -3.929 13.558 1.00 79.50 348 HIS A CA 1
ATOM 2760 C C . HIS A 1 348 ? -8.321 -2.467 13.297 1.00 79.50 348 HIS A C 1
ATOM 2762 O O . HIS A 1 348 ? -9.462 -2.171 12.971 1.00 79.50 348 HIS A O 1
ATOM 2768 N N . ILE A 1 349 ? -7.362 -1.554 13.417 1.00 89.81 349 ILE A N 1
ATOM 2769 C CA . ILE A 1 349 ? -7.392 -0.170 12.916 1.00 89.81 349 ILE A CA 1
ATOM 2770 C C . ILE A 1 349 ? -6.197 0.025 11.981 1.00 89.81 349 ILE A C 1
ATOM 2772 O O . ILE A 1 349 ? -5.236 -0.744 12.040 1.00 89.81 349 ILE A O 1
ATOM 2776 N N . ILE A 1 350 ? -6.210 1.058 11.146 1.00 92.56 350 ILE A N 1
ATOM 2777 C CA . ILE A 1 350 ? -5.099 1.364 10.239 1.00 92.56 350 ILE A CA 1
ATOM 2778 C C . ILE A 1 350 ? -4.643 2.798 10.479 1.00 92.56 350 ILE A C 1
ATOM 2780 O O . ILE A 1 350 ? -5.439 3.731 10.411 1.00 92.56 350 ILE A O 1
ATOM 2784 N N . LEU A 1 351 ? -3.348 2.981 10.739 1.00 95.19 351 LEU A N 1
ATOM 2785 C CA . LEU A 1 351 ? -2.715 4.297 10.672 1.00 95.19 351 LEU A CA 1
ATOM 2786 C C . LEU A 1 351 ? -2.111 4.474 9.284 1.00 95.19 351 LEU A C 1
ATOM 2788 O O . LEU A 1 351 ? -1.354 3.619 8.826 1.00 95.19 351 LEU A O 1
ATOM 2792 N N . ASN A 1 352 ? -2.401 5.585 8.625 1.00 95.62 352 ASN A N 1
ATOM 2793 C CA . ASN A 1 352 ? -1.861 5.913 7.318 1.00 95.62 352 ASN A CA 1
ATOM 2794 C C . ASN A 1 352 ? -1.154 7.274 7.348 1.00 95.62 352 ASN A C 1
ATOM 2796 O O . ASN A 1 352 ? -1.648 8.240 7.926 1.00 95.62 352 ASN A O 1
ATOM 2800 N N . LEU A 1 353 ? 0.022 7.331 6.724 1.00 94.62 353 LEU A N 1
ATOM 2801 C CA . LEU A 1 353 ? 0.753 8.556 6.429 1.00 94.62 353 LEU A CA 1
ATOM 2802 C C . LEU A 1 353 ? 0.888 8.696 4.918 1.00 94.62 353 LEU A C 1
ATOM 2804 O O . LEU A 1 353 ? 1.405 7.796 4.256 1.00 94.62 353 LEU A O 1
ATOM 2808 N N . THR A 1 354 ? 0.463 9.836 4.391 1.00 92.75 354 THR A N 1
ATOM 2809 C CA . THR A 1 354 ? 0.448 10.105 2.953 1.00 92.75 354 THR A CA 1
ATOM 2810 C C . THR A 1 354 ? 1.173 11.410 2.659 1.00 92.75 354 THR A C 1
ATOM 2812 O O . THR A 1 354 ? 0.855 12.445 3.239 1.00 92.75 354 THR A O 1
ATOM 2815 N N . THR A 1 355 ? 2.156 11.384 1.760 1.00 87.94 355 THR A N 1
ATOM 2816 C CA . THR A 1 355 ? 2.742 12.607 1.192 1.00 87.94 355 THR A CA 1
ATOM 2817 C C . THR A 1 355 ? 2.140 12.889 -0.173 1.00 87.94 355 THR A C 1
ATOM 2819 O O . THR A 1 355 ? 1.845 11.970 -0.934 1.00 87.94 355 THR A O 1
ATOM 2822 N N . THR A 1 356 ? 1.998 14.173 -0.485 1.00 79.38 356 THR A N 1
ATOM 2823 C CA . THR A 1 356 ? 1.572 14.661 -1.803 1.00 79.38 356 THR A CA 1
ATOM 2824 C C . THR A 1 356 ? 2.646 15.542 -2.444 1.00 79.38 356 THR A C 1
ATOM 2826 O O . THR A 1 356 ? 2.352 16.331 -3.341 1.00 79.38 356 THR A O 1
ATOM 2829 N N . THR A 1 357 ? 3.872 15.504 -1.913 1.00 69.69 357 THR A N 1
ATOM 2830 C CA . THR A 1 357 ? 4.967 16.379 -2.331 1.00 69.69 357 THR A CA 1
ATOM 2831 C C . THR A 1 357 ? 5.702 15.771 -3.520 1.00 69.69 357 THR A C 1
ATOM 2833 O O . THR A 1 357 ? 6.241 14.669 -3.432 1.00 69.69 357 THR A O 1
ATOM 2836 N N . ASP A 1 358 ? 5.826 16.527 -4.613 1.00 64.50 358 ASP A N 1
ATOM 2837 C CA . ASP A 1 358 ? 6.501 16.053 -5.829 1.00 64.50 358 ASP A CA 1
ATOM 2838 C C . ASP A 1 358 ? 7.993 15.731 -5.637 1.00 64.50 358 ASP A C 1
ATOM 2840 O O . ASP A 1 358 ? 8.568 14.917 -6.367 1.00 64.50 358 ASP A O 1
ATOM 2844 N N . ALA A 1 359 ? 8.612 16.344 -4.626 1.00 56.28 359 ALA A N 1
ATOM 2845 C CA . ALA A 1 359 ? 9.996 16.095 -4.238 1.00 56.28 359 ALA A CA 1
ATOM 2846 C C . ALA A 1 359 ? 10.209 14.712 -3.602 1.00 56.28 359 ALA A C 1
ATOM 2848 O O . ALA A 1 359 ? 11.329 14.206 -3.623 1.00 56.28 359 ALA A O 1
ATOM 2849 N N . LEU A 1 360 ? 9.160 14.093 -3.050 1.00 59.00 360 LEU A N 1
ATOM 2850 C CA . LEU A 1 360 ? 9.251 12.787 -2.410 1.00 59.00 360 LEU A CA 1
ATOM 2851 C C . LEU A 1 360 ? 8.757 11.700 -3.369 1.00 59.00 360 LEU A C 1
ATOM 2853 O O . LEU A 1 360 ? 7.642 11.740 -3.889 1.00 59.00 360 LEU A O 1
ATOM 2857 N N . THR A 1 361 ? 9.607 10.709 -3.623 1.00 62.00 361 THR A N 1
ATOM 2858 C CA . THR A 1 361 ? 9.222 9.468 -4.315 1.00 62.00 361 THR A CA 1
ATOM 2859 C C . THR A 1 361 ? 8.472 8.513 -3.409 1.00 62.00 361 THR A C 1
ATOM 2861 O O . THR A 1 361 ? 7.797 7.622 -3.915 1.00 62.00 361 THR A O 1
ATOM 2864 N N . LYS A 1 362 ? 8.684 8.647 -2.094 1.00 68.50 362 LYS A N 1
ATOM 2865 C CA . LYS A 1 362 ? 8.286 7.710 -1.044 1.00 68.50 362 LYS A CA 1
ATOM 2866 C C . LYS A 1 362 ? 8.207 8.441 0.291 1.00 68.50 362 LYS A C 1
ATOM 2868 O O . LYS A 1 362 ? 8.827 9.493 0.472 1.00 68.50 362 LYS A O 1
ATOM 2873 N N . VAL A 1 363 ? 7.516 7.847 1.257 1.00 69.12 363 VAL A N 1
ATOM 2874 C CA . VAL A 1 363 ? 7.589 8.295 2.653 1.00 69.12 363 VAL A CA 1
ATOM 2875 C C . VAL A 1 363 ? 9.008 8.011 3.194 1.00 69.12 363 VAL A C 1
ATOM 2877 O O . VAL A 1 363 ? 9.507 6.900 3.013 1.00 69.12 363 VAL A O 1
ATOM 2880 N N . PRO A 1 364 ? 9.702 8.972 3.839 1.00 72.12 364 PRO A N 1
ATOM 2881 C CA . PRO A 1 364 ? 11.086 8.762 4.278 1.00 72.12 364 PRO A CA 1
ATOM 2882 C C . PRO A 1 364 ? 11.241 7.645 5.326 1.00 72.12 364 PRO A C 1
ATOM 2884 O O . PRO A 1 364 ? 10.402 7.499 6.215 1.00 72.12 364 PRO A O 1
ATOM 2887 N N . VAL A 1 365 ? 12.368 6.915 5.313 1.00 67.62 365 VAL A N 1
ATOM 2888 C CA . VAL A 1 365 ? 12.654 5.816 6.274 1.00 67.62 365 VAL A CA 1
ATOM 2889 C C . VAL A 1 365 ? 12.534 6.258 7.734 1.00 67.62 365 VAL A C 1
ATOM 2891 O O . VAL A 1 365 ? 12.064 5.500 8.582 1.00 67.62 365 VAL A O 1
ATOM 2894 N N . ALA A 1 366 ? 12.956 7.483 8.050 1.00 67.69 366 ALA A N 1
ATOM 2895 C CA . ALA A 1 366 ? 12.840 8.019 9.404 1.00 67.69 366 ALA A CA 1
ATOM 2896 C C . ALA A 1 366 ? 11.373 8.066 9.870 1.00 67.69 366 ALA A C 1
ATOM 2898 O O . ALA A 1 366 ? 11.067 7.655 10.989 1.00 67.69 366 ALA A O 1
ATOM 2899 N N . ILE A 1 367 ? 10.466 8.461 8.974 1.00 78.88 367 ILE A N 1
ATOM 2900 C CA . ILE A 1 367 ? 9.025 8.519 9.232 1.00 78.88 367 ILE A CA 1
ATOM 2901 C C . ILE A 1 367 ? 8.436 7.115 9.358 1.00 78.88 367 ILE A C 1
ATOM 2903 O O . ILE A 1 367 ? 7.635 6.870 10.256 1.00 78.88 367 ILE A O 1
ATOM 2907 N N . HIS A 1 368 ? 8.886 6.162 8.534 1.00 78.75 368 HIS A N 1
ATOM 2908 C CA . HIS A 1 368 ? 8.511 4.755 8.700 1.00 78.75 368 HIS A CA 1
ATOM 2909 C C . HIS A 1 368 ? 8.805 4.260 10.114 1.00 78.75 368 HIS A C 1
ATOM 2911 O O . HIS A 1 368 ? 7.951 3.640 10.744 1.00 78.75 368 HIS A O 1
ATOM 2917 N N . ARG A 1 369 ? 10.015 4.520 10.623 1.00 75.06 369 ARG A N 1
ATOM 2918 C CA . ARG A 1 369 ? 10.414 4.092 11.972 1.00 75.06 369 ARG A CA 1
ATOM 2919 C C . ARG A 1 369 ? 9.549 4.748 13.044 1.00 75.06 369 ARG A C 1
ATOM 2921 O O . ARG A 1 369 ? 9.109 4.063 13.960 1.00 75.06 369 ARG A O 1
ATOM 2928 N N . GLN A 1 370 ? 9.268 6.042 12.912 1.00 80.12 370 GLN A N 1
ATOM 2929 C CA . GLN A 1 370 ? 8.411 6.762 13.856 1.00 80.12 370 GLN A CA 1
ATOM 2930 C C . GLN A 1 370 ? 6.975 6.224 13.862 1.00 80.12 370 GLN A C 1
ATOM 2932 O O . GLN A 1 370 ? 6.425 6.001 14.940 1.00 80.12 370 GLN A O 1
ATOM 2937 N N . LEU A 1 371 ? 6.397 5.929 12.691 1.00 85.38 371 LEU A N 1
ATOM 2938 C CA . LEU A 1 371 ? 5.063 5.332 12.608 1.00 85.38 371 LEU A CA 1
ATOM 2939 C C . LEU A 1 371 ? 5.018 3.944 13.258 1.00 85.38 371 LEU A C 1
ATOM 2941 O O . LEU A 1 371 ? 4.078 3.652 13.991 1.00 85.38 371 LEU A O 1
ATOM 2945 N N . HIS A 1 372 ? 6.042 3.112 13.052 1.00 80.12 372 HIS A N 1
ATOM 2946 C CA . HIS A 1 372 ? 6.140 1.813 13.723 1.00 80.12 372 HIS A CA 1
ATOM 2947 C C . HIS A 1 372 ? 6.205 1.957 15.248 1.00 80.12 372 HIS A C 1
ATOM 2949 O O . HIS A 1 372 ? 5.470 1.279 15.961 1.00 80.12 372 HIS A O 1
ATOM 2955 N N . VAL A 1 373 ? 7.038 2.867 15.768 1.00 80.25 373 VAL A N 1
ATOM 2956 C CA . VAL A 1 373 ? 7.133 3.126 17.218 1.00 80.25 373 VAL A CA 1
ATOM 2957 C C . VAL A 1 373 ? 5.783 3.565 17.790 1.00 80.25 373 VAL A C 1
ATOM 2959 O O . VAL A 1 373 ? 5.357 3.067 18.837 1.00 80.25 373 VAL A O 1
ATOM 2962 N N . LEU A 1 374 ? 5.086 4.464 17.092 1.00 86.31 374 LEU A N 1
ATOM 2963 C CA . LEU A 1 374 ? 3.753 4.915 17.479 1.00 86.31 374 LEU A CA 1
ATOM 2964 C C . LEU A 1 374 ? 2.751 3.754 17.491 1.00 86.31 374 LEU A C 1
ATOM 2966 O O . LEU A 1 374 ? 2.058 3.560 18.491 1.00 86.31 374 LEU A O 1
ATOM 2970 N N . ALA A 1 375 ? 2.728 2.955 16.426 1.00 85.38 375 ALA A N 1
ATOM 2971 C CA . ALA A 1 375 ? 1.846 1.806 16.289 1.00 85.38 375 ALA A CA 1
ATOM 2972 C C . ALA A 1 375 ? 2.094 0.746 17.371 1.00 85.38 375 ALA A C 1
ATOM 2974 O O . ALA A 1 375 ? 1.146 0.205 17.931 1.00 85.38 375 ALA A O 1
ATOM 2975 N N . HIS A 1 376 ? 3.354 0.510 17.744 1.00 80.38 376 HIS A N 1
ATOM 2976 C CA . HIS A 1 376 ? 3.722 -0.423 18.810 1.00 80.38 376 HIS A CA 1
ATOM 2977 C C . HIS A 1 376 ? 3.233 0.020 20.173 1.00 80.38 376 HIS A C 1
ATOM 2979 O O . HIS A 1 376 ? 2.728 -0.779 20.963 1.00 80.38 376 HIS A O 1
ATOM 2985 N N . ARG A 1 377 ? 3.427 1.301 20.482 1.00 84.12 377 ARG A N 1
ATOM 2986 C CA . ARG A 1 377 ? 2.943 1.878 21.731 1.00 84.12 377 ARG A CA 1
ATOM 2987 C C . ARG A 1 377 ? 1.425 1.790 21.803 1.00 84.12 377 ARG A C 1
ATOM 2989 O O . ARG A 1 377 ? 0.917 1.343 22.824 1.00 84.12 377 ARG A O 1
ATOM 2996 N N . LEU A 1 378 ? 0.735 2.146 20.723 1.00 85.19 378 LEU A N 1
ATOM 2997 C CA . LEU A 1 378 ? -0.715 2.050 20.643 1.00 85.19 378 LEU A CA 1
ATOM 2998 C C . LEU A 1 378 ? -1.190 0.600 20.793 1.00 85.19 378 LEU A C 1
ATOM 3000 O O . LEU A 1 378 ? -2.038 0.329 21.631 1.00 85.19 378 LEU A O 1
ATOM 3004 N N . HIS A 1 379 ? -0.593 -0.351 20.073 1.00 83.50 379 HIS A N 1
ATOM 3005 C CA . HIS A 1 379 ? -0.913 -1.771 20.220 1.00 83.50 379 HIS A CA 1
ATOM 3006 C C . HIS A 1 379 ? -0.784 -2.234 21.679 1.00 83.50 379 HIS A C 1
ATOM 3008 O O . HIS A 1 379 ? -1.711 -2.829 22.219 1.00 83.50 379 HIS A O 1
ATOM 3014 N N . ARG A 1 380 ? 0.317 -1.889 22.360 1.00 81.62 380 ARG A N 1
ATOM 3015 C CA . ARG A 1 380 ? 0.495 -2.220 23.784 1.00 81.62 380 ARG A CA 1
ATOM 3016 C C . ARG A 1 380 ? -0.560 -1.580 24.683 1.00 81.62 380 ARG A C 1
ATOM 3018 O O . ARG A 1 380 ? -1.015 -2.237 25.607 1.00 81.62 380 ARG A O 1
ATOM 3025 N N . GLN A 1 381 ? -0.945 -0.330 24.426 1.00 82.06 381 GLN A N 1
ATOM 3026 C CA . GLN A 1 381 ? -1.998 0.352 25.187 1.00 82.06 381 GLN A CA 1
ATOM 3027 C C . GLN A 1 381 ? -3.353 -0.338 25.020 1.00 82.06 381 GLN A C 1
ATOM 3029 O O . GLN A 1 381 ? -4.065 -0.524 25.999 1.00 82.06 381 GLN A O 1
ATOM 3034 N N . LEU A 1 382 ? -3.688 -0.758 23.799 1.00 79.00 382 LEU A N 1
ATOM 3035 C CA . LEU A 1 382 ? -4.958 -1.423 23.502 1.00 79.00 382 LEU A CA 1
ATOM 3036 C C . LEU A 1 382 ? -5.069 -2.814 24.124 1.00 79.00 382 LEU A C 1
ATOM 3038 O O . LEU A 1 382 ? -6.166 -3.239 24.466 1.00 79.00 382 LEU A O 1
ATOM 3042 N N . TRP A 1 383 ? -3.944 -3.513 24.259 1.00 77.06 383 TRP A N 1
ATOM 3043 C CA . TRP A 1 383 ? -3.869 -4.858 24.832 1.00 77.06 383 TRP A CA 1
ATOM 3044 C C . TRP A 1 383 ? -3.503 -4.864 26.322 1.00 77.06 383 TRP A C 1
ATOM 3046 O O . TRP A 1 383 ? -3.399 -5.935 26.922 1.00 77.06 383 TRP A O 1
ATOM 3056 N N . ALA A 1 384 ? -3.301 -3.693 26.932 1.00 74.12 384 ALA A N 1
ATOM 3057 C CA . ALA A 1 384 ? -3.107 -3.596 28.370 1.00 74.12 384 ALA A CA 1
ATOM 3058 C C . ALA A 1 384 ? -4.405 -4.016 29.092 1.00 74.12 384 ALA A C 1
ATOM 3060 O O . ALA A 1 384 ? -5.494 -3.645 28.644 1.00 74.12 384 ALA A O 1
ATOM 3061 N N . PRO A 1 385 ? -4.327 -4.774 30.203 1.00 61.16 385 PRO A N 1
ATOM 3062 C CA . PRO A 1 385 ? -5.507 -5.120 30.985 1.00 61.16 385 PRO A CA 1
ATOM 3063 C C . PRO A 1 385 ? -6.255 -3.845 31.388 1.00 61.16 385 PRO A C 1
ATOM 3065 O O . PRO A 1 385 ? -5.664 -2.941 31.982 1.00 61.16 385 PRO A O 1
ATOM 3068 N N . ARG A 1 386 ? -7.555 -3.761 31.085 1.00 55.06 386 ARG A N 1
ATOM 3069 C CA . ARG A 1 386 ? -8.412 -2.688 31.608 1.00 55.06 386 ARG A CA 1
ATOM 3070 C C . ARG A 1 386 ? -8.572 -2.912 33.117 1.00 55.06 386 ARG A C 1
ATOM 3072 O O . ARG A 1 386 ? -9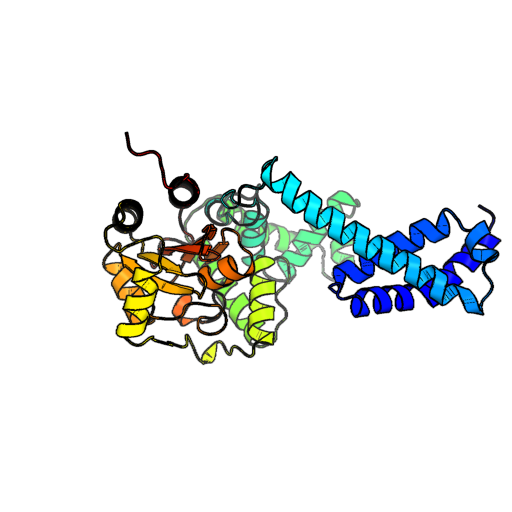.484 -3.623 33.522 1.00 55.06 386 ARG A O 1
ATOM 3079 N N . GLY A 1 387 ? -7.651 -2.403 33.940 1.00 50.84 387 GLY A N 1
ATOM 3080 C CA . GLY A 1 387 ? -7.742 -2.597 35.393 1.00 50.84 387 GLY A CA 1
ATOM 3081 C C . GLY A 1 387 ? -6.481 -2.403 36.233 1.00 50.84 387 GLY A C 1
ATOM 3082 O O . GLY A 1 387 ? -6.323 -3.102 37.227 1.00 50.84 387 GLY A O 1
ATOM 3083 N N . SER A 1 388 ? -5.592 -1.473 35.893 1.00 37.09 388 SER A N 1
ATOM 3084 C CA . SER A 1 388 ? -4.598 -1.001 36.866 1.00 37.09 388 SER A CA 1
ATOM 3085 C C . SER A 1 388 ? -4.372 0.497 36.700 1.00 37.09 388 SER A C 1
ATOM 3087 O O . SER A 1 388 ? -3.345 0.930 36.177 1.00 37.09 388 SER A O 1
ATOM 3089 N N . GLU A 1 389 ? -5.372 1.279 37.098 1.00 33.94 389 GLU A N 1
ATOM 3090 C CA . GLU A 1 389 ? -5.102 2.616 37.626 1.00 33.94 389 GLU A CA 1
ATOM 3091 C C . GLU A 1 389 ? -4.551 2.447 39.056 1.00 33.94 389 GLU A C 1
ATOM 3093 O O . GLU A 1 389 ? -5.074 1.600 39.788 1.00 33.94 389 GLU A O 1
ATOM 3098 N N . PRO A 1 390 ? -3.472 3.152 39.439 1.00 39.59 390 PRO A N 1
ATOM 3099 C CA . PRO A 1 390 ? -3.108 3.311 40.842 1.00 39.59 390 PRO A CA 1
ATOM 3100 C C . PRO A 1 390 ? -4.123 4.160 41.613 1.00 39.59 390 PRO A C 1
ATOM 3102 O O . PRO A 1 390 ? -4.729 5.068 40.998 1.00 39.59 390 PRO A O 1
#

Secondary structure (DSSP, 8-state):
--HHHHHHHHHHHHHHHHHHHHHHHHTT--HHHHHHHHHHHHHHHHHTHHHHHTS-HHHHHHHHHHHHHHHHHHHHHHHHHHHHHHTTTT--TTSPPTTT-GGGTTT-TTSHHHHHHHHHTS-HHHHHHHHHHHHHHHHT--HHHHHHHHTS-HHHHHHHHHHHHHHHHHHHH--SHHHHHHHHHHHHHHHHHHTT----TTSS-HHHHHHHHHHHHTT--GGG-----BPPHHHHHHHHHHSSS-TT-HHHHHHHHHHHHTTEEEEEE-TT-BEEEEEE-HHHHHHHHHTT--TTBB-SHHHH-S-HHHHHHHHSS-EEEEGGGSSSGGGGG-EEEEEEE--TTTS-EEEEEEE--TT-SS--HHHHHHHHHHHHHHHHHHTS-S----

Organism: Kibdelosporangium aridum (NCBI:txid2030)

InterPro domains:
  IPR000792 Transcription regulator LuxR, C-terminal [SM00421] (119-172)
  IPR000792 Transcription regulator LuxR, C-terminal [cd06170] (122-168)
  IPR013249 RNA polymerase sigma factor 70, region 4 type 2 [PF08281] (115-166)
  IPR013324 RNA polymerase sigma factor, region 3/4-like [SSF88659] (87-169)
  IPR029016 GAF-like domain superfamily [G3DSA:3.30.450.40] (200-381)
  IPR036388 Winged helix-like DNA-binding domain superfamily [G3DSA:1.10.10.10] (108-173)
  IPR039425 RNA polymerase sigma-70-like [PTHR43133] (5-170)
  IPR060265 MimR-like, N-terminal domain [PF26965] (188-358)

pLDDT: mean 77.3, std 16.12, range [30.36, 97.81]

Foldseek 3Di:
DDPVLVVVLVVCCVPCLVVQLVLLVVVPDDNVVSNVLSVVLSVVCVVVVVVQVPDDPVCNSVVSSVSSVVSSVVVVVVVVVCVVVVVVDDPDLLDPDLQFPPQPQQLPCVRLNVQLLLLLLDDPVLNLLVVCVVVCVVVVNDLVNSCVVVVHDSVVSVVSVVVSCVLVVVRNVPPPPSLVSSLVSLLVLLVCVLVVHDRDPSNDRVLLVVQLVVLVVLVPRQVVAFAWDFDDPVVLVVVLVVDPAHPPRPLQVVQQDLQQVVQKKKFKFALQQATNDIHHHPVHVVLCVVRNVDHRTRCACNRHNDAQSNSCSVVVHKHWAFQSSGSHNSCSLKIKIKRWAQAPPGGTMIIMIIHSDSVDRHDHPVSSVVVSVSSVVSNCVRPPPPDDDD

Sequence (390 aa):
MSRANAADWEEFFRQWYPVMVRMGLAGGAGHSDAYDIASAVAICVWRSWTRWIAVEDKDKRRYLHTAVVRELARTRKKRAGQHERESRWGLDPLRPTPYDSAAGSHGNVDQLDGVREAMAILTPRQREVLVLLYIGQLVGWDVKDIADALGIHPDTIRRHRQNMRRSLVSFVGGNGHEHRRWLRAGERLHEDFHRGGQPSPLGLRPIILDAWNLAQERGLDPDRGTEVVLLDPSDLRQRREQSPIPARSPVLSELVDLAARHELLAVVLDADSIVLHRGGHRKALAAADRLGYVEGVCWDLDHAGVNAVGLARILGRPVTVNRFEHTFPDQHRLCCLAMPIRTPDSGHIILNLTTTTDALTKVPVAIHRQLHVLAHRLHRQLWAPRGSEP